Protein AF-A0A3A9SIF9-F1 (afdb_monomer)

Foldseek 3Di:
DDDDQAADEDAPPADDDPDPRYDYDNVVVVVVVLVVVLVVLVPPDPDVVVLVVCVPDDDDPVSVVVSVVVVVCVVVVPDPDPPPVCPVVVVVVVVVVVVVVVVVVVVVVVVVPPDDDPDDDPDDDDDPDDDDQPLVVQVVVVVDDPVRLVVQDDVSSVCVSVVNDPPVVDDDDDDDDPFQLFAALQCLLVQFKDFAPPQPADPVDPVRLVVCVVCVVVRLVRIDTNHVPSVVLLCVQPLNVPDRRSRLSSLSVLSNVAVLLLRLLLRVLLVVCVVPQVVVCVQLVDTQADPVRYGPSNNSSSNLCSVLPQKAFLLFFLRLVLQLVLVLLVCLVVQVVLCVVPVDGFDADPVSHGDDVVSSVVSSVVSVVCVVVVNTMDGGRPPYDDPSSSNRSSRVVCVVRVRFDKAKDDDPFPLDLVRVQVLVVVVKWKKFKAAQFFWADPVRHTDDGDHGIGMWTFDHADPVSWTFTRYSSDTTTGRLVVQCPVPRSTDDMIIMHGPPDPPPPPDWDAHPGDPPDGPTD

Nearest PDB structures (foldseek):
  2dbk-assembly1_A  TM=4.780E-01  e=1.770E+00  Homo sapiens
  6uy8-assembly2_B  TM=5.474E-01  e=1.977E+00  Homo sapiens
  6uy9-assembly1_A  TM=5.817E-01  e=3.839E+00  Homo sapiens
  3jv3-assembly1_A  TM=5.942E-01  e=6.673E+00  Mus musculus
  6uy8-assembly1_A  TM=4.928E-01  e=8.324E+00  Homo sapiens

Sequence (521 aa):
MSEEKKYTYVPDAKTTPGTPNTVFIDINKFSEKQNDITNAESRQILDQEAMQALADVNGTSCIQTLINNWHNVADTGDVFRDFGVNVVDQALTKEQKSFVDIDNVNAKAVEYTQVSDNNKNPNKPLSPFTPRLNIEATLLKAGYTEEEIESMGFLKAYFMASGVTINNLIKPSPFDDYGLYGPSQSLPVDHVFKLSPDCPINLDTLQGQDMLQKNPEYFDKYISIVGQEDYDAIKKLPQAKNMTKAQLFRELYMMKIHGCTYMTPVSIILQAYKDKPVEFEALFGFPLRDEYGDYNFILLQTYYYLEEGGMVHLNMPEGIKSYSDAKADYYVDHPEEFKQKYGSDFYYDKQNKVIDSVSIDKLQAEAEQLRKQGQYDFKFYDHGGNDFKDKNRFIHFIKKHNVLDVEFWDPDVDLSFEGLTSLLDDGYSVSISVSNGLFEDENGNKVIDYKGGHEVFVTDYTDDGRLIISSWGRKFYLDPKKHAGDGRCFENAMFVKAKTSHMVHGAKGRMRTDPGIDISI

pLDDT: mean 75.81, std 20.55, range [31.53, 98.19]

Secondary structure (DSSP, 8-state):
-PPP---EE-TT--SS--STTEE---HHHHHHHHHHHHHHHTT----HHHHHGGGG----HHHHHHHHHHHHHHHTT--SS---TTHHHHHHHHHHHHHHHHHHHHHHHHHTT----------S----------HHHHHHHTT--HHHHHHH-HHHHHHHHHT--GGGTS---SS-SSS-SS--TTHHHHHHEEE-TT-S--TTSHHHHHHHHH-HHHHGGGEEES-HHHHHHHTTSTTTTT--HHHHHHHHHHHHHHGGGGHHHHHHHHHHHTT-HHHHHHHHSS-SB-TTS-B-HHHHHHHHHHHHTTEEETTSTTHHHHHHHHHHHHHHH-HHHHHHHHSS---B-TTS-B--HHHHHHHHHHHHHHHHTT--EEE---S---HHHHHHHHHHHHHHHT---EEEE--S---SHHHHHHHHHTT-EEEEEEES-EEE-TTS-EEEE--SEEEEEEEEE-TTSPEEEEETTEEEEE-HHHH-TTS-S-S-EEEEEE------TT-------STT-----

Mean predicted aligned error: 16.68 Å

Solvent-accessible surface area (backbone atoms only — not comparable to full-atom values): 30824 Å² total; per-residue (Å²): 136,81,85,79,85,72,70,48,80,46,94,80,54,83,83,67,82,77,54,101,40,45,54,70,71,55,64,67,61,52,51,50,52,52,50,53,51,55,56,55,58,74,63,71,67,83,65,65,71,71,55,61,66,53,77,77,63,91,63,57,73,68,53,52,50,52,52,50,53,52,48,52,44,62,73,69,67,58,62,89,64,90,71,49,92,58,47,68,55,53,52,52,50,51,50,54,49,51,53,53,52,52,51,52,52,55,52,51,62,59,58,73,69,68,70,86,79,91,72,93,72,97,85,67,88,83,71,92,76,72,87,73,82,58,35,66,66,42,34,48,72,72,69,48,51,72,70,58,54,66,72,50,43,72,68,55,37,45,32,65,40,66,71,49,57,68,76,79,80,48,93,80,78,92,79,75,94,84,65,70,59,40,48,33,39,47,51,52,30,67,49,24,40,44,76,42,92,84,45,94,56,54,68,96,34,73,68,26,45,50,50,46,70,76,43,25,80,78,44,37,84,36,50,44,76,71,23,65,68,60,43,57,56,47,40,67,38,83,79,41,52,81,49,52,68,33,48,48,47,48,54,32,46,50,30,41,75,44,20,53,62,55,36,51,60,44,50,52,52,51,64,76,33,68,93,35,44,70,63,41,20,73,72,71,74,48,60,49,43,48,97,85,67,41,69,36,40,55,57,52,44,50,53,51,41,71,72,42,60,36,39,35,38,44,86,35,66,48,12,41,59,30,44,26,52,58,52,45,61,53,32,70,83,36,36,66,60,44,22,71,73,70,75,42,85,67,59,57,50,100,82,70,44,77,71,48,68,67,60,50,52,54,37,35,51,49,40,50,51,38,40,76,70,72,49,38,79,45,79,53,83,67,86,57,71,48,74,46,41,44,51,16,36,47,55,45,52,28,61,77,66,69,71,59,61,66,45,74,60,87,70,98,64,62,73,45,70,69,48,51,51,54,39,45,76,72,57,31,46,39,32,37,30,33,63,53,44,61,33,18,43,98,87,67,47,84,74,43,80,52,80,54,77,46,59,35,35,50,77,52,68,47,98,89,63,30,38,30,29,26,45,76,19,32,72,38,29,36,48,49,82,84,44,32,87,84,76,53,48,49,83,48,72,50,37,40,25,69,58,78,76,77,80,57,94,84,77,60,61,82,72,94,54,68,99,84,59,85,64,79,90

Radius of gyration: 31.0 Å; Cα contacts (8 Å, |Δi|>4): 603; chains: 1; bounding box: 71×75×89 Å

Structure (mmCIF, N/CA/C/O backbone):
data_AF-A0A3A9SIF9-F1
#
_entry.id   AF-A0A3A9SIF9-F1
#
loop_
_atom_site.group_PDB
_atom_site.id
_atom_site.type_symbol
_atom_site.label_atom_id
_atom_site.label_alt_id
_atom_site.label_comp_id
_atom_site.label_asym_id
_atom_site.label_entity_id
_atom_site.label_seq_id
_atom_site.pdbx_PDB_ins_code
_atom_site.Cartn_x
_atom_site.Cartn_y
_atom_site.Cartn_z
_atom_site.occupancy
_atom_site.B_iso_or_equiv
_atom_site.auth_seq_id
_atom_site.auth_comp_id
_atom_site.auth_asym_id
_atom_site.auth_atom_id
_atom_site.pdbx_PDB_model_num
ATOM 1 N N . MET A 1 1 ? -10.309 42.324 28.943 1.00 38.81 1 MET A N 1
ATOM 2 C CA . MET A 1 1 ? -11.679 41.774 28.955 1.00 38.81 1 MET A CA 1
ATOM 3 C C . MET A 1 1 ? -12.443 42.463 27.839 1.00 38.81 1 MET A C 1
ATOM 5 O O . MET A 1 1 ? -12.783 43.626 27.995 1.00 38.81 1 MET A O 1
ATOM 9 N N . SER A 1 2 ? -12.564 41.821 26.677 1.00 34.56 2 SER A N 1
ATOM 10 C CA . SER A 1 2 ? -13.327 42.349 25.540 1.00 34.56 2 SER A CA 1
ATOM 11 C C . SER A 1 2 ? -14.804 42.008 25.726 1.00 34.56 2 SER A C 1
ATOM 13 O O . SER A 1 2 ? -15.125 40.841 25.937 1.00 34.56 2 SER A O 1
ATOM 15 N N . GLU A 1 3 ? -15.684 43.008 25.679 1.00 35.38 3 GLU A N 1
ATOM 16 C CA . GLU A 1 3 ? -17.133 42.800 25.729 1.00 35.38 3 GLU A CA 1
ATOM 17 C C . GLU A 1 3 ? -17.596 41.999 24.506 1.00 35.38 3 GLU A C 1
ATOM 19 O O . GLU A 1 3 ? -17.345 42.368 23.357 1.00 35.38 3 GLU A O 1
ATOM 24 N N . GLU A 1 4 ? -18.257 40.878 24.769 1.00 36.16 4 GLU A N 1
ATOM 25 C CA . GLU A 1 4 ? -18.802 39.980 23.760 1.00 36.16 4 GLU A CA 1
ATOM 26 C C . GLU A 1 4 ? -20.063 40.610 23.142 1.00 36.16 4 GLU A C 1
ATOM 28 O O . GLU A 1 4 ? -21.057 40.867 23.829 1.00 36.16 4 GLU A O 1
ATOM 33 N N . LYS A 1 5 ? -20.023 40.918 21.839 1.00 40.19 5 LYS A N 1
ATOM 34 C CA . LYS A 1 5 ? -21.166 41.498 21.118 1.00 40.19 5 LYS A CA 1
ATOM 35 C C . LYS A 1 5 ? -22.209 40.414 20.834 1.00 40.19 5 LYS A C 1
ATOM 37 O O . LYS A 1 5 ? -21.962 39.517 20.036 1.00 40.19 5 LYS A O 1
ATOM 42 N N . LYS A 1 6 ? -23.389 40.525 21.450 1.00 42.91 6 LYS A N 1
ATOM 43 C CA . LYS A 1 6 ? -24.565 39.697 21.130 1.00 42.91 6 LYS A CA 1
ATOM 44 C C . LYS A 1 6 ? -25.306 40.267 19.924 1.00 42.91 6 LYS A C 1
ATOM 46 O O . LYS A 1 6 ? -25.607 41.459 19.931 1.00 42.91 6 LYS A O 1
ATOM 51 N N . TYR A 1 7 ? -25.632 39.413 18.952 1.00 44.69 7 TYR A N 1
ATOM 52 C CA . TYR A 1 7 ? -26.478 39.756 17.809 1.00 44.69 7 TYR A CA 1
ATOM 53 C C . TYR A 1 7 ? -27.903 39.209 17.985 1.00 44.69 7 TYR A C 1
ATOM 55 O O . TYR A 1 7 ? -28.079 38.112 18.511 1.00 44.69 7 TYR A O 1
ATOM 63 N N . THR A 1 8 ? -28.909 39.956 17.528 1.00 51.03 8 THR A N 1
ATOM 64 C CA . THR A 1 8 ? -30.335 39.589 17.580 1.00 51.03 8 THR A CA 1
ATOM 65 C C . THR A 1 8 ? -30.886 39.476 16.156 1.00 51.03 8 THR A C 1
ATOM 67 O O . THR A 1 8 ? -30.723 40.397 15.359 1.00 51.03 8 THR A O 1
ATOM 70 N N . TYR A 1 9 ? -31.535 38.364 15.807 1.00 48.38 9 TYR A N 1
ATOM 71 C CA . TYR A 1 9 ? -32.176 38.188 14.497 1.00 48.38 9 TYR A CA 1
ATOM 72 C C . TYR A 1 9 ? -33.595 38.773 14.504 1.00 48.38 9 TYR A C 1
ATOM 74 O O . TYR A 1 9 ? -34.347 38.552 15.454 1.00 48.38 9 TYR A O 1
ATOM 82 N N . VAL A 1 10 ? -33.960 39.534 13.465 1.00 63.34 10 VAL A N 1
ATOM 83 C CA . VAL A 1 10 ? -35.287 40.167 13.344 1.00 63.34 10 VAL A CA 1
ATOM 84 C C . VAL A 1 10 ? -35.888 39.831 11.971 1.00 63.34 10 VAL A C 1
ATOM 86 O O . VAL A 1 10 ? -35.481 40.437 10.978 1.00 63.34 10 VAL A O 1
ATOM 89 N N . PRO A 1 11 ? -36.847 38.890 11.888 1.00 49.09 11 PRO A N 1
ATOM 90 C CA . PRO A 1 11 ? -37.331 38.343 10.615 1.00 49.09 11 PRO A CA 1
ATOM 91 C C . PRO A 1 11 ? -38.167 39.323 9.770 1.00 49.09 11 PRO A C 1
ATOM 93 O O . PRO A 1 11 ? -38.246 39.159 8.558 1.00 49.09 11 PRO A O 1
ATOM 96 N N . ASP A 1 12 ? -38.727 40.381 10.371 1.00 56.81 12 ASP A N 1
ATOM 97 C CA . ASP A 1 12 ? -39.645 41.320 9.698 1.00 56.81 12 ASP A CA 1
ATOM 98 C C . ASP A 1 12 ? -39.037 42.711 9.416 1.00 56.81 12 ASP A C 1
ATOM 100 O O . ASP A 1 12 ? -39.757 43.685 9.164 1.00 56.81 12 ASP A O 1
ATOM 104 N N . ALA A 1 13 ? -37.709 42.855 9.484 1.00 59.25 13 ALA A N 1
ATOM 105 C CA . ALA A 1 13 ? -37.041 44.138 9.270 1.00 59.25 13 ALA A CA 1
ATOM 106 C C . ALA A 1 13 ? -37.065 44.526 7.780 1.00 59.25 13 ALA A C 1
ATOM 108 O O . ALA A 1 13 ? -36.200 44.140 7.000 1.00 59.25 13 ALA A O 1
ATOM 109 N N . LYS A 1 14 ? -38.082 45.296 7.376 1.00 54.84 14 LYS A N 1
ATOM 110 C CA . LYS A 1 14 ? -38.393 45.482 5.953 1.00 54.84 14 LYS A CA 1
ATOM 111 C C . LYS A 1 14 ? -37.373 46.266 5.129 1.00 54.84 14 LYS A C 1
ATOM 113 O O . LYS A 1 14 ? -37.380 46.039 3.928 1.00 54.84 14 LYS A O 1
ATOM 118 N N . THR A 1 15 ? -36.508 47.128 5.681 1.00 52.41 15 THR A N 1
ATOM 119 C CA . THR A 1 15 ? -35.591 47.919 4.817 1.00 52.41 15 THR A CA 1
ATOM 120 C C . THR A 1 15 ? -34.337 48.549 5.454 1.00 52.41 15 THR A C 1
ATOM 122 O O . THR A 1 15 ? -33.603 49.211 4.725 1.00 52.41 15 THR A O 1
ATOM 125 N N . THR A 1 16 ? -34.010 48.393 6.745 1.00 56.41 16 THR A N 1
ATOM 126 C CA . THR A 1 16 ? -32.764 48.999 7.287 1.00 56.41 16 THR A CA 1
ATOM 127 C C . THR A 1 16 ? -32.236 48.314 8.556 1.00 56.41 16 THR A C 1
ATOM 129 O O . THR A 1 16 ? -33.045 47.866 9.369 1.00 56.41 16 THR A O 1
ATOM 132 N N . PRO A 1 17 ? -30.899 48.280 8.783 1.00 49.28 17 PRO A N 1
ATOM 133 C CA . PRO A 1 17 ? -30.310 47.722 9.999 1.00 49.28 17 PRO A CA 1
ATOM 134 C C . PRO A 1 17 ? -30.740 48.542 11.219 1.00 49.28 17 PRO A C 1
ATOM 136 O O . PRO A 1 17 ? -30.256 49.651 11.459 1.00 49.28 17 PRO A O 1
ATOM 139 N N . GLY A 1 18 ? -31.668 48.002 12.003 1.00 58.28 18 GLY A N 1
ATOM 140 C CA . GLY A 1 18 ? -32.007 48.536 13.313 1.00 58.28 18 GLY A CA 1
ATOM 141 C C . GLY A 1 18 ? -30.933 48.132 14.316 1.00 58.28 18 GLY A C 1
ATOM 142 O O . GLY A 1 18 ? -31.087 47.119 14.989 1.00 58.28 18 GLY A O 1
ATOM 143 N N . THR A 1 19 ? -29.878 48.944 14.434 1.00 57.97 19 THR A N 1
ATOM 144 C CA . THR A 1 19 ? -28.720 48.832 15.356 1.00 57.97 19 THR A CA 1
ATOM 145 C C . THR A 1 19 ? -27.564 47.906 14.913 1.00 57.97 19 THR A C 1
ATOM 147 O O . THR A 1 19 ? -27.785 46.960 14.167 1.00 57.97 19 THR A O 1
ATOM 150 N N . PRO A 1 20 ? -26.309 48.150 15.366 1.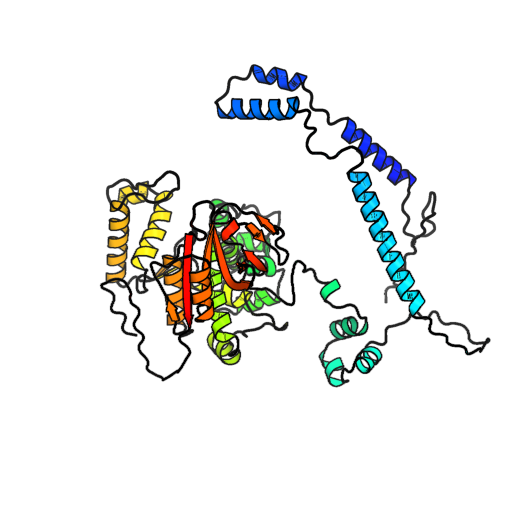00 54.31 20 PRO A N 1
ATOM 151 C CA . PRO A 1 20 ?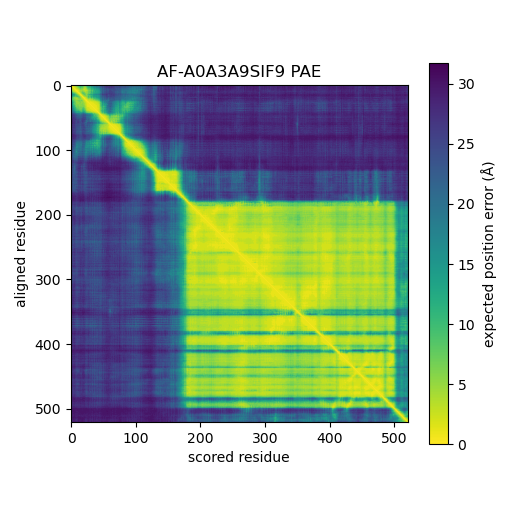 -25.097 47.431 14.920 1.00 54.31 20 PRO A CA 1
ATOM 152 C C . PRO A 1 20 ? -25.049 45.931 15.239 1.00 54.31 20 PRO A C 1
ATOM 154 O O . PRO A 1 20 ? -24.099 45.256 14.853 1.00 54.31 20 PRO A O 1
ATOM 157 N N . ASN A 1 21 ? -26.046 45.434 15.967 1.00 58.25 21 ASN A N 1
ATOM 158 C CA . ASN A 1 21 ? -26.098 44.083 16.495 1.00 58.25 21 ASN A CA 1
ATOM 159 C C . ASN A 1 21 ? -27.318 43.306 15.967 1.00 58.25 21 ASN A C 1
ATOM 161 O O . ASN A 1 21 ? -27.738 42.341 16.594 1.00 58.25 21 ASN A O 1
ATOM 165 N N . THR A 1 22 ? -27.923 43.697 14.844 1.00 53.19 22 THR A N 1
ATOM 166 C CA . THR A 1 22 ? -28.993 42.906 14.213 1.00 53.19 22 THR A CA 1
ATOM 167 C C . THR A 1 22 ? -28.534 42.269 12.910 1.00 53.19 22 THR A C 1
ATOM 169 O O . THR A 1 22 ? -27.942 42.919 12.050 1.00 53.19 22 THR A O 1
ATOM 172 N N . VAL A 1 23 ? -28.829 40.976 12.768 1.00 49.41 23 VAL A N 1
ATOM 173 C CA . VAL A 1 23 ? -28.731 40.255 11.494 1.00 49.41 23 VAL A CA 1
ATOM 174 C C . VAL A 1 23 ? -30.127 40.260 10.877 1.00 49.41 23 VAL A C 1
ATOM 176 O O . VAL A 1 23 ? -31.090 39.873 11.539 1.00 49.41 23 VAL A O 1
ATOM 179 N N . PHE A 1 24 ? -30.253 40.717 9.632 1.00 60.94 24 PHE A N 1
ATOM 180 C CA . PHE A 1 24 ? -31.505 40.660 8.875 1.00 60.94 24 PHE A CA 1
ATOM 181 C C . PHE A 1 24 ? -31.232 40.240 7.430 1.00 60.94 24 PHE A C 1
ATOM 183 O O . PHE A 1 24 ? -30.149 40.484 6.896 1.00 60.94 24 PHE A O 1
ATOM 190 N N . ILE A 1 25 ? -32.227 39.608 6.809 1.00 53.94 25 ILE A N 1
ATOM 191 C CA . ILE A 1 25 ? -32.213 39.238 5.394 1.00 53.94 25 ILE A CA 1
ATOM 192 C C . ILE A 1 25 ? -33.158 40.198 4.676 1.00 53.94 25 ILE A C 1
ATOM 194 O O . ILE A 1 25 ? -34.352 40.238 4.966 1.00 53.94 25 ILE A O 1
ATOM 198 N N . ASP A 1 26 ? -32.622 40.993 3.752 1.00 69.75 26 ASP A N 1
ATOM 199 C CA . ASP A 1 26 ? -33.430 41.855 2.889 1.00 69.75 26 ASP A CA 1
ATOM 200 C C . ASP A 1 26 ? -34.122 40.989 1.831 1.00 69.75 26 ASP A C 1
ATOM 202 O O . ASP A 1 26 ? -33.539 40.629 0.805 1.00 69.75 26 ASP A O 1
ATOM 206 N N . ILE A 1 27 ? -35.371 40.624 2.112 1.00 64.75 27 ILE A N 1
ATOM 207 C CA . ILE A 1 27 ? -36.139 39.701 1.277 1.00 64.75 27 ILE A CA 1
ATOM 208 C C . ILE A 1 27 ? -36.398 40.247 -0.133 1.00 64.75 27 ILE A C 1
ATOM 210 O O . ILE A 1 27 ? -36.527 39.472 -1.081 1.00 64.75 27 ILE A O 1
ATOM 214 N N . ASN A 1 28 ? -36.409 41.575 -0.298 1.00 69.62 28 ASN A N 1
ATOM 215 C CA . ASN A 1 28 ? -36.596 42.204 -1.601 1.00 69.62 28 ASN A CA 1
ATOM 216 C C . ASN A 1 28 ? -35.331 42.057 -2.451 1.00 69.62 28 ASN A C 1
ATOM 218 O O . ASN A 1 28 ? -35.422 41.645 -3.605 1.00 69.62 28 ASN A O 1
ATOM 222 N N . LYS A 1 29 ? -34.149 42.303 -1.868 1.00 67.56 29 LYS A N 1
ATOM 223 C CA . LYS A 1 29 ? -32.866 42.050 -2.549 1.00 67.56 29 LYS A CA 1
ATOM 224 C C . LYS A 1 29 ? -32.637 40.576 -2.850 1.00 67.56 29 LYS A C 1
ATOM 226 O O . LYS A 1 29 ? -32.076 40.250 -3.892 1.00 67.56 29 LYS A O 1
ATOM 231 N N . PHE A 1 30 ? -33.053 39.688 -1.949 1.00 66.62 30 PHE A N 1
ATOM 232 C CA . PHE A 1 30 ? -32.991 38.251 -2.195 1.00 66.62 30 PHE A CA 1
ATOM 233 C C . PHE A 1 30 ? -33.858 37.863 -3.403 1.00 66.62 30 PHE A C 1
ATOM 235 O O . PHE A 1 30 ? -33.369 37.214 -4.324 1.00 66.62 30 PHE A O 1
ATOM 242 N N . SER A 1 31 ? -35.098 38.360 -3.456 1.00 71.44 31 SER A N 1
ATOM 243 C CA . SER A 1 31 ? -36.012 38.132 -4.585 1.00 71.44 31 SER A CA 1
ATOM 244 C C . SER A 1 31 ? -35.481 38.728 -5.899 1.00 71.44 31 SER A C 1
ATOM 246 O O . SER A 1 31 ? -35.611 38.122 -6.959 1.00 71.44 31 SER A O 1
ATOM 248 N N . GLU A 1 32 ? -34.839 39.900 -5.855 1.00 73.06 32 GLU A N 1
ATOM 249 C CA . GLU A 1 32 ? -34.173 40.504 -7.018 1.00 73.06 32 GLU A CA 1
ATOM 250 C C . GLU A 1 32 ? -33.039 39.610 -7.545 1.00 73.06 32 GLU A C 1
ATOM 252 O O . GLU A 1 32 ? -32.967 39.343 -8.743 1.00 73.06 32 GLU A O 1
ATOM 257 N N . LYS A 1 33 ? -32.204 39.063 -6.652 1.00 68.31 33 LYS A N 1
ATOM 258 C CA . LYS A 1 33 ? -31.129 38.127 -7.016 1.00 68.31 33 LYS A CA 1
ATOM 259 C C . LYS A 1 33 ? -31.660 36.810 -7.585 1.00 68.31 33 LYS A C 1
ATOM 261 O O . LYS A 1 33 ? -31.069 36.282 -8.522 1.00 68.31 33 LYS A O 1
ATOM 266 N N . GLN A 1 34 ? -32.779 36.311 -7.068 1.00 65.19 34 GLN A N 1
ATOM 267 C CA . GLN A 1 34 ? -33.458 35.125 -7.594 1.00 65.19 34 GLN A CA 1
ATOM 268 C C . GLN A 1 34 ? -33.974 35.358 -9.027 1.00 65.19 34 GLN A C 1
ATOM 270 O O . GLN A 1 34 ? -33.795 34.515 -9.909 1.00 65.19 34 GLN A O 1
ATOM 275 N N . ASN A 1 35 ? -34.516 36.549 -9.298 1.00 69.12 35 ASN A N 1
ATOM 276 C CA . ASN A 1 35 ? -34.920 36.956 -10.645 1.00 69.12 35 ASN A CA 1
ATOM 277 C C . ASN A 1 35 ? -33.718 37.131 -11.591 1.00 69.12 35 ASN A C 1
ATOM 279 O O . ASN A 1 35 ? -33.804 36.745 -12.756 1.00 69.12 35 ASN A O 1
ATOM 283 N N . ASP A 1 36 ? -32.592 37.682 -11.117 1.00 68.56 36 ASP A N 1
ATOM 284 C CA . ASP A 1 36 ? -31.351 37.792 -11.902 1.00 68.56 36 ASP A CA 1
ATOM 285 C C . ASP A 1 36 ? -30.841 36.411 -12.349 1.00 68.56 36 ASP A C 1
ATOM 287 O O . ASP A 1 36 ? -30.467 36.242 -13.511 1.00 68.56 36 ASP A O 1
ATOM 291 N N . ILE A 1 37 ? -30.857 35.423 -11.445 1.00 59.53 37 ILE A N 1
ATOM 292 C CA . ILE A 1 37 ? -30.451 34.037 -11.728 1.00 59.53 37 ILE A CA 1
ATOM 293 C C . ILE A 1 37 ? -31.390 33.409 -12.762 1.00 59.53 37 ILE A C 1
ATOM 295 O O . ILE A 1 37 ? -30.923 32.951 -13.801 1.00 59.53 37 ILE A O 1
ATOM 299 N N . THR A 1 38 ? -32.705 33.503 -12.548 1.00 62.59 38 THR A N 1
ATOM 300 C CA . THR A 1 38 ? -33.723 32.992 -13.487 1.00 62.59 38 THR A CA 1
ATOM 301 C C . THR A 1 38 ? -33.554 33.600 -14.888 1.00 62.59 38 THR A C 1
ATOM 303 O O . THR A 1 38 ? -33.614 32.914 -15.910 1.00 62.59 38 THR A O 1
ATOM 306 N N . ASN A 1 39 ? -33.281 34.907 -14.957 1.00 65.56 39 ASN A N 1
ATOM 307 C CA . ASN A 1 39 ? -33.031 35.605 -16.216 1.00 65.56 39 ASN A CA 1
ATOM 308 C C . ASN A 1 39 ? -31.719 35.171 -16.885 1.00 65.56 39 ASN A C 1
ATOM 310 O O . ASN A 1 39 ? -31.660 35.138 -18.114 1.00 65.56 39 ASN A O 1
ATOM 314 N N . ALA A 1 40 ? -30.670 34.866 -16.119 1.00 56.69 40 ALA A N 1
ATOM 315 C CA . ALA A 1 40 ? -29.404 34.365 -16.650 1.00 56.69 40 ALA A CA 1
ATOM 316 C C . ALA A 1 40 ? -29.545 32.937 -17.200 1.00 56.69 40 ALA A C 1
ATOM 318 O O . ALA A 1 40 ? -29.035 32.655 -18.284 1.00 56.69 40 ALA A O 1
ATOM 319 N N . GLU A 1 41 ? -30.292 32.075 -16.509 1.00 55.41 41 GLU A N 1
ATOM 320 C CA . GLU A 1 41 ? -30.600 30.706 -16.943 1.00 55.41 41 GLU A CA 1
ATOM 321 C C . GLU A 1 41 ? -31.403 30.696 -18.252 1.00 55.41 41 GLU A C 1
ATOM 323 O O . GLU A 1 41 ? -31.060 29.971 -19.183 1.00 55.41 41 GLU A O 1
ATOM 328 N N . SER A 1 42 ? -32.384 31.596 -18.404 1.00 56.62 42 SER A N 1
ATOM 329 C CA . SER A 1 42 ? -33.178 31.722 -19.642 1.00 56.62 42 SER A CA 1
ATOM 330 C C . SER A 1 42 ? -32.377 32.129 -20.892 1.00 56.62 42 SER A C 1
ATOM 332 O O . SER A 1 42 ? -32.879 32.021 -22.011 1.00 56.62 42 SER A O 1
ATOM 334 N N . ARG A 1 43 ? -31.134 32.607 -20.723 1.00 53.25 43 ARG A N 1
ATOM 335 C CA . ARG A 1 43 ? -30.238 33.022 -21.818 1.00 53.25 43 ARG A CA 1
ATOM 336 C C . ARG A 1 43 ? -29.220 31.950 -22.210 1.00 53.25 43 ARG A C 1
ATOM 338 O O . ARG A 1 43 ? -28.489 32.165 -23.172 1.00 53.25 43 ARG A O 1
ATOM 345 N N . GLN A 1 44 ? -29.158 30.815 -21.511 1.00 51.62 44 GLN A N 1
ATOM 346 C CA . GLN A 1 44 ? -28.248 29.705 -21.827 1.00 51.62 44 GLN A CA 1
ATOM 347 C C . GLN A 1 44 ? -28.841 28.739 -22.868 1.00 51.62 44 GLN A C 1
ATOM 349 O O . GLN A 1 44 ? -28.824 27.524 -22.690 1.00 51.62 44 GLN A O 1
ATOM 354 N N . ILE A 1 45 ? -29.379 29.269 -23.968 1.00 56.16 45 ILE A N 1
ATOM 355 C CA . ILE A 1 45 ? -29.829 28.444 -25.095 1.00 56.16 45 ILE A CA 1
ATOM 356 C C . ILE A 1 45 ? -28.640 28.273 -26.045 1.00 56.16 45 ILE A C 1
ATOM 358 O O . ILE A 1 45 ? -28.056 29.258 -26.495 1.00 56.16 45 ILE A O 1
ATOM 362 N N . LEU A 1 46 ? -28.263 27.023 -26.323 1.00 53.97 46 LEU A N 1
ATOM 363 C CA . LEU A 1 46 ? -27.233 26.687 -27.308 1.00 53.97 46 LEU A CA 1
ATOM 364 C C . LEU A 1 46 ? -27.660 27.179 -28.696 1.00 53.97 46 LEU A C 1
ATOM 366 O O . LEU A 1 46 ? -28.710 26.789 -29.205 1.00 53.97 46 LEU A O 1
ATOM 370 N N . ASP A 1 47 ? -26.833 28.034 -29.297 1.00 56.41 47 ASP A N 1
ATOM 371 C CA . ASP A 1 47 ? -27.052 28.565 -30.640 1.00 56.41 47 ASP A CA 1
ATOM 372 C C . ASP A 1 47 ? -26.828 27.461 -31.687 1.00 56.41 47 ASP A C 1
ATOM 374 O O . ASP A 1 47 ? -25.698 27.065 -31.987 1.00 56.41 47 ASP A O 1
ATOM 378 N N . GLN A 1 48 ? -27.929 26.933 -32.222 1.00 55.59 48 GLN A N 1
ATOM 379 C CA . GLN A 1 48 ? -27.914 25.860 -33.214 1.00 55.59 48 GLN A CA 1
ATOM 380 C C . GLN A 1 48 ? -27.350 26.313 -34.573 1.00 55.59 48 GLN A C 1
ATOM 382 O O . GLN A 1 48 ? -26.868 25.469 -35.332 1.00 55.59 48 GLN A O 1
ATOM 387 N N . GLU A 1 49 ? -27.344 27.617 -34.884 1.00 56.16 49 GLU A N 1
ATOM 388 C CA . GLU A 1 49 ? -26.796 28.126 -36.150 1.00 56.16 49 GLU A CA 1
ATOM 389 C C . GLU A 1 49 ? -25.263 28.026 -36.170 1.00 56.16 49 GLU A C 1
ATOM 391 O O . GLU A 1 49 ? -24.674 27.632 -37.179 1.00 56.16 49 GLU A O 1
ATOM 396 N N . ALA A 1 50 ? -24.609 28.269 -35.029 1.00 55.88 50 ALA A N 1
ATOM 397 C CA . ALA A 1 50 ? -23.162 28.096 -34.881 1.00 55.88 50 ALA A CA 1
ATOM 398 C C . ALA A 1 50 ? -22.712 26.630 -35.062 1.00 55.88 50 ALA A C 1
ATOM 400 O O . ALA A 1 50 ? -21.589 26.372 -35.497 1.00 55.88 50 ALA A O 1
ATOM 401 N N . MET A 1 51 ? -23.592 25.667 -34.768 1.00 58.56 51 MET A N 1
ATOM 402 C CA . MET A 1 51 ? -23.317 24.228 -34.885 1.00 58.56 51 MET A CA 1
ATOM 403 C C . MET A 1 51 ? -23.443 23.724 -36.326 1.00 58.56 51 MET A C 1
ATOM 405 O O . MET A 1 51 ? -22.680 22.853 -36.737 1.00 58.56 51 MET A O 1
ATOM 409 N N . GLN A 1 52 ? -24.338 24.302 -37.134 1.00 60.16 52 GLN A N 1
ATOM 410 C CA . GLN A 1 52 ? -24.448 23.954 -38.558 1.00 60.16 52 GLN A CA 1
ATOM 411 C C . GLN A 1 52 ? -23.178 24.315 -39.343 1.00 60.16 52 GLN A C 1
ATOM 413 O O . GLN A 1 52 ? -22.818 23.607 -40.280 1.00 60.16 52 GLN A O 1
ATOM 418 N N . ALA A 1 53 ? -22.442 25.344 -38.912 1.00 62.22 53 ALA A N 1
ATOM 419 C CA . ALA A 1 53 ? -21.158 25.719 -39.504 1.00 62.22 53 ALA A CA 1
ATOM 420 C C . ALA A 1 53 ? -20.023 24.700 -39.244 1.00 62.22 53 ALA A C 1
ATOM 422 O O . ALA A 1 53 ? -19.005 24.732 -39.935 1.00 62.22 53 ALA A O 1
ATOM 423 N N . LEU A 1 54 ? -20.175 23.784 -38.275 1.00 58.44 54 LEU A N 1
ATOM 424 C CA . LEU A 1 54 ? -19.179 22.741 -37.980 1.00 58.44 54 LEU A CA 1
ATOM 425 C C . LEU A 1 54 ? -19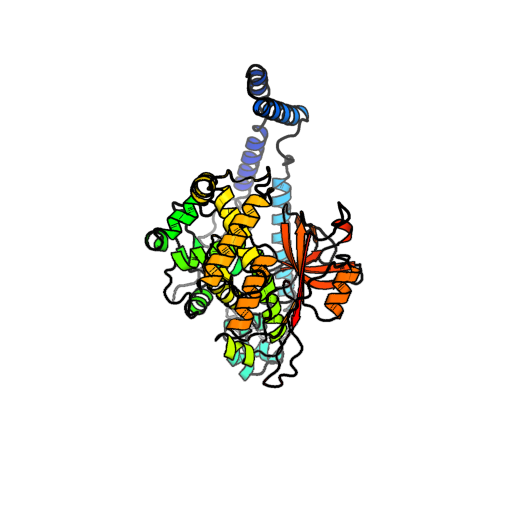.261 21.537 -38.930 1.00 58.44 54 LEU A C 1
ATOM 427 O O . LEU A 1 54 ? -18.292 20.785 -39.027 1.00 58.44 54 LEU A O 1
ATOM 431 N N . ALA A 1 55 ? -20.368 21.372 -39.662 1.00 57.56 55 ALA A N 1
ATOM 432 C CA . ALA A 1 55 ? -20.540 20.288 -40.633 1.00 57.56 55 ALA A CA 1
ATOM 433 C C . ALA A 1 55 ? -19.554 20.369 -41.819 1.00 57.56 55 ALA A C 1
ATOM 435 O O . ALA A 1 55 ? -19.284 19.356 -42.462 1.00 57.56 55 ALA A O 1
ATOM 436 N N . ASP A 1 56 ? -18.967 21.545 -42.063 1.00 58.28 56 ASP A N 1
ATOM 437 C CA . ASP A 1 56 ? -17.974 21.777 -43.119 1.00 58.28 56 ASP A CA 1
ATOM 438 C C . ASP A 1 56 ? -16.518 21.530 -42.661 1.00 58.28 56 ASP A C 1
ATOM 440 O O . ASP A 1 56 ? -15.573 21.650 -43.450 1.00 58.28 56 ASP A O 1
ATOM 444 N N . VAL A 1 57 ? -16.296 21.170 -41.389 1.00 57.50 57 VAL A N 1
ATOM 445 C CA . VAL A 1 57 ? -14.957 20.917 -40.835 1.00 57.50 57 VAL A CA 1
ATOM 446 C C . VAL A 1 57 ? -14.538 19.465 -41.096 1.00 57.50 57 VAL A C 1
ATOM 448 O O . VAL A 1 57 ? -14.927 18.547 -40.379 1.00 57.50 57 VAL A O 1
ATOM 451 N N . ASN A 1 58 ? -13.680 19.244 -42.099 1.00 49.31 58 ASN A N 1
ATOM 452 C CA . ASN A 1 58 ? -13.073 17.931 -42.353 1.00 49.31 58 ASN A CA 1
ATOM 453 C C . ASN A 1 58 ? -11.958 17.627 -41.335 1.00 49.31 58 ASN A C 1
ATOM 455 O O . ASN A 1 58 ? -10.886 18.235 -41.375 1.00 49.31 58 ASN A O 1
ATOM 459 N N . GLY A 1 59 ? -12.199 16.660 -40.447 1.00 57.25 59 GLY A N 1
ATOM 460 C CA . GLY A 1 59 ? -11.261 16.215 -39.413 1.00 57.25 59 GLY A CA 1
ATOM 461 C C . GLY A 1 59 ? -11.083 14.694 -39.357 1.00 57.25 59 GLY A C 1
ATOM 462 O O . GLY A 1 59 ? -11.711 13.936 -40.092 1.00 57.25 59 GLY A O 1
ATOM 463 N N . THR A 1 60 ? -10.197 14.234 -38.471 1.00 64.19 60 THR A N 1
ATOM 464 C CA . THR A 1 60 ? -10.009 12.806 -38.163 1.00 64.19 60 THR A CA 1
ATOM 465 C C . THR A 1 60 ? -11.300 12.186 -37.612 1.00 64.19 60 THR A C 1
ATOM 467 O O . THR A 1 60 ? -12.180 12.887 -37.112 1.00 64.19 60 THR A O 1
ATOM 470 N N . SER A 1 61 ? -11.416 10.854 -37.640 1.00 62.25 61 SER A N 1
ATOM 471 C CA . SER A 1 61 ? -12.621 10.148 -37.170 1.00 62.25 61 SER A CA 1
ATOM 472 C C . SER A 1 61 ? -13.026 10.496 -35.730 1.00 62.25 61 SER A C 1
ATOM 474 O O . SER A 1 61 ? -14.210 10.484 -35.414 1.00 62.25 61 SER A O 1
ATOM 476 N N . CYS A 1 62 ? -12.079 10.869 -34.862 1.00 50.75 62 CYS A N 1
ATOM 477 C CA . CYS A 1 62 ? -12.373 11.335 -33.506 1.00 50.75 62 CYS A CA 1
ATOM 478 C C . CYS A 1 62 ? -13.038 12.723 -33.458 1.00 50.75 62 CYS A C 1
ATOM 480 O O . CYS A 1 62 ? -13.914 12.926 -32.621 1.00 50.75 62 CYS A O 1
ATOM 482 N N . ILE A 1 63 ? -12.699 13.643 -34.368 1.00 58.38 63 ILE A N 1
ATOM 483 C CA . ILE A 1 63 ? -13.372 14.948 -34.482 1.00 58.38 63 ILE A CA 1
ATOM 484 C C . ILE A 1 63 ? -14.799 14.756 -34.997 1.00 58.38 63 ILE A C 1
ATOM 486 O O . ILE A 1 63 ? -15.727 15.335 -34.442 1.00 58.38 63 ILE A O 1
ATOM 490 N N . GLN A 1 64 ? -14.998 13.872 -35.979 1.00 64.94 64 GLN A N 1
ATOM 491 C CA . GLN A 1 64 ? -16.339 13.587 -36.491 1.00 64.94 64 GLN A CA 1
ATOM 492 C C . GLN A 1 64 ? -17.235 12.932 -35.428 1.00 64.94 64 GLN A C 1
ATOM 494 O O . GLN A 1 64 ? -18.404 13.283 -35.307 1.00 64.94 64 GLN A O 1
ATOM 499 N N . THR A 1 65 ? -16.688 12.025 -34.612 1.00 67.12 65 THR A N 1
ATOM 500 C CA . THR A 1 65 ? -17.417 11.427 -33.481 1.00 67.12 65 THR A CA 1
ATOM 501 C C . THR A 1 65 ? -17.770 12.463 -32.414 1.00 67.12 65 THR A C 1
ATOM 503 O O . THR A 1 65 ? -18.875 12.425 -31.879 1.00 67.12 65 THR A O 1
ATOM 506 N N . LEU A 1 66 ? -16.872 13.410 -32.121 1.00 65.12 66 LEU A N 1
ATOM 507 C CA . LEU A 1 66 ? -17.151 14.500 -31.183 1.00 65.12 66 LEU A CA 1
ATOM 508 C C . LEU A 1 66 ? -18.286 15.402 -31.699 1.00 65.12 66 LEU A C 1
ATOM 510 O O . LEU A 1 66 ? -19.226 15.675 -30.957 1.00 65.12 66 LEU A O 1
ATOM 514 N N . ILE A 1 67 ? -18.234 15.785 -32.980 1.00 70.44 67 ILE A N 1
ATOM 515 C CA . ILE A 1 67 ? -19.273 16.581 -33.653 1.00 70.44 67 ILE A CA 1
ATOM 516 C C . ILE A 1 67 ? -20.618 15.839 -33.640 1.00 70.44 67 ILE A C 1
ATOM 518 O O . ILE A 1 67 ? -21.637 16.419 -33.273 1.00 70.44 67 ILE A O 1
ATOM 522 N N . ASN A 1 68 ? -20.629 14.541 -33.951 1.00 67.88 68 ASN A N 1
ATOM 523 C CA . ASN A 1 68 ? -21.853 13.735 -33.955 1.00 67.88 68 ASN A CA 1
ATOM 524 C C . ASN A 1 68 ? -22.455 13.574 -32.549 1.00 67.88 68 ASN A C 1
ATOM 526 O O . ASN A 1 68 ? -23.671 13.642 -32.394 1.00 67.88 68 ASN A O 1
ATOM 530 N N . ASN A 1 69 ? -21.629 13.402 -31.513 1.00 67.69 69 ASN A N 1
ATOM 531 C CA . ASN A 1 69 ? -22.111 13.352 -30.130 1.00 67.69 69 ASN A CA 1
ATOM 532 C C . ASN A 1 69 ? -22.709 14.694 -29.689 1.00 67.69 69 ASN A C 1
ATOM 534 O O . ASN A 1 69 ? -23.703 14.715 -28.971 1.00 67.69 69 ASN A O 1
ATOM 538 N N . TRP A 1 70 ? -22.141 15.808 -30.145 1.00 64.62 70 TRP A N 1
ATOM 539 C CA . TRP A 1 70 ? -22.671 17.143 -29.882 1.00 64.62 70 TRP A CA 1
ATOM 540 C C . TRP A 1 70 ? -23.973 17.443 -30.628 1.00 64.62 70 TRP A C 1
ATOM 542 O O . TRP A 1 70 ? -24.870 18.035 -30.032 1.00 64.62 70 TRP A O 1
ATOM 552 N N . HIS A 1 71 ? -24.127 16.975 -31.868 1.00 66.94 71 HIS A N 1
ATOM 553 C CA . HIS A 1 71 ? -25.420 17.009 -32.556 1.00 66.94 71 HIS A CA 1
ATOM 554 C C . HIS A 1 71 ? -26.467 16.167 -31.833 1.00 66.94 71 HIS A C 1
ATOM 556 O O . HIS A 1 71 ? -27.564 16.654 -31.602 1.00 66.94 71 HIS A O 1
ATOM 562 N N . ASN A 1 72 ? -26.114 14.960 -31.382 1.00 63.50 72 ASN A N 1
ATOM 563 C CA . ASN A 1 72 ? -27.041 14.120 -30.627 1.00 63.50 72 ASN A CA 1
ATOM 564 C C . ASN A 1 72 ? -27.527 14.805 -29.342 1.00 63.50 72 ASN A C 1
ATOM 566 O O . ASN A 1 72 ? -28.707 14.715 -29.045 1.00 63.50 72 ASN A O 1
ATOM 570 N N . VAL A 1 73 ? -26.657 15.516 -28.614 1.00 59.16 73 VAL A N 1
ATOM 571 C CA . VAL A 1 73 ? -27.047 16.286 -27.414 1.00 59.16 73 VAL A CA 1
ATOM 572 C C . VAL A 1 73 ? -27.937 17.486 -27.766 1.00 59.16 73 VAL A C 1
ATOM 574 O O . VAL A 1 73 ? -28.873 17.798 -27.036 1.00 59.16 73 VAL A O 1
ATOM 577 N N . ALA A 1 74 ? -27.672 18.160 -28.888 1.00 61.94 74 ALA A N 1
ATOM 578 C CA . ALA A 1 74 ? -28.487 19.287 -29.340 1.00 61.94 74 ALA A CA 1
ATOM 579 C C . ALA A 1 74 ? -29.870 18.851 -29.874 1.00 61.94 74 ALA A C 1
ATOM 581 O O . ALA A 1 74 ? -30.862 19.537 -29.623 1.00 61.94 74 ALA A O 1
ATOM 582 N N . ASP A 1 75 ? -29.945 17.714 -30.575 1.00 59.94 75 ASP A N 1
ATOM 583 C CA . ASP A 1 75 ? -31.150 17.197 -31.240 1.00 59.94 75 ASP A CA 1
ATOM 584 C C . ASP A 1 75 ? -32.081 16.423 -30.296 1.00 59.94 75 ASP A C 1
ATOM 586 O O . ASP A 1 75 ? -33.291 16.374 -30.526 1.00 59.94 75 ASP A O 1
ATOM 590 N N . THR A 1 76 ? -31.565 15.850 -29.202 1.00 59.91 76 THR A N 1
ATOM 591 C CA . THR A 1 76 ? -32.405 15.261 -28.144 1.00 59.91 76 THR A CA 1
ATOM 592 C C . THR A 1 76 ? -33.189 16.314 -27.358 1.00 59.91 76 THR A C 1
ATOM 594 O O . THR A 1 76 ? -34.039 15.949 -26.545 1.00 59.91 76 THR A O 1
ATOM 597 N N . GLY A 1 77 ? -32.932 17.610 -27.589 1.00 48.62 77 GLY A N 1
ATOM 598 C CA . GLY A 1 77 ? -33.488 18.701 -26.786 1.00 48.62 77 GLY A CA 1
ATOM 599 C C . GLY A 1 77 ? -33.006 18.657 -25.336 1.00 48.62 77 GLY A C 1
ATOM 600 O O . GLY A 1 77 ? -33.654 19.224 -24.457 1.00 48.62 77 GLY A O 1
ATOM 601 N N . ASP A 1 78 ? -31.899 17.955 -25.086 1.00 45.16 78 ASP A N 1
ATOM 602 C CA . ASP A 1 78 ? -31.360 17.703 -23.759 1.00 45.16 78 ASP A CA 1
ATOM 603 C C . ASP A 1 78 ? -30.629 18.966 -23.295 1.00 45.16 78 ASP A C 1
ATOM 605 O O . ASP A 1 78 ? -29.446 19.202 -23.554 1.00 45.16 78 ASP A O 1
ATOM 609 N N . VAL A 1 79 ? -31.410 19.855 -22.682 1.00 43.75 79 VAL A N 1
ATOM 610 C CA . VAL A 1 79 ? -30.941 21.066 -22.014 1.00 43.75 79 VAL A CA 1
ATOM 611 C C . VAL A 1 79 ? -29.916 20.617 -20.978 1.00 43.75 79 VAL A C 1
ATOM 613 O O . VAL A 1 79 ? -30.262 19.866 -20.078 1.00 43.75 79 VAL A O 1
ATOM 616 N N . PHE A 1 80 ? -28.657 21.014 -21.161 1.00 39.25 80 PHE A N 1
ATOM 617 C CA . PHE A 1 80 ? -27.480 20.736 -20.326 1.00 39.25 80 PHE A CA 1
ATOM 618 C C . PHE A 1 80 ? -27.788 20.366 -18.857 1.00 39.25 80 PHE A C 1
ATOM 620 O O . PHE A 1 80 ? -27.645 21.192 -17.964 1.00 39.25 80 PHE A O 1
ATOM 627 N N . ARG A 1 81 ? -28.136 19.098 -18.596 1.00 42.88 81 ARG A N 1
ATOM 628 C CA . ARG A 1 81 ? -28.661 18.615 -17.306 1.00 42.88 81 ARG A CA 1
ATOM 629 C C . ARG A 1 81 ? -29.939 19.346 -16.871 1.00 42.88 81 ARG A C 1
ATOM 631 O O . ARG A 1 81 ? -30.062 20.560 -16.916 1.00 42.88 81 ARG A O 1
ATOM 638 N N . ASP A 1 82 ? -30.857 18.564 -16.333 1.00 41.22 82 ASP A N 1
ATOM 639 C CA . ASP A 1 82 ? -32.129 18.969 -15.742 1.00 41.22 82 ASP A CA 1
ATOM 640 C C . ASP A 1 82 ? -31.952 19.845 -14.471 1.00 41.22 82 ASP A C 1
ATOM 642 O O . ASP A 1 82 ? -32.382 19.498 -13.374 1.00 41.22 82 ASP A O 1
ATOM 646 N N . PHE A 1 83 ? -31.307 21.009 -14.588 1.00 40.94 83 PHE A N 1
ATOM 647 C CA . PHE A 1 83 ? -31.625 22.172 -13.768 1.00 40.94 83 PHE A CA 1
ATOM 648 C C . PHE A 1 83 ? -32.876 22.800 -14.375 1.00 40.94 83 PHE A C 1
ATOM 650 O O . PHE A 1 83 ? -32.839 23.883 -14.956 1.00 40.94 83 PHE A O 1
ATOM 657 N N . GLY A 1 84 ? -33.997 22.079 -14.298 1.00 43.31 84 GLY A N 1
ATOM 658 C CA . GLY A 1 84 ? -35.288 22.657 -14.624 1.00 43.31 84 GLY A CA 1
ATOM 659 C C . GLY A 1 84 ? -35.453 23.971 -13.863 1.00 43.31 84 GLY A C 1
ATOM 660 O O . GLY A 1 84 ? -35.018 24.103 -12.713 1.00 43.31 84 GLY A O 1
ATOM 661 N N . VAL A 1 85 ? -36.083 24.951 -14.506 1.00 46.12 85 VAL A N 1
ATOM 662 C CA . VAL A 1 85 ? -36.508 26.186 -13.842 1.00 46.12 85 VAL A CA 1
ATOM 663 C C . VAL A 1 85 ? -37.169 25.788 -12.513 1.00 46.12 85 VAL A C 1
ATOM 665 O O . VAL A 1 85 ? -38.052 24.924 -12.507 1.00 46.12 85 VAL A O 1
ATOM 668 N N . ASN A 1 86 ? -36.722 26.377 -11.399 1.00 47.69 86 ASN A N 1
ATOM 669 C CA . ASN A 1 86 ? -37.093 26.075 -10.003 1.00 47.69 86 ASN A CA 1
ATOM 670 C C . ASN A 1 86 ? -36.317 24.956 -9.257 1.00 47.69 86 ASN A C 1
ATOM 672 O O . ASN A 1 86 ? -36.639 24.707 -8.096 1.00 47.69 86 ASN A O 1
ATOM 676 N N . VAL A 1 87 ? -35.303 24.277 -9.816 1.00 48.94 87 VAL A N 1
ATOM 677 C CA . VAL A 1 87 ? -34.512 23.278 -9.042 1.00 48.94 87 VAL A CA 1
ATOM 678 C C . VAL A 1 87 ? -33.703 23.945 -7.923 1.00 48.94 87 VAL A C 1
ATOM 680 O O . VAL A 1 87 ? -33.691 23.461 -6.788 1.00 48.94 87 VAL A O 1
ATOM 683 N N . VAL A 1 88 ? -33.091 25.096 -8.213 1.00 49.19 88 VAL A N 1
ATOM 684 C CA . VAL A 1 88 ? -32.417 25.933 -7.208 1.00 49.19 88 VAL A CA 1
ATOM 685 C C . VAL A 1 88 ? -33.429 26.440 -6.177 1.00 49.19 88 VAL A C 1
ATOM 687 O O . VAL A 1 88 ? -33.172 26.359 -4.979 1.00 49.19 88 VAL A O 1
ATOM 690 N N . ASP A 1 89 ? -34.626 26.841 -6.608 1.00 52.62 89 ASP A N 1
ATOM 691 C CA . ASP A 1 89 ? -35.693 27.283 -5.703 1.00 52.62 89 ASP A CA 1
ATOM 692 C C . ASP A 1 89 ? -36.192 26.161 -4.790 1.00 52.62 89 ASP A C 1
ATOM 694 O O . ASP A 1 89 ? -36.451 26.389 -3.609 1.00 52.62 89 ASP A O 1
ATOM 698 N N . GLN A 1 90 ? -36.288 24.928 -5.292 1.00 53.53 90 GLN A N 1
ATOM 699 C CA . GLN A 1 90 ? -36.638 23.762 -4.483 1.00 53.53 90 GLN A CA 1
ATOM 700 C C . GLN A 1 90 ? -35.537 23.407 -3.483 1.00 53.53 90 GLN A C 1
ATOM 702 O O . GLN A 1 90 ? -35.855 23.032 -2.354 1.00 53.53 90 GLN A O 1
ATOM 707 N N . ALA A 1 91 ? -34.262 23.522 -3.864 1.00 50.09 91 ALA A N 1
ATOM 708 C CA . ALA A 1 91 ? -33.138 23.316 -2.955 1.00 50.09 91 ALA A CA 1
ATOM 709 C C . ALA A 1 91 ? -33.121 24.382 -1.847 1.00 50.09 91 ALA A C 1
ATOM 711 O O . ALA A 1 91 ? -33.098 24.033 -0.668 1.00 50.09 91 ALA A O 1
ATOM 712 N N . LEU A 1 92 ? -33.270 25.658 -2.211 1.00 50.31 92 LEU A N 1
ATOM 713 C CA . LEU A 1 92 ? -33.341 26.777 -1.268 1.00 50.31 92 LEU A CA 1
ATOM 714 C C . LEU A 1 92 ? -34.573 26.689 -0.355 1.00 50.31 92 LEU A C 1
ATOM 716 O O . LEU A 1 92 ? -34.475 26.943 0.843 1.00 50.31 92 LEU A O 1
ATOM 720 N N . THR A 1 93 ? -35.722 26.252 -0.878 1.00 58.12 93 THR A N 1
ATOM 721 C CA . THR A 1 93 ? -36.938 26.015 -0.078 1.00 58.12 93 THR A CA 1
ATOM 722 C C . THR A 1 93 ? -36.742 24.862 0.913 1.00 58.12 93 THR A C 1
ATOM 724 O O . THR A 1 93 ? -37.199 24.940 2.056 1.00 58.12 93 THR A O 1
ATOM 727 N N . LYS A 1 94 ? -36.052 23.786 0.507 1.00 50.91 94 LYS A N 1
ATOM 728 C CA . LYS A 1 94 ? -35.717 22.654 1.389 1.00 50.91 94 LYS A CA 1
ATOM 729 C C . LYS A 1 94 ? -34.729 23.063 2.482 1.00 50.91 94 LYS A C 1
ATOM 731 O O . LYS A 1 94 ? -34.935 22.685 3.632 1.00 50.91 94 LYS A O 1
ATOM 736 N N . GLU A 1 95 ? -33.723 23.871 2.158 1.00 45.59 95 GLU A N 1
ATOM 737 C CA . GLU A 1 95 ? -32.798 24.432 3.150 1.00 45.59 95 GLU A CA 1
ATOM 738 C C . GLU A 1 95 ? -33.518 25.367 4.128 1.00 45.59 95 GLU A C 1
ATOM 740 O O . GLU A 1 95 ? -33.391 25.197 5.339 1.00 45.59 95 GLU A O 1
ATOM 745 N N . GLN A 1 96 ? -34.361 26.284 3.636 1.00 52.19 96 GLN A N 1
ATOM 746 C CA . GLN A 1 96 ? -35.160 27.172 4.485 1.00 52.19 96 GLN A CA 1
ATOM 747 C C . GLN A 1 96 ? -36.054 26.383 5.454 1.00 52.19 96 GLN A C 1
ATOM 749 O O . GLN A 1 96 ? -36.134 26.716 6.636 1.00 52.19 96 GLN A O 1
ATOM 754 N N . LYS A 1 97 ? -36.694 25.307 4.977 1.00 51.72 97 LYS A N 1
ATOM 755 C CA . LYS A 1 97 ? -37.495 24.409 5.817 1.00 51.72 97 LYS A CA 1
ATOM 756 C C . LYS A 1 97 ? -36.635 23.698 6.870 1.00 51.72 97 LYS A C 1
ATOM 758 O O . LYS A 1 97 ? -37.035 23.650 8.027 1.00 51.72 97 LYS A O 1
ATOM 763 N N . SER A 1 98 ? -35.451 23.211 6.496 1.00 49.00 98 SER A N 1
ATOM 764 C CA . SER A 1 98 ? -34.518 22.551 7.418 1.00 49.00 98 SER A CA 1
ATOM 765 C C . SER A 1 98 ? -34.061 23.477 8.549 1.00 49.00 98 SER A C 1
ATOM 767 O O . SER A 1 98 ? -33.977 23.038 9.694 1.00 49.00 98 SER A O 1
ATOM 769 N N . PHE A 1 99 ? -33.797 24.755 8.259 1.00 44.88 99 PHE A N 1
ATOM 770 C CA . PHE A 1 99 ? -33.441 25.735 9.290 1.00 44.88 99 PHE A CA 1
ATOM 771 C C . PHE A 1 99 ? -34.604 25.999 10.253 1.00 44.88 99 PHE A C 1
ATOM 773 O O . PHE A 1 99 ? -34.417 25.963 11.467 1.00 44.88 99 PHE A O 1
ATOM 780 N N . VAL A 1 100 ? -35.821 26.171 9.727 1.00 54.31 100 VAL A N 1
ATOM 781 C CA . VAL A 1 100 ? -37.033 26.366 10.543 1.00 54.31 100 VAL A CA 1
ATOM 782 C C . VAL A 1 100 ? -37.343 25.138 11.408 1.00 54.31 100 VAL A C 1
ATOM 784 O O . VAL A 1 100 ? -37.762 25.281 12.557 1.00 54.31 100 VAL A O 1
ATOM 787 N N . ASP A 1 101 ? -37.132 23.927 10.893 1.00 52.06 101 ASP A N 1
ATOM 788 C CA . ASP A 1 101 ? -37.370 22.689 11.639 1.00 52.06 101 ASP A CA 1
ATOM 789 C C . ASP A 1 101 ? -36.349 22.511 12.783 1.00 52.06 101 ASP A C 1
ATOM 791 O O . ASP A 1 101 ? -36.748 22.160 13.897 1.00 52.06 101 ASP A O 1
ATOM 795 N N . ILE A 1 102 ? -35.068 22.843 12.566 1.00 48.25 102 ILE A N 1
ATOM 796 C CA . ILE A 1 102 ? -34.033 22.862 13.619 1.00 48.25 102 ILE A CA 1
ATOM 797 C C . ILE A 1 102 ? -34.365 23.902 14.699 1.00 48.25 102 ILE A C 1
ATOM 799 O O . ILE A 1 102 ? -34.300 23.596 15.892 1.00 48.25 102 ILE A O 1
ATOM 803 N N . ASP A 1 103 ? -34.785 25.105 14.305 1.00 50.06 103 ASP A N 1
ATOM 804 C CA . ASP A 1 103 ? -35.169 26.159 15.249 1.00 50.06 103 ASP A CA 1
ATOM 805 C C . ASP A 1 103 ? -36.393 25.767 16.090 1.00 50.06 103 ASP A C 1
ATOM 807 O O . ASP A 1 103 ? -36.424 26.005 17.299 1.00 50.06 103 ASP A O 1
ATOM 811 N N . ASN A 1 104 ? -37.377 25.087 15.495 1.00 49.38 104 ASN A N 1
ATOM 812 C CA . ASN A 1 104 ? -38.545 24.576 16.215 1.00 49.38 104 ASN A CA 1
ATOM 813 C C . ASN A 1 104 ? -38.196 23.440 17.191 1.00 49.38 104 ASN A C 1
ATOM 815 O O . ASN A 1 104 ? -38.786 23.357 18.273 1.00 49.38 104 ASN A O 1
ATOM 819 N N . VAL A 1 105 ? -37.250 22.563 16.836 1.00 50.50 105 VAL A N 1
ATOM 820 C CA . VAL A 1 105 ? -36.734 21.519 17.739 1.00 50.50 105 VAL A CA 1
ATOM 821 C C . VAL A 1 105 ? -36.005 22.155 18.923 1.00 50.50 105 VAL A C 1
ATOM 823 O O . VAL A 1 105 ? -36.279 21.801 20.072 1.00 50.50 105 VAL A O 1
ATOM 826 N N . ASN A 1 106 ? -35.162 23.157 18.665 1.00 49.28 106 ASN A N 1
ATOM 827 C CA . ASN A 1 106 ? -34.451 23.899 19.704 1.00 49.28 106 ASN A CA 1
ATOM 828 C C . ASN A 1 106 ? -35.414 24.667 20.627 1.00 49.28 106 ASN A C 1
ATOM 830 O O . ASN A 1 106 ? -35.257 24.630 21.846 1.00 49.28 106 ASN A O 1
ATOM 834 N N . ALA A 1 107 ? -36.455 25.301 20.081 1.00 46.75 107 ALA A N 1
ATOM 835 C CA . ALA A 1 107 ? -37.474 25.995 20.869 1.00 46.75 107 ALA A CA 1
ATOM 836 C C . ALA A 1 107 ? -38.273 25.036 21.775 1.00 46.75 107 ALA A C 1
ATOM 838 O O . ALA A 1 107 ? -38.492 25.334 22.951 1.00 46.75 107 ALA A O 1
ATOM 839 N N . LYS A 1 108 ? -38.649 23.850 21.274 1.00 44.84 108 LYS A N 1
ATOM 840 C CA . LYS A 1 108 ? -39.352 22.823 22.067 1.00 44.84 108 LYS A CA 1
ATOM 841 C C . LYS A 1 108 ? -38.483 22.213 23.166 1.00 44.84 108 LYS A C 1
ATOM 843 O O . LYS A 1 108 ? -38.991 21.924 24.249 1.00 44.84 108 LYS A O 1
ATOM 848 N N . ALA A 1 109 ? -37.186 22.037 22.915 1.00 45.19 109 ALA A N 1
ATOM 849 C CA . ALA A 1 109 ? -36.239 21.565 23.924 1.00 45.19 109 ALA A CA 1
ATOM 850 C C . ALA A 1 109 ? -36.095 22.555 25.096 1.00 45.19 109 ALA A C 1
ATOM 852 O O . ALA A 1 109 ? -35.854 22.138 26.225 1.00 45.19 109 ALA A O 1
ATOM 853 N N . VAL A 1 110 ? -36.303 23.854 24.852 1.00 43.22 110 VAL A N 1
ATOM 854 C CA . VAL A 1 110 ? -36.321 24.899 25.889 1.00 43.22 110 VAL A CA 1
ATOM 855 C C . VAL A 1 110 ? -37.646 24.920 26.670 1.00 43.22 110 VAL A C 1
ATOM 857 O O . VAL A 1 110 ? -37.638 25.182 27.873 1.00 43.22 110 VAL A O 1
ATOM 860 N N . GLU A 1 111 ? -38.778 24.609 26.028 1.00 38.66 111 GLU A N 1
ATOM 861 C CA . GLU A 1 111 ? -40.103 24.556 26.674 1.00 38.66 111 GLU A CA 1
ATOM 862 C C . GLU A 1 111 ? -40.250 23.390 27.669 1.00 38.66 111 GLU A C 1
ATOM 864 O O . GLU A 1 111 ? -40.853 23.560 28.730 1.00 38.66 111 GLU A O 1
ATOM 869 N N . TYR A 1 112 ? -39.654 22.226 27.384 1.00 38.97 112 TYR A N 1
ATOM 870 C CA . TYR A 1 112 ? -39.732 21.046 28.262 1.00 38.97 112 TYR A CA 1
ATOM 871 C C . TYR A 1 112 ? -38.992 21.203 29.601 1.00 38.97 112 TYR A C 1
ATOM 873 O O . TYR A 1 112 ? -39.242 20.444 30.539 1.00 38.97 112 TYR A O 1
ATOM 881 N N . THR A 1 113 ? -38.118 22.202 29.728 1.00 40.22 113 THR A N 1
ATOM 882 C CA . THR A 1 113 ? -37.317 22.438 30.939 1.00 40.22 113 THR A CA 1
ATOM 883 C C . THR A 1 113 ? -38.017 23.343 31.960 1.00 40.22 113 THR A C 1
ATOM 885 O O . THR A 1 113 ? -37.500 23.536 33.060 1.00 40.22 113 THR A O 1
ATOM 888 N N . GLN A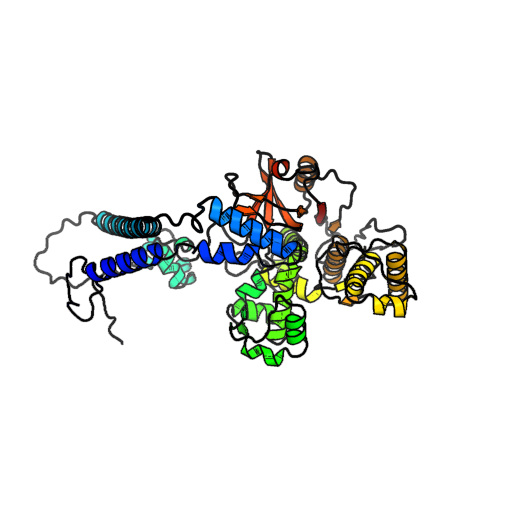 1 114 ? -39.216 23.862 31.661 1.00 37.75 114 GLN A N 1
ATOM 889 C CA . GLN A 1 114 ? -40.069 24.504 32.666 1.00 37.75 114 GLN A CA 1
ATOM 890 C C . GLN A 1 114 ? -40.894 23.463 33.434 1.00 37.75 114 GLN A C 1
ATOM 892 O O . GLN A 1 114 ? -42.111 23.360 33.292 1.00 37.75 114 GLN A O 1
ATOM 897 N N . VAL A 1 115 ? -40.228 22.699 34.302 1.00 37.09 115 VAL A N 1
ATOM 898 C CA . VAL A 1 115 ? -40.923 22.014 35.397 1.00 37.09 115 VAL A CA 1
ATOM 899 C C . VAL A 1 115 ? -41.285 23.065 36.447 1.00 37.09 115 VAL A C 1
ATOM 901 O O . VAL A 1 115 ? -40.451 23.850 36.890 1.00 37.09 115 VAL A O 1
ATOM 904 N N . SER A 1 116 ? -42.569 23.088 36.791 1.00 41.44 116 SER A N 1
ATOM 905 C CA . SER A 1 116 ? -43.252 24.042 37.659 1.00 41.44 116 SER A CA 1
ATOM 906 C C . SER A 1 116 ? -42.536 24.312 38.987 1.00 41.44 116 SER A C 1
ATOM 908 O O . SER A 1 116 ? -42.621 23.500 39.910 1.00 41.44 116 SER A O 1
ATOM 910 N N . ASP A 1 117 ? -41.947 25.498 39.129 1.00 39.12 117 ASP A N 1
ATOM 911 C CA . ASP A 1 117 ? -41.541 26.028 40.430 1.00 39.12 117 ASP A CA 1
ATOM 912 C C . ASP A 1 117 ? -42.610 27.017 40.922 1.00 39.12 117 ASP A C 1
ATOM 914 O O . ASP A 1 117 ? -42.589 28.225 40.672 1.00 39.12 117 ASP A O 1
ATOM 918 N N . ASN A 1 118 ? -43.627 26.469 41.590 1.00 43.16 118 ASN A N 1
ATOM 919 C CA . ASN A 1 118 ? -44.632 27.245 42.309 1.00 43.16 118 ASN A CA 1
ATOM 920 C C . ASN A 1 118 ? -44.021 27.760 43.618 1.00 43.16 118 ASN A C 1
ATOM 922 O O . ASN A 1 118 ? -44.241 27.177 44.678 1.00 43.16 118 ASN A O 1
ATOM 926 N N . ASN A 1 119 ? -43.295 28.880 43.577 1.00 39.56 119 ASN A N 1
ATOM 927 C CA . ASN A 1 119 ? -43.042 29.642 44.798 1.00 39.56 119 ASN A CA 1
ATOM 928 C C . ASN A 1 119 ? -42.983 31.157 44.557 1.00 39.56 119 ASN A C 1
ATOM 930 O O . ASN A 1 119 ? -42.063 31.703 43.953 1.00 39.56 119 ASN A O 1
ATOM 934 N N . LYS A 1 120 ? -44.018 31.846 45.048 1.00 45.38 120 LYS A N 1
ATOM 935 C CA . LYS A 1 120 ? -44.195 33.298 44.970 1.00 45.38 120 LYS A CA 1
ATOM 936 C C . LYS A 1 120 ? -43.286 34.000 45.980 1.00 45.38 120 LYS A C 1
ATOM 938 O O . LYS A 1 120 ? -43.521 33.903 47.180 1.00 45.38 120 LYS A O 1
ATOM 943 N N . ASN A 1 121 ? -42.347 34.816 45.504 1.00 46.47 121 ASN A N 1
ATOM 944 C CA . ASN A 1 121 ? -41.828 35.943 46.281 1.00 46.47 121 ASN A CA 1
ATOM 945 C C . ASN A 1 121 ? -41.647 37.177 45.370 1.00 46.47 121 ASN A C 1
ATOM 947 O O . ASN A 1 121 ? -40.716 37.201 44.569 1.00 46.47 121 ASN A O 1
ATOM 951 N N . PRO A 1 122 ? -42.529 38.193 45.445 1.00 41.50 122 PRO A N 1
ATOM 952 C CA . PRO A 1 122 ? -42.597 39.265 44.448 1.00 41.50 122 PRO A CA 1
ATOM 953 C C . PRO A 1 122 ? -41.551 40.391 44.584 1.00 41.50 122 PRO A C 1
ATOM 955 O O . PRO A 1 122 ? -41.625 41.344 43.820 1.00 41.50 122 PRO A O 1
ATOM 958 N N . ASN A 1 123 ? -40.571 40.316 45.496 1.00 41.94 123 ASN A N 1
ATOM 959 C CA . ASN A 1 123 ? -39.691 41.461 45.805 1.00 41.94 123 ASN A CA 1
ATOM 960 C C . ASN A 1 123 ? -38.175 41.202 45.687 1.00 41.94 123 ASN A C 1
ATOM 962 O O . ASN A 1 123 ? -37.394 41.753 46.462 1.00 41.94 123 ASN A O 1
ATOM 966 N N . LYS A 1 124 ? -37.715 40.411 44.709 1.00 38.22 124 LYS A N 1
ATOM 967 C CA . LYS A 1 124 ? -36.275 40.310 44.401 1.00 38.22 124 LYS A CA 1
ATOM 968 C C . LYS A 1 124 ? -36.012 40.732 42.949 1.00 38.22 124 LYS A C 1
ATOM 970 O O . LYS A 1 124 ? -36.643 40.168 42.059 1.00 38.22 124 LYS A O 1
ATOM 975 N N . PRO A 1 125 ? -35.121 41.706 42.679 1.00 35.28 125 PRO A N 1
ATOM 976 C CA . PRO A 1 125 ? -34.808 42.093 41.309 1.00 35.28 125 PRO A CA 1
ATOM 977 C C . PRO A 1 125 ? -34.144 40.915 40.587 1.00 35.28 125 PRO A C 1
ATOM 979 O O . PRO A 1 125 ? -33.176 40.332 41.082 1.00 35.28 125 PRO A O 1
ATOM 982 N N . LEU A 1 126 ? -34.703 40.550 39.433 1.00 34.00 126 LEU A N 1
ATOM 983 C CA . LEU A 1 126 ? -34.174 39.513 38.554 1.00 34.00 126 LEU A CA 1
ATOM 984 C C . LEU A 1 126 ? -32.820 39.969 37.993 1.00 34.00 126 LEU A C 1
ATOM 986 O O . LEU A 1 126 ? -32.736 40.917 37.217 1.00 34.00 126 LEU A O 1
ATOM 990 N N . SER A 1 127 ? -31.759 39.277 38.406 1.00 37.41 127 SER A N 1
ATOM 991 C CA . SER A 1 127 ? -30.472 39.258 37.704 1.00 37.41 127 SER A CA 1
ATOM 992 C C . SER A 1 127 ? -30.656 38.558 36.348 1.00 37.41 127 SER A C 1
ATOM 994 O O . SER A 1 127 ? -31.397 37.570 36.303 1.00 37.41 127 SER A O 1
ATOM 996 N N . PRO A 1 128 ? -30.006 39.004 35.253 1.00 35.38 128 PRO A N 1
ATOM 997 C CA . PRO A 1 128 ? -30.089 38.334 33.961 1.00 35.38 128 PRO A CA 1
ATOM 998 C C . PRO A 1 128 ? -29.309 37.012 34.017 1.00 35.38 128 PRO A C 1
ATOM 1000 O O . PRO A 1 128 ? -28.140 36.930 33.644 1.00 35.38 128 PRO A O 1
ATOM 1003 N N . PHE A 1 129 ? -29.956 35.961 34.515 1.00 36.28 129 PHE A N 1
ATOM 1004 C CA . PHE A 1 129 ? -29.427 34.605 34.471 1.00 36.28 129 PHE A CA 1
ATOM 1005 C C . PHE A 1 129 ? -29.571 34.058 33.052 1.00 36.28 129 PHE A C 1
ATOM 1007 O O . PHE A 1 129 ? -30.658 33.725 32.594 1.00 36.28 129 PHE A O 1
ATOM 1014 N N . THR A 1 130 ? -28.439 33.941 32.365 1.00 37.28 130 THR A N 1
ATOM 1015 C CA . THR A 1 130 ? -28.272 32.891 31.355 1.00 37.28 130 THR A CA 1
ATOM 1016 C C . THR A 1 130 ? -27.991 31.607 32.147 1.00 37.28 130 THR A C 1
ATOM 1018 O O . THR A 1 130 ? -27.135 31.666 33.038 1.00 37.28 130 THR A O 1
ATOM 1021 N N . PRO A 1 131 ? -28.676 30.474 31.925 1.00 41.53 131 PRO A N 1
ATOM 1022 C CA . PRO A 1 131 ? -28.363 29.251 32.653 1.00 41.53 131 PRO A CA 1
ATOM 1023 C C . PRO A 1 131 ? -26.951 28.809 32.258 1.00 41.53 131 PRO A C 1
ATOM 1025 O O . PRO A 1 131 ? -26.716 28.405 31.122 1.00 41.53 131 PRO A O 1
ATOM 1028 N N . ARG A 1 132 ? -25.981 28.925 33.172 1.00 49.22 132 ARG A N 1
ATOM 1029 C CA . ARG A 1 132 ? -24.706 28.219 33.030 1.00 49.22 132 ARG A CA 1
ATOM 1030 C C . ARG A 1 132 ? -24.972 26.767 33.395 1.00 49.22 132 ARG A C 1
ATOM 1032 O O . ARG A 1 132 ? -25.388 26.490 34.518 1.00 49.22 132 ARG A O 1
ATOM 1039 N N . LEU A 1 133 ? -24.752 25.867 32.444 1.00 60.22 133 LEU A N 1
ATOM 1040 C CA . LEU A 1 133 ? -24.751 24.431 32.681 1.00 60.22 133 LEU A CA 1
ATOM 1041 C C . LEU A 1 133 ? -23.751 24.132 33.813 1.00 60.22 133 LEU A C 1
ATOM 1043 O O . LEU A 1 133 ? -22.564 24.432 33.683 1.00 60.22 133 LEU A O 1
ATOM 1047 N N . ASN A 1 134 ? -24.227 23.609 34.942 1.00 84.94 134 ASN A N 1
ATOM 1048 C CA . ASN A 1 134 ? -23.345 23.158 36.014 1.00 84.94 134 ASN A CA 1
ATOM 1049 C C . ASN A 1 134 ? -22.827 21.765 35.630 1.00 84.94 134 ASN A C 1
ATOM 1051 O O . ASN A 1 134 ? -23.496 20.760 35.875 1.00 84.94 134 ASN A O 1
ATOM 1055 N N . ILE A 1 135 ? -21.684 21.751 34.940 1.00 81.75 135 ILE A N 1
ATOM 1056 C CA . ILE A 1 135 ? -21.061 20.569 34.327 1.00 81.75 135 ILE A CA 1
ATOM 1057 C C . ILE A 1 135 ? -20.891 19.455 35.361 1.00 81.75 135 ILE A C 1
ATOM 1059 O O . ILE A 1 135 ? -21.378 18.346 35.172 1.00 81.75 135 ILE A O 1
ATOM 1063 N N . GLU A 1 136 ? -20.280 19.792 36.492 1.00 84.50 136 GLU A N 1
ATOM 1064 C CA . GLU A 1 136 ? -19.958 18.860 37.569 1.00 84.50 136 GLU A CA 1
ATOM 1065 C C . GLU A 1 136 ? -21.223 18.252 38.185 1.00 84.50 136 GLU A C 1
ATOM 1067 O O . GLU A 1 136 ? -21.368 17.034 38.235 1.00 84.50 136 GLU A O 1
ATOM 1072 N N . ALA A 1 137 ? -22.215 19.080 38.533 1.00 85.25 137 ALA A N 1
ATOM 1073 C CA . ALA A 1 137 ? -23.480 18.587 39.082 1.00 85.25 137 ALA A CA 1
ATOM 1074 C C . ALA A 1 137 ? -24.259 17.698 38.094 1.00 85.25 137 ALA A C 1
ATOM 1076 O O . ALA A 1 137 ? -24.983 16.792 38.509 1.00 85.25 137 ALA A O 1
ATOM 1077 N N . THR A 1 138 ? -24.124 17.955 36.791 1.00 83.88 138 THR A N 1
ATOM 1078 C CA . THR A 1 138 ? -24.794 17.170 35.747 1.00 83.88 138 THR A CA 1
ATOM 1079 C C . THR A 1 138 ? -24.136 15.802 35.576 1.00 83.88 138 THR A C 1
ATOM 1081 O O . THR A 1 138 ? -24.844 14.799 35.504 1.00 83.88 138 THR A O 1
ATOM 1084 N N . LEU A 1 139 ? -22.802 15.739 35.597 1.00 79.75 139 LEU A N 1
ATOM 1085 C CA . LEU A 1 139 ? -22.045 14.487 35.493 1.00 79.75 139 LEU A CA 1
ATOM 1086 C C . LEU A 1 139 ? -22.166 13.624 36.753 1.00 79.75 139 LEU A C 1
ATOM 1088 O O . LEU A 1 139 ? -22.398 12.423 36.641 1.00 79.75 139 LEU A O 1
ATOM 1092 N N . LEU A 1 140 ? -22.138 14.233 37.943 1.00 87.31 140 LEU A N 1
ATOM 1093 C CA . LEU A 1 140 ? -22.399 13.524 39.201 1.00 87.31 140 LEU A CA 1
ATOM 1094 C C . LEU A 1 140 ? -23.790 12.875 39.196 1.00 87.31 140 LEU A C 1
ATOM 1096 O O . LEU A 1 140 ? -23.964 11.727 39.600 1.00 87.31 140 LEU A O 1
ATOM 1100 N N . LYS A 1 141 ? -24.801 13.583 38.674 1.00 84.88 141 LYS A N 1
ATOM 1101 C CA . LYS A 1 141 ? -26.161 13.043 38.528 1.00 84.88 141 LYS A CA 1
ATOM 1102 C C . LYS A 1 141 ? -26.249 11.932 37.471 1.00 84.88 141 LYS A C 1
ATOM 1104 O O . LYS A 1 141 ? -27.132 11.083 37.574 1.00 84.88 141 LYS A O 1
ATOM 1109 N N . ALA A 1 142 ? -25.354 11.938 36.485 1.00 74.81 142 ALA A N 1
ATOM 1110 C CA . ALA A 1 142 ? -25.225 10.898 35.467 1.00 74.81 142 ALA A CA 1
ATOM 1111 C C . ALA A 1 142 ? -24.407 9.675 35.936 1.00 74.81 142 ALA A C 1
ATOM 1113 O O . ALA A 1 142 ? -24.288 8.712 35.185 1.00 74.81 142 ALA A O 1
ATOM 1114 N N . GLY A 1 143 ? -23.904 9.679 37.177 1.00 89.69 143 GLY A N 1
ATOM 1115 C CA . GLY A 1 143 ? -23.241 8.530 37.801 1.00 89.69 143 GLY A CA 1
ATOM 1116 C C . GLY A 1 143 ? -21.714 8.538 37.726 1.00 89.69 143 GLY A C 1
ATOM 1117 O O . GLY A 1 143 ? -21.105 7.572 38.175 1.00 89.69 143 GLY A O 1
ATOM 1118 N N . TYR A 1 144 ? -21.104 9.605 37.207 1.00 84.50 144 TYR A N 1
ATOM 1119 C CA . TYR A 1 144 ? -19.651 9.775 37.233 1.00 84.50 144 TYR A CA 1
ATOM 1120 C C . TYR A 1 144 ? -19.177 10.206 38.625 1.00 84.50 144 TYR A C 1
ATOM 1122 O O . TYR A 1 144 ? -19.861 10.958 39.319 1.00 84.50 144 TYR A O 1
ATOM 1130 N N . THR A 1 145 ? -18.002 9.740 39.031 1.00 93.00 145 THR A N 1
ATOM 1131 C CA . THR A 1 145 ? -17.318 10.138 40.268 1.00 93.00 145 THR A CA 1
ATOM 1132 C C . THR A 1 145 ? -16.559 11.457 40.093 1.00 93.00 145 THR A C 1
ATOM 1134 O O . THR A 1 145 ? -16.255 11.874 38.977 1.00 93.00 145 THR A O 1
ATOM 1137 N N . GLU A 1 146 ? -16.222 12.126 41.199 1.00 87.75 146 GLU A N 1
ATOM 1138 C CA . GLU A 1 146 ? -15.428 13.368 41.169 1.00 87.75 146 GLU A CA 1
ATOM 1139 C C . GLU A 1 146 ? -14.046 13.153 40.522 1.00 87.75 146 GLU A C 1
ATOM 1141 O O . GLU A 1 146 ? -13.619 13.970 39.710 1.00 87.75 146 GLU A O 1
ATOM 1146 N N . GLU A 1 147 ? -13.393 12.018 40.800 1.00 87.38 147 GLU A N 1
ATOM 1147 C CA . GLU A 1 147 ? -12.083 11.658 40.234 1.00 87.38 147 GLU A CA 1
ATOM 1148 C C . GLU A 1 147 ? -12.160 11.422 38.713 1.00 87.38 147 GLU A C 1
ATOM 1150 O O . GLU A 1 147 ? -11.307 11.891 37.957 1.00 87.38 147 GLU A O 1
ATOM 1155 N N . GLU A 1 148 ? -13.233 10.780 38.234 1.00 76.94 148 GLU A N 1
ATOM 1156 C CA . GLU A 1 148 ? -13.500 10.641 36.799 1.00 76.94 148 GLU A CA 1
ATOM 1157 C C . GLU A 1 148 ? -13.716 12.008 36.136 1.00 76.94 148 GLU A C 1
ATOM 1159 O O . GLU A 1 148 ? -13.117 12.273 35.095 1.00 76.94 148 GLU A O 1
ATOM 1164 N N . ILE A 1 149 ? -14.506 12.900 36.745 1.00 85.25 149 ILE A N 1
ATOM 1165 C CA . ILE A 1 149 ? -14.767 14.251 36.219 1.00 85.25 149 ILE A CA 1
ATOM 1166 C C . ILE A 1 149 ? -13.475 15.080 36.156 1.00 85.25 149 ILE A C 1
ATOM 1168 O O . ILE A 1 149 ? -13.235 15.763 35.157 1.00 85.25 149 ILE A O 1
ATOM 1172 N N . GLU A 1 150 ? -12.623 15.000 37.182 1.00 82.69 150 GLU A N 1
ATOM 1173 C CA . GLU A 1 150 ? -11.338 15.705 37.225 1.00 82.69 150 GLU A CA 1
ATOM 1174 C C . GLU A 1 150 ? -10.375 15.192 36.139 1.00 82.69 150 GLU A C 1
ATOM 1176 O O . GLU A 1 150 ? -9.712 15.986 35.466 1.00 82.69 150 GLU A O 1
ATOM 1181 N N . SER A 1 151 ? -10.376 13.879 35.878 1.00 73.62 151 SER A N 1
ATOM 1182 C CA . SER A 1 151 ? -9.553 13.254 34.832 1.00 73.62 151 SER A CA 1
ATOM 1183 C C . SER A 1 151 ? -10.001 13.562 33.392 1.00 73.62 151 SER A C 1
ATOM 1185 O O . SER A 1 151 ? -9.206 13.443 32.460 1.00 73.62 151 SER A O 1
ATOM 1187 N N . MET A 1 152 ? -11.260 13.969 33.177 1.00 78.25 152 MET A N 1
ATOM 1188 C CA . MET A 1 152 ? -11.829 14.169 31.836 1.00 78.25 152 MET A CA 1
ATOM 1189 C C . MET A 1 152 ? -11.324 15.431 31.125 1.00 78.25 152 MET A C 1
ATOM 1191 O O . MET A 1 152 ? -11.354 15.488 29.895 1.00 78.25 152 MET A O 1
ATOM 1195 N N . GLY A 1 153 ? -10.877 16.451 31.860 1.00 77.38 153 GLY A N 1
ATOM 1196 C CA . GLY A 1 153 ? -10.595 17.772 31.294 1.00 77.38 153 GLY A CA 1
ATOM 1197 C C . GLY A 1 153 ? -11.866 18.534 30.871 1.00 77.38 153 GLY A C 1
ATOM 1198 O O . GLY A 1 153 ? -12.919 17.962 30.582 1.00 77.38 153 GLY A O 1
ATOM 1199 N N . PHE A 1 154 ? -11.786 19.870 30.837 1.00 76.50 154 PHE A N 1
ATOM 1200 C CA . PHE A 1 154 ? -12.966 20.746 30.739 1.00 76.50 154 PHE A CA 1
ATOM 1201 C C . PHE A 1 154 ? -13.838 20.507 29.493 1.00 76.50 154 PHE A C 1
ATOM 1203 O O . PHE A 1 154 ? -15.061 20.497 29.605 1.00 76.50 154 PHE A O 1
ATOM 1210 N N . LEU A 1 155 ? -13.236 20.300 28.316 1.00 61.34 155 LEU A N 1
ATOM 1211 C CA . LEU A 1 155 ? -13.974 20.116 27.057 1.00 61.34 155 LEU A CA 1
ATOM 1212 C C . LEU A 1 155 ? -14.785 18.816 27.048 1.00 61.34 155 LEU A C 1
ATOM 1214 O O . LEU A 1 155 ? -15.973 18.838 26.734 1.00 61.34 155 LEU A O 1
ATOM 1218 N N . LYS A 1 156 ? -14.179 17.698 27.457 1.00 70.88 156 LYS A N 1
ATOM 1219 C CA . LYS A 1 156 ? -14.850 16.394 27.530 1.00 70.88 156 LYS A CA 1
ATOM 1220 C C . LYS A 1 156 ? -15.967 16.406 28.575 1.00 70.88 156 LYS A C 1
ATOM 1222 O O . LYS A 1 156 ? -17.076 15.963 28.282 1.00 70.88 156 LYS A O 1
ATOM 1227 N N . ALA A 1 157 ? -15.705 16.994 29.745 1.00 75.81 157 ALA A N 1
ATOM 1228 C CA . ALA A 1 157 ? -16.704 17.163 30.796 1.00 75.81 157 ALA A CA 1
ATOM 1229 C C . ALA A 1 157 ? -17.878 18.044 30.325 1.00 75.81 157 ALA A C 1
ATOM 1231 O O . ALA A 1 157 ? -19.039 17.685 30.517 1.00 75.81 157 ALA A O 1
ATOM 1232 N N . TYR A 1 158 ? -17.596 19.164 29.649 1.00 80.19 158 TYR A N 1
ATOM 1233 C CA . TYR A 1 158 ? -18.620 20.048 29.087 1.00 80.19 158 TYR A CA 1
ATOM 1234 C C . TYR A 1 158 ? -19.509 19.327 28.069 1.00 80.19 158 TYR A C 1
ATOM 1236 O O . TYR A 1 158 ? -20.733 19.421 28.166 1.00 80.19 158 TYR A O 1
ATOM 1244 N N . PHE A 1 159 ? -18.921 18.567 27.140 1.00 70.44 159 PHE A N 1
ATOM 1245 C CA . PHE A 1 159 ? -19.690 17.816 26.147 1.00 70.44 159 PHE A CA 1
ATOM 1246 C C . PHE A 1 159 ? -20.576 16.750 26.791 1.00 70.44 159 PHE A C 1
ATOM 1248 O O . PHE A 1 159 ? -21.784 16.751 26.551 1.00 70.44 159 PHE A O 1
ATOM 1255 N N . MET A 1 160 ? -20.029 15.931 27.695 1.00 71.00 160 MET A N 1
ATOM 1256 C CA . MET A 1 160 ? -20.818 14.913 28.396 1.00 71.00 160 MET A CA 1
ATOM 1257 C C . MET A 1 160 ? -21.942 15.521 29.248 1.00 71.00 160 MET A C 1
ATOM 1259 O O . MET A 1 160 ? -23.063 15.016 29.238 1.00 71.00 160 MET A O 1
ATOM 1263 N N . ALA A 1 161 ? -21.693 16.645 29.926 1.00 76.69 161 ALA A N 1
ATOM 1264 C CA . ALA A 1 161 ? -22.720 17.331 30.707 1.00 76.69 161 ALA A CA 1
ATOM 1265 C C . ALA A 1 161 ? -23.800 17.982 29.833 1.00 76.69 161 ALA A C 1
ATOM 1267 O O . ALA A 1 161 ? -24.947 18.110 30.254 1.00 76.69 161 ALA A O 1
ATOM 1268 N N . SER A 1 162 ? -23.444 18.442 28.632 1.00 75.56 162 SER A N 1
ATOM 1269 C CA . SER A 1 162 ? -24.374 19.139 27.737 1.00 75.56 162 SER A CA 1
ATOM 1270 C C . SER A 1 162 ? -25.378 18.208 27.050 1.00 75.56 162 SER A C 1
ATOM 1272 O O . SER A 1 162 ? -26.298 18.693 26.394 1.00 75.56 162 SER A O 1
ATOM 1274 N N . GLY A 1 163 ? -25.201 16.885 27.163 1.00 65.38 163 GLY A N 1
ATOM 1275 C CA . GLY A 1 163 ? -25.968 15.899 26.398 1.00 65.38 163 GLY A CA 1
ATOM 1276 C C . GLY A 1 163 ? -25.665 15.925 24.894 1.00 65.38 163 GLY A C 1
ATOM 1277 O O . GLY A 1 163 ? -26.248 15.150 24.140 1.00 65.38 163 GLY A O 1
ATOM 1278 N N . VAL A 1 164 ? -24.748 16.794 24.451 1.00 54.44 164 VAL A N 1
ATOM 1279 C CA . VAL A 1 164 ? -24.211 16.805 23.094 1.00 54.44 164 VAL A CA 1
ATOM 1280 C C . VAL A 1 164 ? -23.147 15.718 23.032 1.00 54.44 164 VAL A C 1
ATOM 1282 O O . VAL A 1 164 ? -22.010 15.906 23.462 1.00 54.44 164 VAL A O 1
ATOM 1285 N N . THR A 1 165 ? -23.520 14.555 22.511 1.00 49.34 165 THR A N 1
ATOM 1286 C CA . THR A 1 165 ? -22.552 13.528 22.126 1.00 49.34 165 THR A CA 1
ATOM 1287 C C . THR A 1 165 ? -21.551 14.133 21.142 1.00 49.34 165 THR A C 1
ATOM 1289 O O . THR A 1 165 ? -21.951 14.783 20.174 1.00 49.34 165 THR A O 1
ATOM 1292 N N . ILE A 1 166 ? -20.251 13.912 21.375 1.00 45.88 166 ILE A N 1
ATOM 1293 C CA . ILE A 1 166 ? -19.147 14.338 20.488 1.00 45.88 166 ILE A CA 1
ATOM 1294 C C . ILE A 1 166 ? -19.403 13.908 19.027 1.00 45.88 166 ILE A C 1
ATOM 1296 O O . ILE A 1 166 ? -19.032 14.623 18.096 1.00 45.88 166 ILE A O 1
ATOM 1300 N N . ASN A 1 167 ? -20.162 12.825 18.843 1.00 41.59 167 ASN A N 1
ATOM 1301 C CA . ASN A 1 167 ? -20.656 12.300 17.569 1.00 41.59 167 ASN A CA 1
ATOM 1302 C C . ASN A 1 167 ? -21.404 13.339 16.702 1.00 41.59 167 ASN A C 1
ATOM 1304 O O . ASN A 1 167 ? -21.464 13.182 15.490 1.00 41.59 167 ASN A O 1
ATOM 1308 N N . ASN A 1 168 ? -21.957 14.413 17.283 1.00 37.88 168 ASN A N 1
ATOM 1309 C CA . ASN A 1 168 ? -22.706 15.429 16.529 1.00 37.88 168 ASN A CA 1
ATOM 1310 C C . ASN A 1 168 ? -21.858 16.629 16.063 1.00 37.88 168 ASN A C 1
ATOM 1312 O O . ASN A 1 168 ? -22.358 17.458 15.303 1.00 37.88 168 ASN A O 1
ATOM 1316 N N . LEU A 1 169 ? -20.603 16.764 16.515 1.00 40.19 169 LEU A N 1
ATOM 1317 C CA . LEU A 1 169 ? -19.738 17.919 16.203 1.00 40.19 169 LEU A CA 1
ATOM 1318 C C . LEU A 1 169 ? -18.434 17.554 15.478 1.00 40.19 169 LEU A C 1
ATOM 1320 O O . LEU A 1 169 ? -17.784 18.440 14.923 1.00 40.19 169 LEU A O 1
ATOM 1324 N N . ILE A 1 170 ? -18.083 16.270 15.413 1.00 41.12 170 ILE A N 1
ATOM 1325 C CA . ILE A 1 170 ? -17.031 15.748 14.537 1.00 41.12 170 ILE A CA 1
ATOM 1326 C C . ILE A 1 170 ? -17.742 15.076 13.359 1.00 41.12 170 ILE A C 1
ATOM 1328 O O . ILE A 1 170 ? -18.600 14.231 13.577 1.00 41.12 170 ILE A O 1
ATOM 1332 N N . LYS A 1 171 ? -17.421 15.415 12.102 1.00 43.53 171 LYS A N 1
ATOM 1333 C CA . LYS A 1 171 ? -17.795 14.513 10.996 1.00 43.53 171 LYS A CA 1
ATOM 1334 C C . LYS A 1 171 ? -17.021 13.206 11.214 1.00 43.53 171 LYS A C 1
ATOM 1336 O O . LYS A 1 171 ? -15.801 13.233 11.072 1.00 43.53 171 LYS A O 1
ATOM 1341 N N . PRO A 1 172 ? -17.708 12.095 11.517 1.00 35.00 172 PRO A N 1
ATOM 1342 C CA . PRO A 1 172 ? -17.982 11.165 10.432 1.00 35.00 172 PRO A CA 1
ATOM 1343 C C . PRO A 1 172 ? -19.386 10.550 10.512 1.00 35.00 172 PRO A C 1
ATOM 1345 O O . PRO A 1 172 ? -19.820 10.021 11.519 1.00 35.00 172 PRO A O 1
ATOM 1348 N N . SER A 1 173 ? -20.075 10.539 9.382 1.00 32.81 173 SER A N 1
ATOM 1349 C CA . SER A 1 173 ? -20.939 9.420 9.010 1.00 32.81 173 SER A CA 1
ATOM 1350 C C . SER A 1 173 ? -20.748 9.282 7.505 1.00 32.81 173 SER A C 1
ATOM 1352 O O . SER A 1 173 ? -20.748 10.303 6.803 1.00 32.81 173 SER A O 1
ATOM 1354 N N . PRO A 1 174 ? -20.412 8.084 7.006 1.00 36.38 174 PRO A N 1
ATOM 1355 C CA . PRO A 1 174 ? -21.410 7.020 6.910 1.00 36.38 174 PRO A CA 1
ATOM 1356 C C . PRO A 1 174 ? -20.912 5.683 7.483 1.00 36.38 174 PRO A C 1
ATOM 1358 O O . PRO A 1 174 ? -20.087 5.036 6.839 1.00 36.38 174 PRO A O 1
ATOM 1361 N N . PHE A 1 175 ? -21.498 5.259 8.610 1.00 45.81 175 PHE A N 1
ATOM 1362 C CA . PHE A 1 175 ? -21.522 3.888 9.169 1.00 45.81 175 PHE A CA 1
ATOM 1363 C C . PHE A 1 175 ? -20.474 3.516 10.246 1.00 45.81 175 PHE A C 1
ATOM 1365 O O . PHE A 1 175 ? -19.784 2.506 10.106 1.00 45.81 175 PHE A O 1
ATOM 1372 N N . ASP A 1 176 ? -20.358 4.293 11.326 1.00 46.47 176 ASP A N 1
ATOM 1373 C CA . ASP A 1 176 ? -19.726 3.847 12.581 1.00 46.47 176 ASP A CA 1
ATOM 1374 C C . ASP A 1 176 ? -20.686 2.974 13.420 1.00 46.47 176 ASP A C 1
ATOM 1376 O O . ASP A 1 176 ? -21.864 2.837 13.101 1.00 46.47 176 ASP A O 1
ATOM 1380 N N . ASP A 1 177 ? -20.180 2.134 14.321 1.00 36.44 177 ASP A N 1
ATOM 1381 C CA . ASP A 1 177 ? -19.689 2.494 15.660 1.00 36.44 177 ASP A CA 1
ATOM 1382 C C . ASP A 1 177 ? -18.372 1.729 15.965 1.00 36.44 177 ASP A C 1
ATOM 1384 O O . ASP A 1 177 ? -18.400 0.507 16.070 1.00 36.44 177 ASP A O 1
ATOM 1388 N N . TYR A 1 178 ? -17.153 2.242 16.142 1.00 39.31 178 TYR A N 1
ATOM 1389 C CA . TYR A 1 178 ? -16.550 3.552 16.369 1.00 39.31 178 TYR A CA 1
ATOM 1390 C C . TYR A 1 178 ? -15.088 3.432 15.881 1.00 39.31 178 TYR A C 1
ATOM 1392 O O . TYR A 1 178 ? -14.346 2.628 16.443 1.00 39.31 178 TYR A O 1
ATOM 1400 N N . GLY A 1 179 ? -14.679 4.186 14.855 1.00 50.75 179 GLY A N 1
ATOM 1401 C CA . GLY A 1 179 ? -13.279 4.255 14.403 1.00 50.75 179 GLY A CA 1
ATOM 1402 C C . GLY A 1 179 ? -13.027 3.757 12.975 1.00 50.75 179 GLY A C 1
ATOM 1403 O O . GLY A 1 179 ? -13.893 3.178 12.316 1.00 50.75 179 GLY A O 1
ATOM 1404 N N . LEU A 1 180 ? -11.817 4.022 12.475 1.00 58.84 180 LEU A N 1
ATOM 1405 C CA . LEU A 1 180 ? -11.332 3.510 11.191 1.00 58.84 180 LEU A CA 1
ATOM 1406 C C . LEU A 1 180 ? -11.481 1.981 11.161 1.00 58.84 180 LEU A C 1
ATOM 1408 O O . LEU A 1 180 ? -10.825 1.272 11.921 1.00 58.84 180 LEU A O 1
ATOM 1412 N N . TYR A 1 181 ? -12.319 1.456 10.265 1.00 73.19 181 TYR A N 1
ATOM 1413 C CA . TYR A 1 181 ? -12.563 0.009 10.137 1.00 73.19 181 TYR A CA 1
ATOM 1414 C C . TYR A 1 181 ? -11.336 -0.750 9.591 1.00 73.19 181 TYR A C 1
ATOM 1416 O O . TYR A 1 181 ? -11.325 -1.974 9.473 1.00 73.19 181 TYR A O 1
ATOM 1424 N N . GLY A 1 182 ? -10.289 -0.023 9.213 1.00 76.06 182 GLY A N 1
ATOM 1425 C CA . GLY A 1 182 ? -9.016 -0.561 8.763 1.00 76.06 182 GLY A CA 1
ATOM 1426 C C . GLY A 1 182 ? -8.034 0.544 8.395 1.00 76.06 182 GLY A C 1
ATOM 1427 O O . GLY A 1 182 ? -8.311 1.730 8.604 1.00 76.06 182 GLY A O 1
ATOM 1428 N N . PRO A 1 183 ? -6.892 0.179 7.805 1.00 76.44 183 PRO A N 1
ATOM 1429 C CA . PRO A 1 183 ? -5.960 1.157 7.283 1.00 76.44 183 PRO A CA 1
ATOM 1430 C C . PRO A 1 183 ? -6.507 1.782 5.992 1.00 76.44 183 PRO A C 1
ATOM 1432 O O . PRO A 1 183 ? -7.356 1.226 5.289 1.00 76.44 183 PRO A O 1
ATOM 1435 N N . SER A 1 184 ? -5.999 2.963 5.666 1.00 86.31 184 SER A N 1
ATOM 1436 C CA . SER A 1 184 ? -6.314 3.656 4.422 1.00 86.31 184 SER A CA 1
ATOM 1437 C C . SER A 1 184 ? -5.038 4.234 3.855 1.00 86.31 184 SER A C 1
ATOM 1439 O O . SER A 1 184 ? -4.314 4.969 4.528 1.00 86.31 184 SER A O 1
ATOM 1441 N N . GLN A 1 185 ? -4.806 3.972 2.575 1.00 82.75 185 GLN A N 1
ATOM 1442 C CA . GLN A 1 185 ? -3.635 4.464 1.861 1.00 82.75 185 GLN A CA 1
ATOM 1443 C C . GLN A 1 185 ? -3.472 5.990 1.955 1.00 82.75 185 GLN A C 1
ATOM 1445 O O . GLN A 1 185 ? -2.349 6.485 1.959 1.00 82.75 185 GLN A O 1
ATOM 1450 N N . SER A 1 186 ? -4.574 6.739 2.082 1.00 84.62 186 SER A N 1
ATOM 1451 C CA . SER A 1 186 ? -4.544 8.201 2.098 1.00 84.62 186 SER A CA 1
ATOM 1452 C C . SER A 1 186 ? -4.401 8.816 3.489 1.00 84.62 186 SER A C 1
ATOM 1454 O O . SER A 1 186 ? -3.946 9.957 3.580 1.00 84.62 186 SER A O 1
ATOM 1456 N N . LEU A 1 187 ? -4.749 8.087 4.560 1.00 81.69 187 LEU A N 1
ATOM 1457 C CA . LEU A 1 187 ? -4.794 8.656 5.913 1.00 81.69 187 LEU A CA 1
ATOM 1458 C C . LEU A 1 187 ? -3.476 9.315 6.309 1.00 81.69 187 LEU A C 1
ATOM 1460 O O . LEU A 1 187 ? -3.529 10.468 6.729 1.00 81.69 187 LEU A O 1
ATOM 1464 N N . PRO A 1 188 ? -2.298 8.681 6.133 1.00 87.12 188 PRO A N 1
ATOM 1465 C CA . PRO A 1 188 ? -1.077 9.272 6.664 1.00 87.12 188 PRO A CA 1
ATOM 1466 C C . PRO A 1 188 ? -0.726 10.607 6.008 1.00 87.12 188 PRO A C 1
ATOM 1468 O O . PRO A 1 188 ? -0.299 11.522 6.699 1.00 87.12 188 PRO A O 1
ATOM 1471 N N . VAL A 1 189 ? -0.932 10.778 4.698 1.00 93.31 189 VAL A N 1
ATOM 1472 C CA . VAL A 1 189 ? -0.650 12.075 4.062 1.00 93.31 189 VAL A CA 1
ATOM 1473 C C . VAL A 1 189 ? -1.739 13.106 4.353 1.00 93.31 189 VAL A C 1
ATOM 1475 O O . VAL A 1 189 ? -1.404 14.254 4.631 1.00 93.31 189 VAL A O 1
ATOM 1478 N N . ASP A 1 190 ? -3.014 12.706 4.334 1.00 91.44 190 ASP A N 1
ATOM 1479 C CA . ASP A 1 190 ? -4.148 13.628 4.478 1.00 91.44 190 ASP A CA 1
ATOM 1480 C C . ASP A 1 190 ? -4.309 14.138 5.922 1.00 91.44 190 ASP A C 1
ATOM 1482 O O . ASP A 1 190 ? -4.772 15.260 6.128 1.00 91.44 190 ASP A O 1
ATOM 1486 N N . HIS A 1 191 ? -3.895 13.347 6.918 1.00 91.31 191 HIS A N 1
ATOM 1487 C CA . HIS A 1 191 ? -3.878 13.753 8.327 1.00 91.31 191 HIS A CA 1
ATOM 1488 C C . HIS A 1 191 ? -2.668 14.618 8.670 1.00 91.31 191 HIS A C 1
ATOM 1490 O O . HIS A 1 191 ? -2.765 15.534 9.481 1.00 91.31 191 HIS A O 1
ATOM 1496 N N . VAL A 1 192 ? -1.517 14.348 8.055 1.00 95.25 192 VAL A N 1
ATOM 1497 C CA . VAL A 1 192 ? -0.257 14.976 8.459 1.00 95.25 192 VAL A CA 1
ATOM 1498 C C . VAL A 1 192 ? -0.001 16.259 7.682 1.00 95.25 192 VAL A C 1
ATOM 1500 O O . VAL A 1 192 ? 0.477 17.241 8.254 1.00 95.25 192 VAL A O 1
ATOM 1503 N N . PHE A 1 193 ? -0.324 16.291 6.388 1.00 97.31 193 PHE A N 1
ATOM 1504 C CA . PHE A 1 193 ? 0.126 17.345 5.489 1.00 97.31 193 PHE A CA 1
ATOM 1505 C C . PHE A 1 193 ? -0.987 17.982 4.661 1.00 97.31 193 PHE A C 1
ATOM 1507 O O . PHE A 1 193 ? -1.999 17.382 4.320 1.00 97.31 193 PHE A O 1
ATOM 1514 N N . LYS A 1 194 ? -0.727 19.222 4.245 1.00 96.25 194 LYS A N 1
ATOM 1515 C CA . LYS A 1 194 ? -1.493 19.921 3.218 1.00 96.25 194 LYS A CA 1
ATOM 1516 C C . LYS A 1 194 ? -0.544 20.574 2.223 1.00 96.25 194 LYS A C 1
ATOM 1518 O O . LYS A 1 194 ? 0.346 21.333 2.614 1.00 96.25 194 LYS A O 1
ATOM 1523 N N . LEU A 1 195 ? -0.759 20.295 0.940 1.00 95.44 195 LEU A N 1
ATOM 1524 C CA . LEU A 1 195 ? -0.045 20.954 -0.147 1.00 95.44 195 LEU A CA 1
ATOM 1525 C C . LEU A 1 195 ? -0.684 22.315 -0.444 1.00 95.44 195 LEU A C 1
ATOM 1527 O O . LEU A 1 195 ? -1.906 22.429 -0.560 1.00 95.44 195 LEU A O 1
ATOM 1531 N N . SER A 1 196 ? 0.142 23.351 -0.563 1.00 96.62 196 SER A N 1
ATOM 1532 C CA . SER A 1 196 ? -0.293 24.679 -0.985 1.00 96.62 196 SER A CA 1
ATOM 1533 C C . SER A 1 196 ? -0.812 24.639 -2.427 1.00 96.62 196 SER A C 1
ATOM 1535 O O . SER A 1 196 ? -0.158 24.030 -3.278 1.00 96.62 196 SER A O 1
ATOM 1537 N N . PRO A 1 197 ? -1.924 25.328 -2.745 1.00 95.12 197 PRO A N 1
ATOM 1538 C CA . PRO A 1 197 ? -2.396 25.460 -4.124 1.00 95.12 197 PRO A CA 1
ATOM 1539 C C . PRO A 1 197 ? -1.394 26.191 -5.035 1.00 95.12 197 PRO A C 1
ATOM 1541 O O . PRO A 1 197 ? -1.447 26.017 -6.247 1.00 95.12 197 PRO A O 1
ATOM 1544 N N . ASP A 1 198 ? -0.454 26.957 -4.468 1.00 96.75 198 ASP A N 1
ATOM 1545 C CA . ASP A 1 198 ? 0.601 27.658 -5.216 1.00 96.75 198 ASP A CA 1
ATOM 1546 C C . ASP A 1 198 ? 1.829 26.772 -5.508 1.00 96.75 198 ASP A C 1
ATOM 1548 O O . ASP A 1 198 ? 2.862 27.261 -5.979 1.00 96.75 198 ASP A O 1
ATOM 1552 N N . CYS A 1 199 ? 1.774 25.479 -5.170 1.00 96.00 199 CYS A N 1
ATOM 1553 C CA . CYS A 1 199 ? 2.862 24.552 -5.447 1.00 96.00 199 CYS A CA 1
ATOM 1554 C C . CYS A 1 199 ? 3.051 24.401 -6.971 1.00 96.00 199 CYS A C 1
ATOM 1556 O O . CYS A 1 199 ? 2.104 24.041 -7.667 1.00 96.00 199 CYS A O 1
ATOM 1558 N N . PRO A 1 200 ? 4.259 24.628 -7.524 1.00 95.88 200 PRO A N 1
ATOM 1559 C CA . PRO A 1 200 ? 4.464 24.685 -8.972 1.00 95.88 200 PRO A CA 1
ATOM 1560 C C . PRO A 1 200 ? 4.583 23.302 -9.637 1.00 95.88 200 PRO A C 1
ATOM 1562 O O . PRO A 1 200 ? 5.064 23.210 -10.764 1.00 95.88 200 PRO A O 1
ATOM 1565 N N . ILE A 1 201 ? 4.208 22.224 -8.944 1.00 94.88 201 ILE A N 1
ATOM 1566 C CA . ILE A 1 201 ? 4.284 20.852 -9.456 1.00 94.88 201 ILE A CA 1
ATOM 1567 C C . ILE A 1 201 ? 2.926 20.170 -9.377 1.00 94.88 201 ILE A C 1
ATOM 1569 O O . ILE A 1 201 ? 2.188 20.335 -8.409 1.00 94.88 201 ILE A O 1
ATOM 1573 N N . ASN A 1 202 ? 2.636 19.355 -10.390 1.00 92.69 202 ASN A N 1
ATOM 1574 C CA . ASN A 1 202 ? 1.526 18.418 -10.360 1.00 92.69 202 ASN A CA 1
ATOM 1575 C C . ASN A 1 202 ? 2.046 17.042 -9.928 1.00 92.69 202 ASN A C 1
ATOM 1577 O O . ASN A 1 202 ? 2.735 16.369 -10.696 1.00 92.69 202 ASN A O 1
ATOM 1581 N N . LEU A 1 203 ? 1.723 16.639 -8.702 1.00 89.25 203 LEU A N 1
ATOM 1582 C CA . LEU A 1 203 ? 2.174 15.371 -8.131 1.00 89.25 203 LEU A CA 1
ATOM 1583 C C . LEU A 1 203 ? 1.468 14.144 -8.707 1.00 89.25 203 LEU A C 1
ATOM 1585 O O . LEU A 1 203 ? 1.982 13.043 -8.549 1.00 89.25 203 LEU A O 1
ATOM 1589 N N . ASP A 1 204 ? 0.371 14.326 -9.440 1.00 87.56 204 ASP A N 1
ATOM 1590 C CA . ASP A 1 204 ? -0.273 13.238 -10.179 1.00 87.56 204 ASP A CA 1
ATOM 1591 C C . ASP A 1 204 ? 0.523 12.872 -11.453 1.00 87.56 204 ASP A C 1
ATOM 1593 O O . ASP A 1 204 ? 0.146 11.971 -12.198 1.00 87.56 204 ASP A O 1
ATOM 1597 N N . THR A 1 205 ? 1.632 13.575 -11.732 1.00 88.38 205 THR A N 1
ATOM 1598 C CA . THR A 1 205 ? 2.524 13.308 -12.870 1.00 88.38 205 THR A CA 1
ATOM 1599 C C . THR A 1 205 ? 3.891 12.813 -12.407 1.00 88.38 205 THR A C 1
ATOM 1601 O O . THR A 1 205 ? 4.455 13.348 -11.447 1.00 88.38 205 THR A O 1
ATOM 1604 N N . LEU A 1 206 ? 4.485 11.879 -13.164 1.00 84.06 206 LEU A N 1
ATOM 1605 C CA . LEU A 1 206 ? 5.860 11.408 -12.939 1.00 84.06 206 LEU A CA 1
ATOM 1606 C C . LEU A 1 206 ? 6.853 12.575 -12.874 1.00 84.06 206 LEU A C 1
ATOM 1608 O O . LEU A 1 206 ? 7.714 12.610 -12.004 1.00 84.06 206 LEU A O 1
ATOM 1612 N N . GLN A 1 207 ? 6.691 13.585 -13.738 1.00 89.81 207 GLN A N 1
ATOM 1613 C CA . GLN A 1 207 ? 7.545 14.774 -13.743 1.00 89.81 207 GLN A CA 1
ATOM 1614 C C . GLN A 1 207 ? 7.479 15.547 -12.417 1.00 89.81 207 GLN A C 1
ATOM 1616 O O . GLN A 1 207 ? 8.519 15.944 -11.890 1.00 89.81 207 GLN A O 1
ATOM 1621 N N . GLY A 1 208 ? 6.282 15.778 -11.872 1.00 92.62 208 GLY A N 1
ATOM 1622 C CA . GLY A 1 208 ? 6.130 16.475 -10.595 1.00 92.62 208 GLY A CA 1
ATOM 1623 C C . GLY A 1 208 ? 6.714 15.680 -9.428 1.00 92.62 208 GLY A C 1
ATOM 1624 O O . GLY A 1 208 ? 7.399 16.253 -8.578 1.00 92.62 208 GLY A O 1
ATOM 1625 N N . GLN A 1 209 ? 6.522 14.360 -9.430 1.00 90.00 209 GLN A N 1
ATOM 1626 C CA . GLN A 1 209 ? 7.105 13.447 -8.441 1.00 90.00 209 GLN A CA 1
ATOM 1627 C C . GLN A 1 209 ? 8.644 13.453 -8.507 1.00 90.00 209 GLN A C 1
ATOM 1629 O O . GLN A 1 209 ? 9.313 13.555 -7.473 1.00 90.00 209 GLN A O 1
ATOM 1634 N N . ASP A 1 210 ? 9.209 13.438 -9.715 1.00 89.62 210 ASP A N 1
ATOM 1635 C CA . ASP A 1 210 ? 10.646 13.547 -9.979 1.00 89.62 210 ASP A CA 1
ATOM 1636 C C . ASP A 1 210 ? 11.229 14.879 -9.504 1.00 89.62 210 ASP A C 1
ATOM 1638 O O . ASP A 1 210 ? 12.319 14.932 -8.928 1.00 89.62 210 ASP A O 1
ATOM 1642 N N . MET A 1 211 ? 10.516 15.980 -9.753 1.00 93.50 211 MET A N 1
ATOM 1643 C CA . MET A 1 211 ? 10.932 17.310 -9.312 1.00 93.50 211 MET A CA 1
ATOM 1644 C C . MET A 1 211 ? 10.988 17.387 -7.786 1.00 93.50 211 MET A C 1
ATOM 1646 O O . MET A 1 211 ? 11.989 17.872 -7.247 1.00 93.50 211 MET A O 1
ATOM 1650 N N . LEU A 1 212 ? 9.962 16.869 -7.100 1.00 93.56 212 LEU A N 1
ATOM 1651 C CA . LEU A 1 212 ? 9.925 16.794 -5.640 1.00 93.56 212 LEU A CA 1
ATOM 1652 C C . LEU A 1 212 ? 11.078 15.944 -5.091 1.00 93.56 212 LEU A C 1
ATOM 1654 O O . LEU A 1 212 ? 11.726 16.339 -4.125 1.00 93.56 212 LEU A O 1
ATOM 1658 N N . GLN A 1 213 ? 11.377 14.813 -5.735 1.00 91.12 213 GLN A N 1
ATOM 1659 C CA . GLN A 1 213 ? 12.480 13.933 -5.347 1.00 91.12 213 GLN A CA 1
ATOM 1660 C C . GLN A 1 213 ? 13.855 14.591 -5.509 1.00 91.12 213 GLN A C 1
ATOM 1662 O O . GLN A 1 213 ? 14.719 14.427 -4.649 1.00 91.12 213 GLN A O 1
ATOM 1667 N N . LYS A 1 214 ? 14.073 15.317 -6.611 1.00 94.69 214 LYS A N 1
ATOM 1668 C CA . LYS A 1 214 ? 15.369 15.937 -6.928 1.00 94.69 214 LYS A CA 1
ATOM 1669 C C . LYS A 1 214 ? 15.667 17.155 -6.053 1.00 94.69 214 LYS A C 1
ATOM 1671 O O . LYS A 1 214 ? 16.832 17.404 -5.769 1.00 94.69 214 LYS A O 1
ATOM 1676 N N . ASN A 1 215 ? 14.645 17.907 -5.631 1.00 95.44 215 ASN A N 1
ATOM 1677 C CA . ASN A 1 215 ? 14.819 19.161 -4.886 1.00 95.44 215 ASN A CA 1
ATOM 1678 C C . ASN A 1 215 ? 13.835 19.307 -3.707 1.00 95.44 215 ASN A C 1
ATOM 1680 O O . ASN A 1 215 ? 13.097 20.293 -3.661 1.00 95.44 215 ASN A O 1
ATOM 1684 N N . PRO A 1 216 ? 13.803 18.379 -2.735 1.00 95.25 216 PRO A N 1
ATOM 1685 C CA . PRO A 1 216 ? 12.779 18.383 -1.688 1.00 95.25 216 PRO A CA 1
ATOM 1686 C C . PRO A 1 216 ? 12.776 19.674 -0.855 1.00 95.25 216 PRO A C 1
ATOM 1688 O O . PRO A 1 216 ? 11.719 20.243 -0.604 1.00 95.25 216 PRO A O 1
ATOM 1691 N N . GLU A 1 217 ? 13.948 20.216 -0.516 1.00 94.88 217 GLU A N 1
ATOM 1692 C CA . GLU A 1 217 ? 14.074 21.449 0.280 1.00 94.88 217 GLU A CA 1
ATOM 1693 C C . GLU A 1 217 ? 13.396 22.665 -0.374 1.00 94.88 217 GLU A C 1
ATOM 1695 O O . GLU A 1 217 ? 12.843 23.522 0.315 1.00 94.88 217 GLU A O 1
ATOM 1700 N N . TYR A 1 218 ? 13.379 22.733 -1.711 1.00 95.62 218 TYR A N 1
ATOM 1701 C CA . TYR A 1 218 ? 12.676 23.796 -2.433 1.00 95.62 218 TYR A CA 1
ATOM 1702 C C . TYR A 1 218 ? 11.161 23.748 -2.183 1.00 95.62 218 TYR A C 1
ATOM 1704 O O . TYR A 1 218 ? 10.499 24.794 -2.176 1.00 95.62 218 TYR A O 1
ATOM 1712 N N . PHE A 1 219 ? 10.618 22.548 -1.956 1.00 97.00 219 PHE A N 1
ATOM 1713 C CA . PHE A 1 219 ? 9.189 22.314 -1.793 1.00 97.00 219 PHE A CA 1
ATOM 1714 C C . PHE A 1 219 ? 8.691 22.402 -0.347 1.00 97.00 219 PHE A C 1
ATOM 1716 O O . PHE A 1 219 ? 7.491 22.575 -0.140 1.00 97.00 219 PHE A O 1
ATOM 1723 N N . ASP A 1 220 ? 9.579 22.404 0.652 1.00 96.56 220 ASP A N 1
ATOM 1724 C CA . ASP A 1 220 ? 9.213 22.501 2.076 1.00 96.56 220 ASP A CA 1
ATOM 1725 C C . ASP A 1 220 ? 8.340 23.724 2.406 1.00 96.56 220 ASP A C 1
ATOM 1727 O O . ASP A 1 220 ? 7.511 23.679 3.320 1.00 96.56 220 ASP A O 1
ATOM 1731 N N . LYS A 1 221 ? 8.503 24.826 1.665 1.00 97.06 221 LYS A N 1
ATOM 1732 C CA . LYS A 1 221 ? 7.705 26.053 1.833 1.00 97.06 221 LYS A CA 1
ATOM 1733 C C . LYS A 1 221 ? 6.263 25.929 1.321 1.00 97.06 221 LYS A C 1
ATOM 1735 O O . LYS A 1 221 ? 5.425 26.733 1.713 1.00 97.06 221 LYS A O 1
ATOM 1740 N N . TYR A 1 222 ? 5.979 24.950 0.461 1.00 97.62 222 TYR A N 1
ATOM 1741 C CA . TYR A 1 222 ? 4.639 24.682 -0.073 1.00 97.62 222 TYR A CA 1
ATOM 1742 C C . TYR A 1 222 ? 3.893 23.604 0.719 1.00 97.62 222 TYR A C 1
ATOM 1744 O O . TYR A 1 222 ? 2.740 23.329 0.410 1.00 97.62 222 TYR A O 1
ATOM 1752 N N . ILE A 1 223 ? 4.526 22.986 1.720 1.00 97.44 223 ILE A N 1
ATOM 1753 C CA . ILE A 1 223 ? 3.950 21.878 2.486 1.00 97.44 223 ILE A CA 1
ATOM 1754 C C . ILE A 1 223 ? 3.748 22.321 3.934 1.00 97.44 223 ILE A C 1
ATOM 1756 O O . ILE A 1 223 ? 4.704 22.617 4.665 1.00 97.44 223 ILE A O 1
ATOM 1760 N N . SER A 1 224 ? 2.486 22.363 4.352 1.00 97.56 224 SER A N 1
ATOM 1761 C CA . SER A 1 224 ? 2.079 22.660 5.726 1.00 97.56 224 SER A CA 1
ATOM 1762 C C . SER A 1 224 ? 1.817 21.367 6.492 1.00 97.56 224 SER A C 1
ATOM 1764 O O . SER A 1 224 ? 1.265 20.426 5.929 1.00 97.56 224 SER A O 1
ATOM 1766 N N . ILE A 1 225 ? 2.194 21.335 7.771 1.00 98.00 225 ILE A N 1
ATOM 1767 C CA . ILE A 1 225 ? 1.809 20.265 8.699 1.00 98.00 225 ILE A CA 1
ATOM 1768 C C . ILE A 1 225 ? 0.435 20.639 9.260 1.00 98.00 225 ILE A C 1
ATOM 1770 O O . ILE A 1 225 ? 0.277 21.746 9.776 1.00 98.00 225 ILE A O 1
ATOM 1774 N N . VAL A 1 226 ? -0.553 19.758 9.109 1.00 96.81 226 VAL A N 1
ATOM 1775 C CA . VAL A 1 226 ? -1.924 19.959 9.614 1.00 96.81 226 VAL A CA 1
ATOM 1776 C C . VAL A 1 226 ? -2.260 19.042 10.793 1.00 96.81 226 VAL A C 1
ATOM 1778 O O . VAL A 1 226 ? -3.071 19.438 11.624 1.00 96.81 226 VAL A O 1
ATOM 1781 N 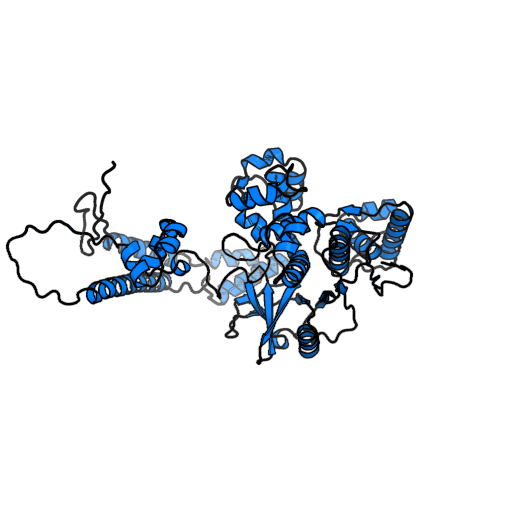N . GLY A 1 227 ? -1.576 17.901 10.923 1.00 94.75 227 GLY A N 1
ATOM 1782 C CA . GLY A 1 227 ? -1.629 17.004 12.083 1.00 94.75 227 GLY A CA 1
ATOM 1783 C C . GLY A 1 227 ? -0.272 16.953 12.778 1.00 94.75 227 GLY A C 1
ATOM 1784 O O . GLY A 1 227 ? 0.595 16.164 12.406 1.00 94.75 227 GLY A O 1
ATOM 1785 N N . GLN A 1 228 ? -0.059 17.839 13.755 1.00 96.25 228 GLN A N 1
ATOM 1786 C CA . GLN A 1 228 ? 1.242 17.982 14.423 1.00 96.25 228 GLN A CA 1
ATOM 1787 C C . GLN A 1 228 ? 1.610 16.743 15.251 1.00 96.25 228 GLN A C 1
ATOM 1789 O O . GLN A 1 228 ? 2.764 16.326 15.238 1.00 96.25 228 GLN A O 1
ATOM 1794 N N . GLU A 1 229 ? 0.637 16.134 15.927 1.00 94.44 229 GLU A N 1
ATOM 1795 C CA . GLU A 1 229 ? 0.847 14.941 16.755 1.00 94.44 229 GLU A CA 1
ATOM 1796 C C . GLU A 1 229 ? 1.256 13.731 15.907 1.00 94.44 229 GLU A C 1
ATOM 1798 O O . GLU A 1 229 ? 2.291 13.119 16.181 1.00 94.44 229 GLU A O 1
ATOM 1803 N N . ASP A 1 230 ? 0.524 13.457 14.821 1.00 94.38 230 ASP A N 1
ATOM 1804 C CA . ASP A 1 230 ? 0.870 12.407 13.856 1.00 94.38 230 ASP A CA 1
ATOM 1805 C C . ASP A 1 230 ? 2.235 12.666 13.206 1.00 94.38 230 ASP A C 1
ATOM 1807 O O . ASP A 1 230 ? 3.058 11.756 13.095 1.00 94.38 230 ASP A O 1
ATOM 1811 N N . TYR A 1 231 ? 2.521 13.918 12.819 1.00 96.88 231 TYR A N 1
ATOM 1812 C CA . TYR A 1 231 ? 3.829 14.301 12.286 1.00 96.88 231 TYR A CA 1
ATOM 1813 C C . TYR A 1 231 ? 4.952 13.978 13.277 1.00 96.88 231 TYR A C 1
ATOM 1815 O O . TYR A 1 231 ? 5.934 13.327 12.915 1.00 96.88 231 TYR A O 1
ATOM 1823 N N . ASP A 1 232 ? 4.814 14.405 14.532 1.00 96.81 232 ASP A N 1
ATOM 1824 C CA . ASP A 1 232 ? 5.827 14.199 15.564 1.00 96.81 232 ASP A CA 1
ATOM 1825 C C . ASP A 1 232 ? 5.997 12.718 15.909 1.00 96.81 232 ASP A C 1
ATOM 1827 O O . ASP A 1 232 ? 7.120 12.263 16.147 1.00 96.81 232 ASP A O 1
ATOM 1831 N N . ALA A 1 233 ? 4.909 11.946 15.902 1.00 95.88 233 ALA A N 1
ATOM 1832 C CA . ALA A 1 233 ? 4.946 10.506 16.102 1.00 95.88 233 ALA A CA 1
ATOM 1833 C C . ALA A 1 233 ? 5.658 9.795 14.937 1.00 95.88 233 ALA A C 1
ATOM 1835 O O . ALA A 1 233 ? 6.586 9.019 15.174 1.00 95.88 233 ALA A O 1
ATOM 1836 N N . ILE A 1 234 ? 5.337 10.136 13.685 1.00 96.94 234 ILE A N 1
ATOM 1837 C CA . ILE A 1 234 ? 6.025 9.604 12.500 1.00 96.94 234 ILE A CA 1
ATOM 1838 C C . ILE A 1 234 ? 7.510 9.978 12.522 1.00 96.94 234 ILE A C 1
ATOM 1840 O O . ILE A 1 234 ? 8.362 9.140 12.243 1.00 96.94 234 ILE A O 1
ATOM 1844 N N . LYS A 1 235 ? 7.869 11.206 12.913 1.00 97.69 235 LYS A N 1
ATOM 1845 C CA . LYS A 1 235 ? 9.270 11.654 13.005 1.00 97.69 235 LYS A CA 1
ATOM 1846 C C . LYS A 1 235 ? 10.097 10.905 14.057 1.00 97.69 235 LYS A C 1
ATOM 1848 O O . LYS A 1 235 ? 11.327 10.996 14.011 1.00 97.69 235 LYS A O 1
ATOM 1853 N N . LYS A 1 236 ? 9.474 10.153 14.971 1.00 97.00 236 LYS A N 1
ATOM 1854 C CA . LYS A 1 236 ? 10.181 9.240 15.887 1.00 97.00 236 LYS A CA 1
ATOM 1855 C C . LYS A 1 236 ? 10.592 7.930 15.211 1.00 97.00 236 LYS A C 1
ATOM 1857 O O . LYS A 1 236 ? 11.524 7.291 15.699 1.00 97.00 236 LYS A O 1
ATOM 1862 N N . LEU A 1 237 ? 9.965 7.555 14.091 1.00 96.56 237 LEU A N 1
ATOM 1863 C CA . LEU A 1 237 ? 10.332 6.356 13.339 1.00 96.56 237 LEU A CA 1
ATOM 1864 C C . LEU A 1 237 ? 11.768 6.487 12.791 1.00 96.56 237 LEU A C 1
ATOM 1866 O O . LEU A 1 237 ? 12.123 7.548 12.257 1.00 96.56 237 LEU A O 1
ATOM 1870 N N . PRO A 1 238 ? 12.603 5.431 12.872 1.00 95.44 238 PRO A N 1
ATOM 1871 C CA . PRO A 1 238 ? 14.002 5.486 12.443 1.00 95.44 238 PRO A CA 1
ATOM 1872 C C . PRO A 1 238 ? 14.200 5.999 11.009 1.00 95.44 238 PRO A C 1
ATOM 1874 O O . PRO A 1 238 ? 15.115 6.782 10.752 1.00 95.44 238 PRO A O 1
ATOM 1877 N N . GLN A 1 239 ? 13.316 5.602 10.093 1.00 95.69 239 GLN A N 1
ATOM 1878 C CA . GLN A 1 239 ? 13.358 5.932 8.667 1.00 95.69 239 GLN A CA 1
ATOM 1879 C C . GLN A 1 239 ? 12.974 7.394 8.405 1.00 95.69 239 GLN A C 1
ATOM 1881 O O . GLN A 1 239 ? 13.562 8.045 7.546 1.00 95.69 239 GLN A O 1
ATOM 1886 N N . ALA A 1 240 ? 12.022 7.935 9.169 1.00 97.31 240 ALA A N 1
ATOM 1887 C CA . ALA A 1 240 ? 11.500 9.288 8.977 1.00 97.31 240 ALA A CA 1
ATOM 1888 C C . ALA A 1 240 ? 12.293 10.361 9.735 1.00 97.31 240 ALA A C 1
ATOM 1890 O O . ALA A 1 240 ? 12.227 11.546 9.388 1.00 97.31 240 ALA A O 1
ATOM 1891 N N . LYS A 1 241 ? 13.061 9.980 10.766 1.00 97.00 241 LYS A N 1
ATOM 1892 C CA . LYS A 1 241 ? 13.730 10.904 11.698 1.00 97.00 241 LYS A CA 1
ATOM 1893 C C . LYS A 1 241 ? 14.528 12.016 11.017 1.00 97.00 241 LYS A C 1
ATOM 1895 O O . LYS A 1 241 ? 14.456 13.167 11.444 1.00 97.00 241 LYS A O 1
ATOM 1900 N N . ASN A 1 242 ? 15.207 11.709 9.914 1.00 97.06 242 ASN A N 1
ATOM 1901 C CA . ASN A 1 242 ? 16.055 12.668 9.196 1.00 97.06 242 ASN A CA 1
ATOM 1902 C C . ASN A 1 242 ? 15.436 13.205 7.896 1.00 97.06 242 ASN A C 1
ATOM 1904 O O . ASN A 1 242 ? 16.074 13.996 7.211 1.00 97.06 242 ASN A O 1
ATOM 1908 N N . MET A 1 243 ? 14.208 12.807 7.553 1.00 97.12 243 MET A N 1
ATOM 1909 C CA . MET A 1 243 ? 13.522 13.322 6.367 1.00 97.12 243 MET A CA 1
ATOM 1910 C C . MET A 1 243 ? 13.086 14.780 6.566 1.00 97.12 243 MET A C 1
ATOM 1912 O O . MET A 1 243 ? 12.572 15.150 7.626 1.00 97.12 243 MET A O 1
ATOM 1916 N N . THR A 1 244 ? 13.259 15.600 5.534 1.00 96.75 244 THR A N 1
ATOM 1917 C CA . THR A 1 244 ? 12.594 16.910 5.401 1.00 96.75 244 THR A CA 1
ATOM 1918 C C . THR A 1 244 ? 11.076 16.734 5.292 1.00 96.75 244 THR A C 1
ATOM 1920 O O . THR A 1 244 ? 10.590 15.620 5.062 1.00 96.75 244 THR A O 1
ATOM 1923 N N . LYS A 1 245 ? 10.304 17.822 5.429 1.00 97.00 245 LYS A N 1
ATOM 1924 C CA . LYS A 1 245 ? 8.839 17.743 5.284 1.00 97.00 245 LYS A CA 1
ATOM 1925 C C . LYS A 1 245 ? 8.463 17.259 3.887 1.00 97.00 245 LYS A C 1
ATOM 1927 O O . LYS A 1 245 ? 7.609 16.395 3.763 1.00 97.00 245 LYS A O 1
ATOM 1932 N N . ALA A 1 246 ? 9.128 17.771 2.857 1.00 97.06 246 ALA A N 1
ATOM 1933 C CA . ALA A 1 246 ? 8.915 17.405 1.467 1.00 97.06 246 ALA A CA 1
ATOM 1934 C C . ALA A 1 246 ? 9.273 15.951 1.168 1.00 97.06 246 ALA A C 1
ATOM 1936 O O . ALA A 1 246 ? 8.537 15.294 0.436 1.00 97.06 246 ALA A O 1
ATOM 1937 N N . GLN A 1 247 ? 10.356 15.427 1.751 1.00 96.06 247 GLN A N 1
ATOM 1938 C CA . GLN A 1 247 ? 10.690 14.005 1.625 1.00 96.06 247 GLN A CA 1
ATOM 1939 C C . GLN A 1 247 ? 9.622 13.126 2.268 1.00 96.06 247 GLN A C 1
ATOM 1941 O O . GLN A 1 247 ? 9.122 12.219 1.613 1.00 96.06 247 GLN A O 1
ATOM 1946 N N . LEU A 1 248 ? 9.238 13.410 3.516 1.00 97.44 248 LEU A N 1
ATOM 1947 C CA . LEU A 1 248 ? 8.227 12.607 4.198 1.00 97.44 248 LEU A CA 1
ATOM 1948 C C . LEU A 1 248 ? 6.871 12.707 3.487 1.00 97.44 248 LEU A C 1
ATOM 1950 O O . LEU A 1 248 ? 6.243 11.690 3.217 1.00 97.44 248 LEU A O 1
ATOM 1954 N N . PHE A 1 249 ? 6.458 13.915 3.109 1.00 97.12 249 PHE A N 1
ATOM 1955 C CA . PHE A 1 249 ? 5.251 14.141 2.322 1.00 97.12 249 PHE A CA 1
ATOM 1956 C C . PHE A 1 249 ? 5.266 13.353 1.010 1.00 97.12 249 PHE A C 1
ATOM 1958 O O . PHE A 1 249 ? 4.267 12.719 0.693 1.00 97.12 249 PHE A O 1
ATOM 1965 N N . ARG A 1 250 ? 6.392 13.333 0.279 1.00 94.69 250 ARG A N 1
ATOM 1966 C CA . ARG A 1 250 ? 6.542 12.515 -0.932 1.00 94.69 250 ARG A CA 1
ATOM 1967 C C . ARG A 1 250 ? 6.276 11.046 -0.633 1.00 94.69 250 ARG A C 1
ATOM 1969 O O . ARG A 1 250 ? 5.474 10.446 -1.332 1.00 94.69 250 ARG A O 1
ATOM 1976 N N . GLU A 1 251 ? 6.927 10.468 0.376 1.00 94.62 251 GLU A N 1
ATOM 1977 C CA . GLU A 1 251 ? 6.742 9.048 0.703 1.00 94.62 251 GLU A CA 1
ATOM 1978 C C . GLU A 1 251 ? 5.281 8.740 1.064 1.00 94.62 251 GLU A C 1
ATOM 1980 O O . GLU A 1 251 ? 4.701 7.812 0.504 1.00 94.62 251 GLU A O 1
ATOM 1985 N N . LEU A 1 252 ? 4.648 9.552 1.921 1.00 95.50 252 LEU A N 1
ATOM 1986 C CA . LEU A 1 252 ? 3.244 9.341 2.299 1.00 95.50 252 LEU A CA 1
ATOM 1987 C C . LEU A 1 252 ? 2.279 9.573 1.128 1.00 95.50 252 LEU A C 1
ATOM 1989 O O . LEU A 1 252 ? 1.241 8.923 1.037 1.00 95.50 252 LEU A O 1
ATOM 1993 N N . TYR A 1 253 ? 2.614 10.477 0.211 1.00 93.88 253 TYR A N 1
ATOM 1994 C CA . TYR A 1 253 ? 1.836 10.707 -0.999 1.00 93.88 253 TYR A CA 1
ATOM 1995 C C . TYR A 1 253 ? 1.979 9.548 -1.999 1.00 93.88 253 TYR A C 1
ATOM 1997 O O . TYR A 1 253 ? 0.985 9.108 -2.568 1.00 93.88 253 TYR A O 1
ATOM 2005 N N . MET A 1 254 ? 3.179 8.982 -2.159 1.00 90.94 254 MET A N 1
ATOM 2006 C CA . MET A 1 254 ? 3.379 7.773 -2.966 1.00 90.94 254 MET A CA 1
ATOM 2007 C C . MET A 1 254 ? 2.612 6.583 -2.385 1.00 90.94 254 MET A C 1
ATOM 2009 O O . MET A 1 254 ? 1.962 5.850 -3.127 1.00 90.94 254 MET A O 1
ATOM 2013 N N . MET A 1 255 ? 2.585 6.457 -1.058 1.00 91.94 255 MET A N 1
ATOM 2014 C CA . MET A 1 255 ? 1.714 5.502 -0.381 1.00 91.94 255 MET A CA 1
ATOM 2015 C C . MET A 1 255 ? 0.234 5.792 -0.643 1.00 91.94 255 MET A C 1
ATOM 2017 O O . MET A 1 255 ? -0.538 4.869 -0.841 1.00 91.94 255 MET A O 1
ATOM 2021 N N . LYS A 1 256 ? -0.205 7.049 -0.722 1.00 91.31 256 LYS A N 1
ATOM 2022 C CA . LYS A 1 256 ? -1.594 7.349 -1.099 1.00 91.31 256 LYS A CA 1
ATOM 2023 C C . LYS A 1 256 ? -1.951 6.859 -2.503 1.00 91.31 256 LYS A C 1
ATOM 2025 O O . LYS A 1 256 ? -3.086 6.428 -2.706 1.00 91.31 256 LYS A O 1
ATOM 2030 N N . ILE A 1 257 ? -1.015 6.915 -3.449 1.00 87.62 257 ILE A N 1
ATOM 2031 C CA . ILE A 1 257 ? -1.254 6.490 -4.835 1.00 87.62 257 ILE A CA 1
ATOM 2032 C C . ILE A 1 257 ? -1.169 4.964 -4.977 1.00 87.62 257 ILE A C 1
ATOM 2034 O O . ILE A 1 257 ? -2.061 4.364 -5.569 1.00 87.62 257 ILE A O 1
ATOM 2038 N N . HIS A 1 258 ? -0.132 4.336 -4.419 1.00 85.75 258 HIS A N 1
ATOM 2039 C CA . HIS A 1 258 ? 0.198 2.923 -4.667 1.00 85.75 258 HIS A CA 1
ATOM 2040 C C . HIS A 1 258 ? 0.027 2.023 -3.436 1.00 85.75 258 HIS A C 1
ATOM 2042 O O . HIS A 1 258 ? 0.346 0.840 -3.467 1.00 85.75 258 HIS A O 1
ATOM 2048 N N . GLY A 1 259 ? -0.456 2.577 -2.325 1.00 84.62 259 GLY A N 1
ATOM 2049 C CA . GLY A 1 259 ? -0.419 1.934 -1.017 1.00 84.62 259 GLY A CA 1
ATOM 2050 C C . GLY A 1 259 ? -1.503 0.903 -0.753 1.00 84.62 259 GLY A C 1
ATOM 2051 O O . GLY A 1 259 ? -1.483 0.331 0.332 1.00 84.62 259 GLY A O 1
ATOM 2052 N N . CYS A 1 260 ? -2.448 0.664 -1.671 1.00 84.75 260 CYS A N 1
ATOM 2053 C CA . CYS A 1 260 ? -3.546 -0.285 -1.440 1.00 84.75 260 CYS A CA 1
ATOM 2054 C C . CYS A 1 260 ? -3.023 -1.660 -1.002 1.00 84.75 260 CYS A C 1
ATOM 2056 O O . CYS A 1 260 ? -3.528 -2.220 -0.031 1.00 84.75 260 CYS A O 1
ATOM 2058 N N . THR A 1 261 ? -1.931 -2.130 -1.604 1.00 85.56 261 THR A N 1
ATOM 2059 C CA . THR A 1 261 ? -1.373 -3.452 -1.301 1.00 85.56 261 THR A CA 1
ATOM 2060 C C . THR A 1 261 ? -0.615 -3.537 0.027 1.00 85.56 261 THR A C 1
ATOM 2062 O O . THR A 1 261 ? -0.375 -4.613 0.571 1.00 85.56 261 THR A O 1
ATOM 2065 N N . TYR A 1 262 ? -0.302 -2.392 0.637 1.00 89.06 262 TYR A N 1
ATOM 2066 C CA . TYR A 1 262 ? 0.332 -2.323 1.956 1.00 89.06 262 TYR A CA 1
ATOM 2067 C C . TYR A 1 262 ? -0.697 -2.423 3.090 1.00 89.06 262 TYR A C 1
ATOM 2069 O O . TYR A 1 262 ? -0.328 -2.615 4.250 1.00 89.06 262 TYR A O 1
ATOM 2077 N N . MET A 1 263 ? -1.990 -2.292 2.779 1.00 89.50 263 MET A N 1
ATOM 2078 C CA . MET A 1 263 ? -3.068 -2.286 3.770 1.00 89.50 263 MET A CA 1
ATOM 2079 C C . MET A 1 263 ? -3.279 -3.676 4.362 1.00 89.50 263 MET A C 1
ATOM 2081 O O . MET A 1 263 ? -3.541 -3.817 5.561 1.00 89.50 263 MET A O 1
ATOM 2085 N N . THR A 1 264 ? -3.113 -4.710 3.541 1.00 87.12 264 THR A N 1
ATOM 2086 C CA . THR A 1 264 ? -3.295 -6.097 3.958 1.00 87.12 264 THR A CA 1
ATOM 2087 C C . THR A 1 264 ? -2.260 -6.525 5.006 1.00 87.12 264 THR A C 1
ATOM 2089 O O . THR A 1 264 ? -2.680 -6.938 6.091 1.00 87.12 264 THR A O 1
ATOM 2092 N N . PRO A 1 265 ? -0.934 -6.367 4.788 1.00 90.62 265 PRO A N 1
ATOM 2093 C CA . PRO A 1 265 ? 0.073 -6.618 5.823 1.00 90.62 265 PRO A CA 1
ATOM 2094 C C . PRO A 1 265 ? -0.214 -5.909 7.152 1.00 90.62 265 PRO A C 1
ATOM 2096 O O . PRO A 1 265 ? -0.152 -6.527 8.215 1.00 90.62 265 PRO A O 1
ATOM 2099 N N . VAL A 1 266 ? -0.579 -4.624 7.097 1.00 93.25 266 VAL A N 1
ATOM 2100 C CA . VAL A 1 266 ? -0.894 -3.810 8.282 1.00 93.25 266 VAL A CA 1
ATOM 2101 C C . VAL A 1 266 ? -2.088 -4.391 9.043 1.00 93.25 266 VAL A C 1
ATOM 2103 O O . VAL A 1 266 ? -2.024 -4.542 10.263 1.00 93.25 266 VAL A O 1
ATOM 2106 N N . SER A 1 267 ? -3.149 -4.773 8.329 1.00 89.19 267 SER A N 1
ATOM 2107 C CA . SER A 1 267 ? -4.355 -5.368 8.922 1.00 89.19 267 SER A CA 1
ATOM 2108 C C . SER A 1 267 ? -4.054 -6.708 9.597 1.00 89.19 267 SER A C 1
ATOM 2110 O O . SER A 1 267 ? -4.476 -6.931 10.732 1.00 89.19 267 SER A O 1
ATOM 2112 N N . ILE A 1 268 ? -3.254 -7.564 8.950 1.00 87.75 268 ILE A N 1
ATOM 2113 C CA . ILE A 1 268 ? -2.830 -8.862 9.500 1.00 87.75 268 ILE A CA 1
ATOM 2114 C C . ILE A 1 268 ? -2.033 -8.673 10.793 1.00 87.75 268 ILE A C 1
ATOM 2116 O O . ILE A 1 268 ? -2.302 -9.345 11.792 1.00 87.75 268 ILE A O 1
ATOM 2120 N N . ILE A 1 269 ? -1.068 -7.748 10.799 1.00 91.81 269 ILE A N 1
ATOM 2121 C CA . ILE A 1 269 ? -0.254 -7.463 11.987 1.00 91.81 269 ILE A CA 1
ATOM 2122 C C . ILE A 1 269 ? -1.152 -6.981 13.134 1.00 91.81 269 ILE A C 1
ATOM 2124 O O . ILE A 1 269 ? -1.088 -7.532 14.231 1.00 91.81 269 ILE A O 1
ATOM 2128 N N . LEU A 1 270 ? -2.030 -6.002 12.899 1.00 90.62 270 LEU A N 1
ATOM 2129 C CA . LEU A 1 270 ? -2.909 -5.480 13.954 1.00 90.62 270 LEU A CA 1
ATOM 2130 C C . LEU A 1 270 ? -3.867 -6.545 14.490 1.00 90.62 270 LEU A C 1
ATOM 2132 O O . LEU A 1 270 ? -4.049 -6.646 15.704 1.00 90.62 270 LEU A O 1
ATOM 2136 N N . GLN A 1 271 ? -4.432 -7.379 13.615 1.00 84.25 271 GLN A N 1
ATOM 2137 C CA . GLN A 1 271 ? -5.315 -8.471 14.020 1.00 84.25 271 GLN A CA 1
ATOM 2138 C C . GLN A 1 271 ? -4.579 -9.494 14.891 1.00 84.25 271 GLN A C 1
ATOM 2140 O O . GLN A 1 271 ? -5.126 -9.947 15.898 1.00 84.25 271 GLN A O 1
ATOM 2145 N N . ALA A 1 272 ? -3.331 -9.825 14.558 1.00 85.12 272 ALA A N 1
ATOM 2146 C CA . ALA A 1 272 ? -2.535 -10.778 15.324 1.00 85.12 272 ALA A CA 1
ATOM 2147 C C . ALA A 1 272 ? -2.108 -10.250 16.707 1.00 85.12 272 ALA A C 1
ATOM 2149 O O . ALA A 1 272 ? -1.887 -11.035 17.634 1.00 85.12 272 ALA A O 1
ATOM 2150 N N . TYR A 1 273 ? -2.029 -8.926 16.858 1.00 88.88 273 TYR A N 1
ATOM 2151 C CA . TYR A 1 273 ? -1.660 -8.252 18.103 1.00 88.88 273 TYR A CA 1
ATOM 2152 C C . TYR A 1 273 ? -2.841 -7.648 18.867 1.00 88.88 273 TYR A C 1
ATOM 2154 O O . TYR A 1 273 ? -2.619 -7.055 19.922 1.00 88.88 273 TYR A O 1
ATOM 2162 N N . LYS A 1 274 ? -4.087 -7.817 18.403 1.00 87.56 274 LYS A N 1
ATOM 2163 C CA . LYS A 1 274 ? -5.278 -7.160 18.976 1.00 87.56 274 LYS A CA 1
ATOM 2164 C C . LYS A 1 274 ? -5.426 -7.326 20.496 1.00 87.56 274 LYS A C 1
ATOM 2166 O O . LYS A 1 274 ? -5.843 -6.384 21.164 1.00 87.56 274 LYS A O 1
ATOM 2171 N N . ASP A 1 275 ? -5.015 -8.481 21.020 1.00 86.25 275 ASP A N 1
ATOM 2172 C CA . ASP A 1 275 ? -5.086 -8.848 22.441 1.00 86.25 275 ASP A CA 1
ATOM 2173 C C . ASP A 1 275 ? -3.709 -8.793 23.141 1.00 86.25 275 ASP A C 1
ATOM 2175 O O . ASP A 1 275 ? -3.543 -9.281 24.259 1.00 86.25 275 ASP A O 1
ATOM 2179 N N . LYS A 1 276 ? -2.692 -8.224 22.478 1.00 92.31 276 LYS A N 1
ATOM 2180 C CA . LYS A 1 276 ? -1.285 -8.193 22.915 1.00 92.31 276 LYS A CA 1
ATOM 2181 C C . LYS A 1 276 ? -0.648 -6.790 22.797 1.00 92.31 276 LYS A C 1
ATOM 2183 O O . LYS A 1 276 ? 0.458 -6.668 22.265 1.00 92.31 276 LYS A O 1
ATOM 2188 N N . PRO A 1 277 ? -1.285 -5.714 23.302 1.00 95.00 277 PRO A N 1
ATOM 2189 C CA . PRO A 1 277 ? -0.809 -4.340 23.099 1.00 95.00 277 PRO A CA 1
ATOM 2190 C C . PRO A 1 277 ? 0.603 -4.082 23.650 1.00 95.00 277 PRO A C 1
ATOM 2192 O O . PRO A 1 277 ? 1.373 -3.361 23.026 1.00 95.00 277 PRO A O 1
ATOM 2195 N N . VAL A 1 278 ? 0.973 -4.711 24.774 1.00 95.94 278 VAL A N 1
ATOM 2196 C CA . VAL A 1 278 ? 2.314 -4.576 25.377 1.00 95.94 278 VAL A CA 1
ATOM 2197 C C . VAL A 1 278 ? 3.397 -5.218 24.503 1.00 95.94 278 VAL A C 1
ATOM 2199 O O . VAL A 1 278 ? 4.483 -4.666 24.361 1.00 95.94 278 VAL A O 1
ATOM 2202 N N . GLU A 1 279 ? 3.109 -6.381 23.909 1.00 93.69 279 GLU A N 1
ATOM 2203 C CA . GLU A 1 279 ? 4.043 -7.065 23.005 1.00 93.69 279 GLU A CA 1
ATOM 2204 C C . GLU A 1 279 ? 4.234 -6.256 21.716 1.00 93.69 279 GLU A C 1
ATOM 2206 O O . GLU A 1 279 ? 5.360 -6.088 21.256 1.00 93.69 279 GLU A O 1
ATOM 2211 N N . PHE A 1 280 ? 3.141 -5.697 21.185 1.00 94.88 280 PHE A N 1
ATOM 2212 C CA . PHE A 1 280 ? 3.173 -4.806 20.029 1.00 94.88 280 PHE A CA 1
ATOM 2213 C C . PHE A 1 280 ? 4.042 -3.572 20.292 1.00 94.88 280 PHE A C 1
ATOM 2215 O O . PHE A 1 280 ? 4.944 -3.275 19.513 1.00 94.88 280 PHE A O 1
ATOM 2222 N N . GLU A 1 281 ? 3.811 -2.870 21.404 1.00 96.06 281 GLU A N 1
ATOM 2223 C CA . GLU A 1 281 ? 4.557 -1.651 21.729 1.00 96.06 281 GLU A CA 1
AT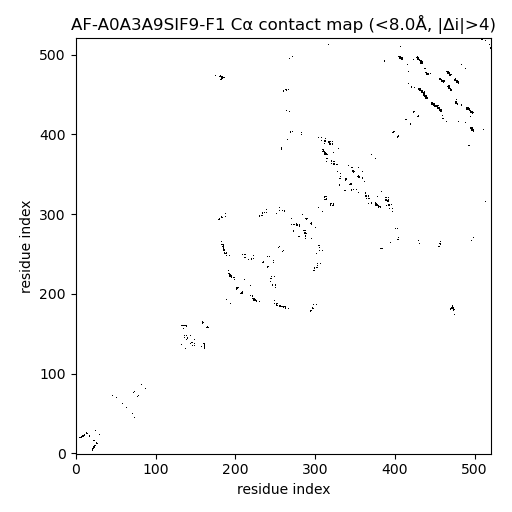OM 2224 C C . GLU A 1 281 ? 6.044 -1.929 21.957 1.00 96.06 281 GLU A C 1
ATOM 2226 O O . GLU A 1 281 ? 6.891 -1.174 21.481 1.00 96.06 281 GLU A O 1
ATOM 2231 N N . ALA A 1 282 ? 6.378 -3.040 22.618 1.00 95.25 282 ALA A N 1
ATOM 2232 C CA . ALA A 1 282 ? 7.765 -3.455 22.793 1.00 95.25 282 ALA A CA 1
ATOM 2233 C C . ALA A 1 282 ? 8.471 -3.716 21.453 1.00 95.25 282 ALA A C 1
ATOM 2235 O O . ALA A 1 282 ? 9.673 -3.472 21.339 1.00 95.25 282 ALA A O 1
ATOM 2236 N N . LEU A 1 283 ? 7.733 -4.209 20.455 1.00 94.44 283 LEU A N 1
ATOM 2237 C CA . LEU A 1 283 ? 8.277 -4.543 19.147 1.00 94.44 283 LEU A CA 1
ATOM 2238 C C . LEU A 1 283 ? 8.416 -3.321 18.231 1.00 94.44 283 LEU A C 1
ATOM 2240 O O . LEU A 1 283 ? 9.467 -3.119 17.627 1.00 94.44 283 LEU A O 1
ATOM 2244 N N . PHE A 1 284 ? 7.368 -2.506 18.134 1.00 95.31 284 PHE A N 1
ATOM 2245 C CA . PHE A 1 284 ? 7.299 -1.398 17.179 1.00 95.31 284 PHE A CA 1
ATOM 2246 C C . PHE A 1 284 ? 7.722 -0.046 17.769 1.00 95.31 284 PHE A C 1
ATOM 2248 O O . PHE A 1 284 ? 8.012 0.893 17.028 1.00 95.31 284 PHE A O 1
ATOM 2255 N N . GLY A 1 285 ? 7.792 0.071 19.097 1.00 95.50 285 GLY A N 1
ATOM 2256 C CA . GLY A 1 285 ? 8.169 1.305 19.788 1.00 95.50 285 GLY A CA 1
ATOM 2257 C C . GLY A 1 285 ? 7.067 2.369 19.833 1.00 95.50 285 GLY A C 1
ATOM 2258 O O . GLY A 1 285 ? 7.354 3.527 20.135 1.00 95.50 285 GLY A O 1
ATOM 2259 N N . PHE A 1 286 ? 5.825 1.997 19.523 1.00 96.25 286 PHE A N 1
ATOM 2260 C CA . PHE A 1 286 ? 4.633 2.836 19.650 1.00 96.25 286 PHE A CA 1
ATOM 2261 C C . PHE A 1 286 ? 3.415 1.971 20.014 1.00 96.25 286 PHE A C 1
ATOM 2263 O O . PHE A 1 286 ? 3.408 0.776 19.706 1.00 96.25 286 PHE A O 1
ATOM 2270 N N . PRO A 1 287 ? 2.393 2.531 20.686 1.00 96.62 287 PRO A N 1
ATOM 2271 C CA . PRO A 1 287 ? 1.289 1.732 21.203 1.00 96.62 287 PRO A CA 1
ATOM 2272 C C . PRO A 1 287 ? 0.430 1.145 20.076 1.00 96.62 287 PRO A C 1
ATOM 2274 O O . PRO A 1 287 ? 0.325 1.712 18.991 1.00 96.62 287 PRO A O 1
ATOM 2277 N N . LEU A 1 288 ? -0.227 0.011 20.337 1.00 94.19 288 LEU A N 1
ATOM 2278 C CA . LEU A 1 288 ? -1.160 -0.613 19.386 1.00 94.19 288 LEU A CA 1
ATOM 2279 C C . LEU A 1 288 ? -2.369 0.283 19.081 1.00 94.19 288 LEU A C 1
ATOM 2281 O O . LEU A 1 288 ? -2.889 0.268 17.965 1.00 94.19 288 LEU A O 1
ATOM 2285 N N . ARG A 1 289 ? -2.813 1.037 20.090 1.00 92.38 289 ARG A N 1
ATOM 2286 C CA . ARG A 1 289 ? -3.947 1.953 20.022 1.00 92.38 289 ARG A CA 1
ATOM 2287 C C . ARG A 1 289 ? -3.515 3.380 20.344 1.00 92.38 289 ARG A C 1
ATOM 2289 O O . ARG A 1 289 ? -2.562 3.566 21.102 1.00 92.38 2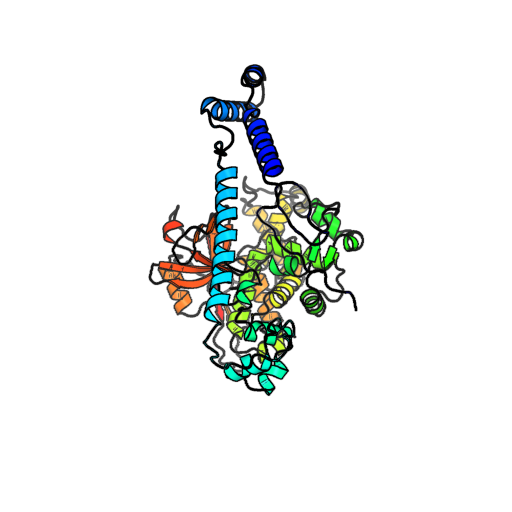89 ARG A O 1
ATOM 2296 N N . ASP A 1 290 ? -4.177 4.356 19.744 1.00 86.44 290 ASP A N 1
ATOM 2297 C CA . ASP A 1 290 ? -3.987 5.773 20.035 1.00 86.44 290 ASP A CA 1
ATOM 2298 C C . ASP A 1 290 ? -4.662 6.180 21.359 1.00 86.44 290 ASP A C 1
ATOM 2300 O O . ASP A 1 290 ? -5.177 5.347 22.112 1.00 86.44 290 ASP A O 1
ATOM 2304 N N . GLU A 1 291 ? -4.637 7.478 21.669 1.00 85.88 291 GLU A N 1
ATOM 2305 C CA . GLU A 1 291 ? -5.254 8.029 22.881 1.00 85.88 291 GLU A CA 1
ATOM 2306 C C . GLU A 1 291 ? -6.792 7.948 22.895 1.00 85.88 291 GLU A C 1
ATOM 2308 O O . GLU A 1 291 ? -7.402 8.041 23.964 1.00 85.88 291 GLU A O 1
ATOM 2313 N N . TYR A 1 292 ? -7.418 7.739 21.734 1.00 84.69 292 TYR A N 1
ATOM 2314 C CA . TYR A 1 292 ? -8.863 7.568 21.574 1.00 84.69 292 TYR A CA 1
ATOM 2315 C C . TYR A 1 292 ? -9.289 6.099 21.683 1.00 84.69 292 TYR A C 1
ATOM 2317 O O . TYR A 1 292 ? -10.477 5.808 21.819 1.00 84.69 292 TYR A O 1
ATOM 2325 N N . GLY A 1 293 ? -8.323 5.177 21.707 1.00 84.88 293 GLY A N 1
ATOM 2326 C CA . GLY A 1 293 ? -8.557 3.738 21.743 1.00 84.88 293 GLY A CA 1
ATOM 2327 C C . GLY A 1 293 ? -8.678 3.108 20.355 1.00 84.88 293 GLY A C 1
ATOM 2328 O O . GLY A 1 293 ? -8.889 1.894 20.270 1.00 84.88 293 GLY A O 1
ATOM 2329 N N . ASP A 1 294 ? -8.490 3.877 19.283 1.00 86.19 294 ASP A N 1
ATOM 2330 C CA . ASP A 1 294 ? -8.472 3.375 17.912 1.00 86.19 294 ASP A CA 1
ATOM 2331 C C . ASP A 1 294 ? -7.123 2.730 17.600 1.00 86.19 294 ASP A C 1
ATOM 2333 O O . ASP A 1 294 ? -6.116 3.022 18.236 1.00 86.19 294 ASP A O 1
ATOM 2337 N N . TYR A 1 295 ? -7.070 1.802 16.643 1.00 89.12 295 TYR A N 1
ATOM 2338 C CA . TYR A 1 295 ? -5.789 1.225 16.230 1.00 89.12 295 TYR A CA 1
ATOM 2339 C C . TYR A 1 295 ? -4.885 2.287 15.595 1.00 89.12 295 TYR A C 1
ATOM 2341 O O . TYR A 1 295 ? -5.327 3.069 14.755 1.00 89.12 295 TYR A O 1
ATOM 2349 N N . ASN A 1 296 ? -3.587 2.235 15.907 1.00 92.75 296 ASN A N 1
ATOM 2350 C CA . ASN A 1 296 ? -2.564 3.111 15.328 1.00 92.75 296 ASN A CA 1
ATOM 2351 C C . ASN A 1 296 ? -2.215 2.731 13.876 1.00 92.75 296 ASN A C 1
ATOM 2353 O O . ASN A 1 296 ? -1.069 2.403 13.549 1.00 92.75 296 ASN A O 1
ATOM 2357 N N . PHE A 1 297 ? -3.206 2.788 12.980 1.00 90.94 297 PHE A N 1
ATOM 2358 C CA . PHE A 1 297 ? -3.023 2.508 11.558 1.00 90.94 297 PHE A CA 1
ATOM 2359 C C . PHE A 1 297 ? -1.990 3.445 10.938 1.00 90.94 297 PHE A C 1
ATOM 2361 O O . PHE A 1 297 ? -1.099 2.965 10.247 1.00 90.94 297 PHE A O 1
ATOM 2368 N N . ILE A 1 298 ? -2.051 4.752 11.231 1.00 91.50 298 ILE A N 1
ATOM 2369 C CA . ILE A 1 298 ? -1.153 5.756 10.640 1.00 91.50 298 ILE A CA 1
ATOM 2370 C C . ILE A 1 298 ? 0.313 5.396 10.891 1.00 91.50 298 ILE A C 1
ATOM 2372 O O . ILE A 1 298 ? 1.111 5.378 9.950 1.00 91.50 298 ILE A O 1
ATOM 2376 N N . LEU A 1 299 ? 0.670 5.067 12.137 1.00 95.56 299 LEU A N 1
ATOM 2377 C CA . LEU A 1 299 ? 2.050 4.750 12.499 1.00 95.56 299 LEU A CA 1
ATOM 2378 C C . LEU A 1 299 ? 2.509 3.416 11.931 1.00 95.56 299 LEU A C 1
ATOM 2380 O O . LEU A 1 299 ? 3.572 3.376 11.318 1.00 95.56 299 LEU A O 1
ATOM 2384 N N . LEU A 1 300 ? 1.724 2.346 12.076 1.00 96.00 300 LEU A N 1
ATOM 2385 C CA . LEU A 1 300 ? 2.137 1.036 11.573 1.00 96.00 300 LEU A CA 1
ATOM 2386 C C . LEU A 1 300 ? 2.218 1.009 10.047 1.00 96.00 300 LEU A C 1
ATOM 2388 O O . LEU A 1 300 ? 3.175 0.473 9.492 1.00 96.00 300 LEU A O 1
ATOM 2392 N N . GLN A 1 301 ? 1.255 1.627 9.369 1.00 95.31 301 GLN A N 1
ATOM 2393 C CA . GLN A 1 301 ? 1.245 1.747 7.919 1.00 95.31 301 GLN A CA 1
ATOM 2394 C C . GLN A 1 301 ? 2.435 2.564 7.420 1.00 95.31 301 GLN A C 1
ATOM 2396 O O . GLN A 1 301 ? 3.136 2.129 6.509 1.00 95.31 301 GLN A O 1
ATOM 2401 N N . THR A 1 302 ? 2.701 3.716 8.040 1.00 96.50 302 THR A N 1
ATOM 2402 C CA . THR A 1 302 ? 3.866 4.538 7.694 1.00 96.50 302 THR A CA 1
ATOM 2403 C C . THR A 1 302 ? 5.163 3.783 7.964 1.00 96.50 302 THR A C 1
ATOM 2405 O O . THR A 1 302 ? 6.063 3.798 7.133 1.00 96.50 302 THR A O 1
ATOM 2408 N N . TYR A 1 303 ? 5.263 3.088 9.096 1.00 97.44 303 TYR A N 1
ATOM 2409 C CA . TYR A 1 303 ? 6.436 2.302 9.455 1.00 97.44 303 TYR A CA 1
ATOM 2410 C C . TYR A 1 303 ? 6.714 1.190 8.438 1.00 97.44 303 TYR A C 1
ATOM 2412 O O . TYR A 1 303 ? 7.818 1.111 7.902 1.00 97.44 303 TYR A O 1
ATOM 2420 N N . TYR A 1 304 ? 5.694 0.393 8.113 1.00 96.75 304 TYR A N 1
ATOM 2421 C CA . TYR A 1 304 ? 5.781 -0.667 7.113 1.00 96.75 304 TYR A CA 1
ATOM 2422 C C . TYR A 1 304 ? 6.151 -0.109 5.731 1.00 96.75 304 TYR A C 1
ATOM 2424 O O . TYR A 1 304 ? 7.106 -0.573 5.112 1.00 96.75 304 TYR A O 1
ATOM 2432 N N . TYR A 1 305 ? 5.462 0.938 5.270 1.00 96.06 305 TYR A N 1
ATOM 2433 C CA . TYR A 1 305 ? 5.712 1.538 3.960 1.00 96.06 305 TYR A CA 1
ATOM 2434 C C . TYR A 1 305 ? 7.098 2.184 3.852 1.00 96.06 305 TYR A C 1
ATOM 2436 O O . TYR A 1 305 ? 7.774 2.030 2.842 1.00 96.06 305 TYR A O 1
ATOM 2444 N N . LEU A 1 306 ? 7.572 2.895 4.878 1.00 95.94 306 LEU A N 1
ATOM 2445 C CA . LEU A 1 306 ? 8.906 3.501 4.831 1.00 95.94 306 LEU A CA 1
ATOM 2446 C C . LEU A 1 306 ? 10.030 2.454 4.807 1.00 95.94 306 LEU A C 1
ATOM 2448 O O . LEU A 1 306 ? 11.126 2.763 4.336 1.00 95.94 306 LEU A O 1
ATOM 2452 N N . GLU A 1 307 ? 9.781 1.242 5.307 1.00 96.06 307 GLU A N 1
ATOM 2453 C CA . GLU A 1 307 ? 10.730 0.130 5.225 1.00 96.06 307 GLU A CA 1
ATOM 2454 C C . GLU A 1 307 ? 10.644 -0.651 3.913 1.00 96.06 307 GLU A C 1
ATOM 2456 O O . GLU A 1 307 ? 11.678 -0.930 3.312 1.00 96.06 307 GLU A O 1
ATOM 2461 N N . GLU A 1 308 ? 9.434 -0.985 3.472 1.00 96.00 308 GLU A N 1
ATOM 2462 C CA . GLU A 1 308 ? 9.190 -1.944 2.388 1.00 96.00 308 GLU A CA 1
ATOM 2463 C C . GLU A 1 308 ? 8.735 -1.268 1.078 1.00 96.00 308 GLU A C 1
ATOM 2465 O O . GLU A 1 308 ? 8.584 -1.911 0.039 1.00 96.00 308 GLU A O 1
ATOM 2470 N N . GLY A 1 309 ? 8.533 0.051 1.100 1.00 93.88 309 GLY A N 1
ATOM 2471 C CA . GLY A 1 309 ? 8.047 0.872 -0.007 1.00 93.88 309 GLY A CA 1
ATOM 2472 C C . GLY A 1 309 ? 8.884 0.728 -1.276 1.00 93.88 309 GLY A C 1
ATOM 2473 O O . GLY A 1 309 ? 10.022 1.208 -1.325 1.00 93.88 309 GLY A O 1
ATOM 2474 N N . GLY A 1 310 ? 8.322 0.080 -2.301 1.00 91.88 310 GLY A N 1
ATOM 2475 C CA . GLY A 1 310 ? 9.012 -0.238 -3.558 1.00 91.88 310 GLY A CA 1
ATOM 2476 C C . GLY A 1 310 ? 10.202 -1.202 -3.420 1.00 91.88 310 GLY A C 1
ATOM 2477 O O . GLY A 1 310 ? 11.011 -1.297 -4.343 1.00 91.88 310 GLY A O 1
ATOM 2478 N N . MET A 1 311 ? 10.357 -1.884 -2.282 1.00 95.62 311 MET A N 1
ATOM 2479 C CA . MET A 1 311 ? 11.455 -2.822 -2.053 1.00 95.62 311 MET A CA 1
ATOM 2480 C C . MET A 1 311 ? 11.183 -4.192 -2.677 1.00 95.62 311 MET A C 1
ATOM 2482 O O . MET A 1 311 ? 10.054 -4.676 -2.709 1.00 95.62 311 MET A O 1
ATOM 2486 N N . VAL A 1 312 ? 12.254 -4.832 -3.140 1.00 96.44 312 VAL A N 1
ATOM 2487 C CA . VAL A 1 312 ? 12.297 -6.235 -3.552 1.00 96.44 312 VAL A CA 1
ATOM 2488 C C . VAL A 1 312 ? 13.483 -6.910 -2.873 1.00 96.44 312 VAL A C 1
ATOM 2490 O O . VAL A 1 312 ? 14.611 -6.418 -2.956 1.00 96.44 312 VAL A O 1
ATOM 2493 N N . HIS A 1 313 ? 13.225 -8.070 -2.270 1.00 97.56 313 HIS A N 1
ATOM 2494 C CA . HIS A 1 313 ? 14.188 -8.862 -1.509 1.00 97.56 313 HIS A CA 1
ATOM 2495 C C . HIS A 1 313 ? 14.455 -10.204 -2.206 1.00 97.56 313 HIS A C 1
ATOM 2497 O O . HIS A 1 313 ? 13.674 -11.153 -2.096 1.00 97.56 313 HIS A O 1
ATOM 2503 N N . LEU A 1 314 ? 15.576 -10.324 -2.926 1.00 97.25 314 LEU A N 1
ATOM 2504 C CA . LEU A 1 314 ? 15.928 -11.522 -3.712 1.00 97.25 314 LEU A CA 1
ATOM 2505 C C . LEU A 1 314 ? 16.212 -12.772 -2.865 1.00 97.25 314 LEU A C 1
ATOM 2507 O O . LEU A 1 314 ? 16.197 -13.891 -3.384 1.00 97.25 314 LEU A O 1
ATOM 2511 N N . ASN A 1 315 ? 16.521 -12.600 -1.580 1.00 95.81 315 ASN A N 1
ATOM 2512 C CA . ASN A 1 315 ? 16.714 -13.694 -0.622 1.00 95.81 315 ASN A CA 1
ATOM 2513 C C . ASN A 1 315 ? 15.402 -14.164 0.029 1.00 95.81 315 ASN A C 1
ATOM 2515 O O . ASN A 1 315 ? 15.431 -15.082 0.851 1.00 95.81 315 ASN A O 1
ATOM 2519 N N . MET A 1 316 ? 14.273 -13.554 -0.326 1.00 95.19 316 MET A N 1
ATOM 2520 C CA . MET A 1 316 ? 12.952 -13.943 0.148 1.00 95.19 316 MET A CA 1
ATOM 2521 C C . MET A 1 316 ? 12.182 -14.719 -0.930 1.00 95.19 316 MET A C 1
ATOM 2523 O O . MET A 1 316 ? 12.532 -14.655 -2.115 1.00 95.19 316 MET A O 1
ATOM 2527 N N . PRO A 1 317 ? 11.145 -15.483 -0.534 1.00 92.25 317 PRO A N 1
ATOM 2528 C CA . PRO A 1 317 ? 10.226 -16.121 -1.474 1.00 92.25 317 PRO A CA 1
ATOM 2529 C C . PRO A 1 317 ? 9.688 -15.108 -2.483 1.00 92.25 317 PRO A C 1
ATOM 2531 O O . PRO A 1 317 ? 9.547 -13.929 -2.156 1.00 92.25 317 PRO A O 1
ATOM 2534 N N . GLU A 1 318 ? 9.449 -15.552 -3.715 1.00 92.56 318 GLU A N 1
ATOM 2535 C CA . GLU A 1 318 ? 9.034 -14.694 -4.831 1.00 92.56 318 GLU A CA 1
ATOM 2536 C C . GLU A 1 318 ? 10.023 -13.576 -5.216 1.00 92.56 318 GLU A C 1
ATOM 2538 O O . GLU A 1 318 ? 9.718 -12.769 -6.089 1.00 92.56 318 GLU A O 1
ATOM 2543 N N . GLY A 1 319 ? 11.225 -13.510 -4.629 1.00 95.38 319 GLY A N 1
ATOM 2544 C CA . GLY A 1 319 ? 12.162 -12.403 -4.855 1.00 95.38 319 GLY A CA 1
ATOM 2545 C C . GLY A 1 319 ? 12.620 -12.263 -6.309 1.00 95.38 319 GLY A C 1
ATOM 2546 O O . GLY A 1 319 ? 12.601 -11.165 -6.858 1.00 95.38 319 GLY A O 1
ATOM 2547 N N . ILE A 1 320 ? 12.972 -13.375 -6.968 1.00 96.25 320 ILE A N 1
ATOM 2548 C CA . ILE A 1 320 ? 13.371 -13.379 -8.390 1.00 96.25 320 ILE A CA 1
ATOM 2549 C C . ILE A 1 320 ? 12.222 -12.900 -9.283 1.00 96.25 320 ILE A C 1
ATOM 2551 O O . ILE A 1 320 ? 12.436 -12.091 -10.188 1.00 96.25 320 ILE A O 1
ATOM 2555 N N . LYS A 1 321 ? 11.005 -13.381 -9.018 1.00 93.75 321 LYS A N 1
ATOM 2556 C CA . LYS A 1 321 ? 9.811 -13.018 -9.779 1.00 93.75 321 LYS A CA 1
ATOM 2557 C C . LYS A 1 321 ? 9.441 -11.553 -9.568 1.00 93.75 321 LYS A C 1
ATOM 2559 O O . LYS A 1 321 ? 9.291 -10.829 -10.542 1.00 93.75 321 LYS A O 1
ATOM 2564 N N . SER A 1 322 ? 9.426 -11.102 -8.315 1.00 93.94 322 SER A N 1
ATOM 2565 C CA . SER A 1 322 ? 9.171 -9.710 -7.922 1.00 93.94 322 SER A CA 1
ATOM 2566 C C . SER A 1 322 ? 10.168 -8.747 -8.564 1.00 93.94 322 SER A C 1
ATOM 2568 O O . SER A 1 322 ? 9.775 -7.700 -9.071 1.00 93.94 322 SER A O 1
ATOM 2570 N N . TYR A 1 323 ? 11.454 -9.116 -8.595 1.00 95.50 323 TYR A N 1
ATOM 2571 C CA . TYR A 1 323 ? 12.487 -8.334 -9.275 1.00 95.50 323 TYR A CA 1
ATOM 2572 C C . TYR A 1 323 ? 12.229 -8.266 -10.773 1.00 95.50 323 TYR A C 1
ATOM 2574 O O . TYR A 1 323 ? 12.314 -7.194 -11.363 1.00 95.50 323 TYR A O 1
ATOM 2582 N N . SER A 1 324 ? 11.931 -9.411 -11.387 1.00 94.00 324 SER A N 1
ATOM 2583 C CA . SER A 1 324 ? 11.726 -9.498 -12.831 1.00 94.00 324 SER A CA 1
ATOM 2584 C C . SER A 1 324 ? 10.516 -8.680 -13.264 1.00 94.00 324 SER A C 1
ATOM 2586 O O . SER A 1 324 ? 10.635 -7.928 -14.222 1.00 94.00 324 SER A O 1
ATOM 2588 N N . ASP A 1 325 ? 9.410 -8.740 -12.519 1.00 90.94 325 ASP A N 1
ATOM 2589 C CA . ASP A 1 325 ? 8.229 -7.906 -12.760 1.00 90.94 325 ASP A CA 1
ATOM 2590 C C . ASP A 1 325 ? 8.532 -6.419 -12.563 1.00 90.94 325 ASP A C 1
ATOM 2592 O O . ASP A 1 325 ? 8.279 -5.619 -13.456 1.00 90.94 325 ASP A O 1
ATOM 2596 N N . ALA A 1 326 ? 9.149 -6.026 -11.444 1.00 91.88 326 ALA A N 1
ATOM 2597 C CA . ALA A 1 326 ? 9.477 -4.618 -11.207 1.00 91.88 326 ALA A CA 1
ATOM 2598 C C . ALA A 1 326 ? 10.451 -4.059 -12.263 1.00 91.88 326 ALA A C 1
ATOM 2600 O O . ALA A 1 326 ? 10.378 -2.892 -12.653 1.00 91.88 326 ALA A O 1
ATOM 2601 N N . LYS A 1 327 ? 11.375 -4.893 -12.753 1.00 93.69 327 LYS A N 1
ATOM 2602 C CA . LYS A 1 327 ? 12.311 -4.516 -13.812 1.00 93.69 327 LYS A CA 1
ATOM 2603 C C . LYS A 1 327 ? 11.649 -4.506 -15.190 1.00 93.69 327 LYS A C 1
ATOM 2605 O O . LYS A 1 327 ? 12.027 -3.687 -16.024 1.00 93.69 327 LYS A O 1
ATOM 2610 N N . ALA A 1 328 ? 10.674 -5.377 -15.421 1.00 91.81 328 ALA A N 1
ATOM 2611 C CA . ALA A 1 328 ? 9.838 -5.361 -16.609 1.00 91.81 328 ALA A CA 1
ATOM 2612 C C . ALA A 1 328 ? 9.018 -4.068 -16.693 1.00 91.81 328 ALA A C 1
ATOM 2614 O O . ALA A 1 328 ? 9.075 -3.415 -17.731 1.00 91.81 328 ALA A O 1
ATOM 2615 N N . ASP A 1 329 ? 8.366 -3.661 -15.598 1.00 88.12 329 ASP A N 1
ATOM 2616 C CA . ASP A 1 329 ? 7.624 -2.394 -15.505 1.00 88.12 329 ASP A CA 1
ATOM 2617 C C . ASP A 1 329 ? 8.526 -1.210 -15.899 1.00 88.12 329 ASP A C 1
ATOM 2619 O O . ASP A 1 329 ? 8.164 -0.390 -16.737 1.00 88.12 329 ASP A O 1
ATOM 2623 N N . TYR A 1 330 ? 9.764 -1.180 -15.390 1.00 90.62 330 TYR A N 1
ATOM 2624 C CA . TYR A 1 330 ? 10.759 -0.179 -15.789 1.00 90.62 330 TYR A CA 1
ATOM 2625 C C . TYR A 1 330 ? 11.050 -0.198 -17.300 1.00 90.62 330 TYR A C 1
ATOM 2627 O O . TYR A 1 330 ? 11.148 0.854 -17.928 1.00 90.62 330 TYR A O 1
ATOM 2635 N N . TYR A 1 331 ? 11.206 -1.378 -17.902 1.00 92.25 331 TYR A N 1
ATOM 2636 C CA . TYR A 1 331 ? 11.558 -1.502 -19.318 1.00 92.25 331 TYR A CA 1
ATOM 2637 C C . TYR A 1 331 ? 10.396 -1.257 -20.287 1.00 92.25 331 TYR A C 1
ATOM 2639 O O . TYR A 1 331 ? 10.668 -1.023 -21.464 1.00 92.25 331 TYR A O 1
ATOM 2647 N N . VAL A 1 332 ? 9.143 -1.224 -19.819 1.00 88.56 332 VAL A N 1
ATOM 2648 C CA . VAL A 1 332 ? 8.011 -0.713 -20.614 1.00 88.56 332 VAL A CA 1
ATOM 2649 C C . VAL A 1 332 ? 8.271 0.736 -21.029 1.00 88.56 332 VAL A C 1
ATOM 2651 O O . VAL A 1 332 ? 8.103 1.078 -22.198 1.00 88.56 332 VAL A O 1
ATOM 2654 N N . ASP A 1 333 ? 8.752 1.556 -20.094 1.00 86.81 333 ASP A N 1
ATOM 2655 C CA . ASP A 1 333 ? 9.056 2.971 -20.333 1.00 86.81 333 ASP A CA 1
ATOM 2656 C C . ASP A 1 333 ? 10.467 3.198 -20.911 1.00 86.81 333 ASP A C 1
ATOM 2658 O O . ASP A 1 333 ? 10.770 4.282 -21.409 1.00 86.81 333 ASP A O 1
ATOM 2662 N N . HIS A 1 334 ? 11.335 2.178 -20.859 1.00 91.19 334 HIS A N 1
ATOM 2663 C CA . HIS A 1 334 ? 12.743 2.253 -21.274 1.00 91.19 334 HIS A CA 1
ATOM 2664 C C . HIS A 1 334 ? 13.165 1.093 -22.208 1.00 91.19 334 HIS 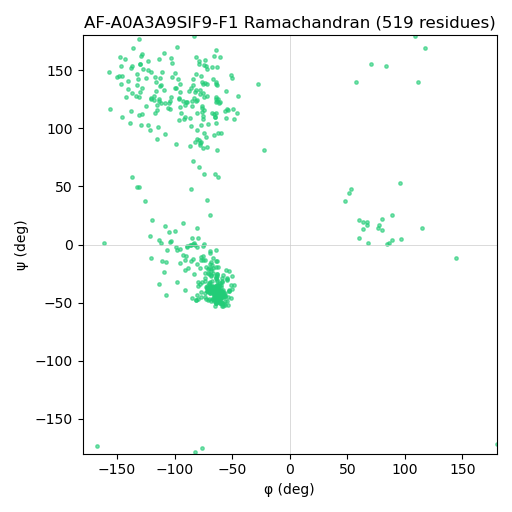A C 1
ATOM 2666 O O . HIS A 1 334 ? 14.200 0.451 -21.970 1.00 91.19 334 HIS A O 1
ATOM 2672 N N . PRO A 1 335 ? 12.418 0.780 -23.286 1.00 93.69 335 PRO A N 1
ATOM 2673 C CA . PRO A 1 335 ? 12.674 -0.410 -24.105 1.00 93.69 335 PRO A CA 1
ATOM 2674 C C . PRO A 1 335 ? 14.040 -0.368 -24.816 1.00 93.69 335 PRO A C 1
ATOM 2676 O O . PRO A 1 335 ? 14.665 -1.404 -25.062 1.00 93.69 335 PRO A O 1
ATOM 2679 N N . GLU A 1 336 ? 14.563 0.826 -25.088 1.00 95.62 336 GLU A N 1
ATOM 2680 C CA . GLU A 1 336 ? 15.885 1.032 -25.697 1.00 95.62 336 GLU A CA 1
ATOM 2681 C C . GLU A 1 336 ? 17.017 0.575 -24.772 1.00 95.62 336 GLU A C 1
ATOM 2683 O O . GLU A 1 336 ? 17.993 -0.023 -25.235 1.00 95.62 336 GLU A O 1
ATOM 2688 N N . GLU A 1 337 ? 16.883 0.812 -23.463 1.00 96.25 337 GLU A N 1
ATOM 2689 C CA . GLU A 1 337 ? 17.861 0.356 -22.473 1.00 96.25 337 GLU A CA 1
ATOM 2690 C C . GLU A 1 337 ? 17.880 -1.169 -22.379 1.00 96.25 337 GLU A C 1
ATOM 2692 O O . GLU A 1 337 ? 18.952 -1.775 -22.276 1.00 96.25 337 GLU A O 1
ATOM 2697 N N . PHE A 1 338 ? 16.707 -1.807 -22.463 1.00 96.12 338 PHE A N 1
ATOM 2698 C CA . PHE A 1 338 ? 16.610 -3.263 -22.532 1.00 96.12 338 PHE A CA 1
ATOM 2699 C C . PHE A 1 338 ? 17.352 -3.787 -23.765 1.00 96.12 338 PHE A C 1
ATOM 2701 O O . PHE A 1 338 ? 18.218 -4.661 -23.657 1.00 96.12 338 PHE A O 1
ATOM 2708 N N . LYS A 1 339 ? 17.086 -3.199 -24.936 1.00 96.25 339 LYS A N 1
ATOM 2709 C CA . LYS A 1 339 ? 17.746 -3.580 -26.188 1.00 96.25 339 LYS A CA 1
ATOM 2710 C C . LYS A 1 339 ? 19.255 -3.411 -26.129 1.00 96.25 339 LYS A C 1
ATOM 2712 O O . LYS A 1 339 ? 19.984 -4.307 -26.557 1.00 96.25 339 LYS A O 1
ATOM 2717 N N . GLN A 1 340 ? 19.732 -2.302 -25.571 1.00 97.81 340 GLN A N 1
ATOM 2718 C CA . GLN A 1 340 ? 21.158 -2.057 -25.385 1.00 97.81 340 GLN A CA 1
ATOM 2719 C C . GLN A 1 340 ? 21.802 -3.118 -24.484 1.00 97.81 340 GLN A C 1
ATOM 2721 O O . GLN A 1 340 ? 22.913 -3.568 -24.765 1.00 97.81 340 GLN A O 1
ATOM 2726 N N . LYS A 1 341 ? 21.113 -3.523 -23.414 1.00 97.69 341 LYS A N 1
ATOM 2727 C CA . LYS A 1 341 ? 21.639 -4.464 -22.423 1.00 97.69 341 LYS A CA 1
ATOM 2728 C C . LYS A 1 341 ? 21.612 -5.918 -22.893 1.00 97.69 341 LYS A C 1
ATOM 2730 O O . LYS A 1 341 ? 22.601 -6.624 -22.709 1.00 97.69 341 LYS A O 1
ATOM 2735 N N . TYR A 1 342 ? 20.510 -6.372 -23.492 1.00 96.81 342 TYR A N 1
ATOM 2736 C CA . TYR A 1 342 ? 20.305 -7.791 -23.820 1.00 96.81 342 TYR A CA 1
ATOM 2737 C C . TYR A 1 342 ? 20.310 -8.116 -25.315 1.00 96.81 342 TYR A C 1
ATOM 2739 O O . TYR A 1 342 ? 20.079 -9.274 -25.681 1.00 96.81 342 TYR A O 1
ATOM 2747 N N . GLY A 1 343 ? 20.522 -7.122 -26.179 1.00 96.81 343 GLY A N 1
ATOM 2748 C CA . GLY A 1 343 ? 20.627 -7.309 -27.626 1.00 96.81 343 GLY A CA 1
ATOM 2749 C C . GLY A 1 343 ? 19.334 -7.755 -28.318 1.00 96.81 343 GLY A C 1
ATOM 2750 O O . GLY A 1 343 ? 19.400 -8.244 -29.443 1.00 96.81 343 GLY A O 1
ATOM 2751 N N . SER A 1 344 ? 18.172 -7.624 -27.673 1.00 95.12 344 SER A N 1
ATOM 2752 C CA . SER A 1 344 ? 16.858 -7.915 -28.263 1.00 95.12 344 SER A CA 1
ATOM 2753 C C . SER A 1 344 ? 15.850 -6.842 -27.887 1.00 95.12 344 SER A C 1
ATOM 2755 O O . SER A 1 344 ? 15.989 -6.221 -26.840 1.00 95.12 344 SER A O 1
ATOM 2757 N N . ASP A 1 345 ? 14.829 -6.650 -28.715 1.00 94.44 345 ASP A N 1
ATOM 2758 C CA . ASP A 1 345 ? 13.706 -5.777 -28.371 1.00 94.44 345 ASP A CA 1
ATOM 2759 C C . ASP A 1 345 ? 12.942 -6.314 -27.146 1.00 94.44 345 ASP A C 1
ATOM 2761 O O . ASP A 1 345 ? 12.976 -7.519 -26.874 1.00 94.44 345 ASP A O 1
ATOM 2765 N N . PHE A 1 346 ? 12.299 -5.408 -26.407 1.00 92.38 346 PHE A N 1
ATOM 2766 C CA . PHE A 1 346 ? 11.410 -5.719 -25.289 1.00 92.38 346 PHE A CA 1
ATOM 2767 C C . PHE A 1 346 ? 9.964 -5.731 -25.793 1.00 92.38 346 PHE A C 1
ATOM 2769 O O . PHE A 1 346 ? 9.529 -4.756 -26.409 1.00 92.38 346 PHE A O 1
ATOM 2776 N N . TYR A 1 347 ? 9.227 -6.821 -25.568 1.00 85.94 347 TYR A N 1
ATOM 2777 C CA . TYR A 1 347 ? 7.884 -7.001 -26.125 1.00 85.94 347 TYR A CA 1
ATOM 2778 C C . TYR A 1 347 ? 6.802 -6.961 -25.039 1.00 85.94 347 TYR A C 1
ATOM 2780 O O . TYR A 1 347 ? 6.767 -7.800 -24.137 1.00 85.94 347 TYR A O 1
ATOM 2788 N N . TYR A 1 348 ? 5.869 -6.022 -25.186 1.00 84.44 348 TYR A N 1
ATOM 2789 C CA . TYR A 1 348 ? 4.704 -5.838 -24.322 1.00 84.44 348 TYR A CA 1
ATOM 2790 C C . TYR A 1 348 ? 3.416 -5.728 -25.154 1.00 84.44 348 TYR A C 1
ATOM 2792 O O . TYR A 1 348 ? 3.455 -5.399 -26.344 1.00 84.44 348 TYR A O 1
ATOM 2800 N N . ASP A 1 349 ? 2.271 -6.062 -24.557 1.00 80.81 349 ASP A N 1
ATOM 2801 C CA . ASP A 1 349 ? 0.963 -5.888 -25.191 1.00 80.81 349 ASP A CA 1
ATOM 2802 C C . ASP A 1 349 ? 0.425 -4.455 -25.069 1.00 80.81 349 ASP A C 1
ATOM 2804 O O . ASP A 1 349 ? 1.047 -3.554 -24.515 1.00 80.81 349 ASP A O 1
ATOM 2808 N N . LYS A 1 350 ? -0.781 -4.227 -25.600 1.00 70.56 350 LYS A N 1
ATOM 2809 C CA . LYS A 1 350 ? -1.452 -2.918 -25.552 1.00 70.56 350 LYS A CA 1
ATOM 2810 C C . LYS A 1 350 ? -1.845 -2.485 -24.136 1.00 70.56 350 LYS A C 1
ATOM 2812 O O . LYS A 1 350 ? -2.268 -1.346 -23.963 1.00 70.56 350 LYS A O 1
ATOM 2817 N N . GLN A 1 351 ? -1.767 -3.388 -23.164 1.00 71.00 351 GLN A N 1
ATOM 2818 C CA . GLN A 1 351 ? -2.010 -3.151 -21.748 1.00 71.00 351 GLN A CA 1
ATOM 2819 C C . GLN A 1 351 ? -0.690 -2.984 -20.981 1.00 71.00 351 GLN A C 1
ATOM 2821 O O . GLN A 1 351 ? -0.708 -2.984 -19.754 1.00 71.00 351 GLN A O 1
ATOM 2826 N N . ASN A 1 352 ? 0.439 -2.827 -21.687 1.00 69.19 352 ASN A N 1
ATOM 2827 C CA . ASN A 1 352 ? 1.782 -2.729 -21.119 1.00 69.19 352 ASN A CA 1
ATOM 2828 C C . ASN A 1 352 ? 2.210 -3.964 -20.315 1.00 69.19 352 ASN A C 1
ATOM 2830 O O . ASN A 1 352 ? 3.140 -3.897 -19.516 1.00 69.19 352 ASN A O 1
ATOM 2834 N N . LYS A 1 353 ? 1.575 -5.116 -20.542 1.00 73.94 353 LYS A N 1
ATOM 2835 C CA . LYS A 1 353 ? 1.980 -6.371 -19.919 1.00 73.94 353 LYS A CA 1
ATOM 2836 C C . LYS A 1 353 ? 3.037 -7.043 -20.783 1.00 73.94 353 LYS A C 1
ATOM 2838 O O . LYS A 1 353 ? 2.868 -7.167 -21.996 1.00 73.94 353 LYS A O 1
ATOM 2843 N N . VAL A 1 354 ? 4.129 -7.499 -20.172 1.00 71.62 354 VAL A N 1
ATOM 2844 C CA . VAL A 1 354 ? 5.152 -8.276 -20.887 1.00 71.62 354 VAL A CA 1
ATOM 2845 C C . VAL A 1 354 ? 4.535 -9.570 -21.396 1.00 71.62 354 VAL A C 1
ATOM 2847 O O . VAL A 1 354 ? 3.948 -10.336 -20.631 1.00 71.62 354 VAL A O 1
ATOM 2850 N N . ILE A 1 355 ? 4.664 -9.805 -22.699 1.00 75.06 355 ILE A N 1
ATOM 2851 C CA . ILE A 1 355 ? 4.029 -10.946 -23.371 1.00 75.06 355 ILE A CA 1
ATOM 2852 C C . ILE A 1 355 ? 5.010 -12.005 -23.844 1.00 75.06 355 ILE A C 1
ATOM 2854 O O . ILE A 1 355 ? 4.574 -13.105 -24.184 1.00 75.06 355 ILE A O 1
ATOM 2858 N N . ASP A 1 356 ? 6.310 -11.710 -23.879 1.00 83.38 356 ASP A N 1
ATOM 2859 C CA . ASP A 1 356 ? 7.298 -12.710 -24.259 1.00 83.38 356 ASP A CA 1
ATOM 2860 C C . ASP A 1 356 ? 7.987 -13.331 -23.037 1.00 83.38 356 ASP A C 1
ATOM 2862 O O . ASP A 1 356 ? 8.380 -12.674 -22.073 1.00 83.38 356 ASP A O 1
ATOM 2866 N N . SER A 1 357 ? 8.111 -14.657 -23.061 1.00 86.81 357 SER A N 1
ATOM 2867 C CA . SER A 1 357 ? 8.829 -15.388 -22.016 1.00 86.81 357 SER A CA 1
ATOM 2868 C C . SER A 1 357 ? 10.328 -15.088 -22.063 1.00 86.81 357 SER A C 1
ATOM 2870 O O . SER A 1 357 ? 10.996 -15.125 -21.041 1.00 86.81 357 SER A O 1
ATOM 2872 N N . VAL A 1 358 ? 10.858 -14.733 -23.239 1.00 88.12 358 VAL A N 1
ATOM 2873 C CA . VAL A 1 358 ? 12.290 -14.496 -23.455 1.00 88.12 358 VAL A CA 1
ATOM 2874 C C . VAL A 1 358 ? 12.794 -13.284 -22.671 1.00 88.12 358 VAL A C 1
ATOM 2876 O O . VAL A 1 358 ? 13.898 -13.340 -22.125 1.00 88.12 358 VAL A O 1
ATOM 2879 N N . SER A 1 359 ? 12.032 -12.188 -22.598 1.00 92.25 359 SER A N 1
ATOM 2880 C CA . SER A 1 359 ? 12.439 -11.030 -21.799 1.00 92.25 359 SER A CA 1
ATOM 2881 C C . SER A 1 359 ? 12.370 -11.352 -20.314 1.00 92.25 359 SER A C 1
ATOM 2883 O O . SER A 1 359 ? 13.316 -11.045 -19.592 1.00 92.25 359 SER A O 1
ATOM 2885 N N . ILE A 1 360 ? 11.322 -12.049 -19.867 1.00 92.06 360 ILE A N 1
ATOM 2886 C CA . ILE A 1 360 ? 11.197 -12.480 -18.470 1.00 92.06 360 ILE A CA 1
ATOM 2887 C C . ILE A 1 360 ? 12.350 -13.407 -18.066 1.00 92.06 360 ILE A C 1
ATOM 2889 O O . ILE A 1 360 ? 12.985 -13.157 -17.044 1.00 92.06 360 ILE A O 1
ATOM 2893 N N . ASP A 1 361 ? 12.706 -14.394 -18.891 1.00 94.25 361 ASP A N 1
ATOM 2894 C CA . ASP A 1 361 ? 13.821 -15.315 -18.625 1.00 94.25 361 ASP A CA 1
ATOM 2895 C C . ASP A 1 361 ? 15.152 -14.561 -18.444 1.00 94.25 361 ASP A C 1
ATOM 2897 O O . ASP A 1 361 ? 15.961 -14.889 -17.572 1.00 94.25 361 ASP A O 1
ATOM 2901 N N . LYS A 1 362 ? 15.383 -13.506 -19.240 1.00 95.69 362 LYS A N 1
ATOM 2902 C CA . LYS A 1 362 ? 16.575 -12.649 -19.122 1.00 95.69 362 LYS A CA 1
ATOM 2903 C C . LYS A 1 362 ? 16.602 -11.873 -17.805 1.00 95.69 362 LYS A C 1
ATOM 2905 O O . LYS A 1 362 ? 17.661 -11.785 -17.180 1.00 95.69 362 LYS A O 1
ATOM 2910 N N . LEU A 1 363 ? 15.462 -11.328 -17.382 1.00 95.69 363 LEU A N 1
ATOM 2911 C CA . LEU A 1 363 ? 15.339 -10.597 -16.117 1.00 95.69 363 LEU A CA 1
ATOM 2912 C C . LEU A 1 363 ? 15.494 -11.533 -14.909 1.00 95.69 363 LEU A C 1
ATOM 2914 O O . LEU A 1 363 ? 16.193 -11.190 -13.955 1.00 95.69 363 LEU A O 1
ATOM 2918 N N . GLN A 1 364 ? 14.940 -12.745 -14.983 1.00 96.00 364 GLN A N 1
ATOM 2919 C CA . GLN A 1 364 ? 15.102 -13.768 -13.947 1.00 96.00 364 GLN A CA 1
ATOM 2920 C C . GLN A 1 364 ? 16.557 -14.234 -13.831 1.00 96.00 364 GLN A C 1
ATOM 2922 O O . GLN A 1 364 ? 17.090 -14.337 -12.724 1.00 96.00 364 GLN A O 1
ATOM 2927 N N . ALA A 1 365 ? 17.236 -14.457 -14.961 1.00 97.19 365 ALA A N 1
ATOM 2928 C CA . ALA A 1 365 ? 18.652 -14.817 -14.977 1.00 97.19 365 ALA A CA 1
ATOM 2929 C C . ALA A 1 365 ? 19.537 -13.716 -14.365 1.00 97.19 365 ALA A C 1
ATOM 2931 O O . ALA A 1 365 ? 20.477 -14.016 -13.622 1.00 97.19 365 ALA A O 1
ATOM 2932 N N . GLU A 1 366 ? 19.226 -12.442 -14.627 1.00 97.56 366 GLU A N 1
ATOM 2933 C CA . GLU A 1 366 ? 19.889 -11.321 -13.959 1.00 97.56 366 GLU A CA 1
ATOM 2934 C C . GLU A 1 366 ? 19.634 -11.322 -12.450 1.00 97.56 366 GLU A C 1
ATOM 2936 O O . GLU A 1 366 ? 20.591 -11.224 -11.678 1.00 97.56 366 GLU A O 1
ATOM 2941 N N . ALA A 1 367 ? 18.379 -11.465 -12.017 1.00 97.56 367 ALA A N 1
ATOM 2942 C CA . ALA A 1 367 ? 18.031 -11.525 -10.600 1.00 97.56 367 ALA A CA 1
ATOM 2943 C C . ALA A 1 367 ? 18.804 -12.648 -9.889 1.00 97.56 367 ALA A C 1
ATOM 2945 O O . ALA A 1 367 ? 19.393 -12.449 -8.826 1.00 97.56 367 ALA A O 1
ATOM 2946 N N . GLU A 1 368 ? 18.891 -13.831 -10.500 1.00 97.88 368 GLU A N 1
ATOM 2947 C CA . GLU A 1 368 ? 19.701 -14.924 -9.973 1.00 97.88 368 GLU A CA 1
ATOM 2948 C C . GLU A 1 368 ? 21.185 -14.578 -9.858 1.00 97.88 368 GLU A C 1
ATOM 2950 O O . GLU A 1 368 ? 21.832 -14.966 -8.881 1.00 97.88 368 GLU A O 1
ATOM 2955 N N . GLN A 1 369 ? 21.744 -13.905 -10.864 1.00 98.19 369 GLN A N 1
ATOM 2956 C CA . GLN A 1 369 ? 23.140 -13.493 -10.852 1.00 98.19 369 GLN A CA 1
ATOM 2957 C C . GLN A 1 369 ? 23.405 -12.492 -9.722 1.00 98.19 369 GLN A C 1
ATOM 2959 O O . GLN A 1 369 ? 24.364 -12.676 -8.973 1.00 98.19 369 GLN A O 1
ATOM 2964 N N . LEU A 1 370 ? 22.542 -11.487 -9.558 1.00 97.88 370 LEU A N 1
ATOM 2965 C CA . LEU A 1 370 ? 22.619 -10.501 -8.475 1.00 97.88 370 LEU A CA 1
ATOM 2966 C C . LEU A 1 370 ? 22.532 -11.176 -7.102 1.00 97.88 370 LEU A C 1
ATOM 2968 O O . LEU A 1 370 ? 23.376 -10.942 -6.233 1.00 97.88 370 LEU A O 1
ATOM 2972 N N . ARG A 1 371 ? 21.598 -12.121 -6.944 1.00 97.38 371 ARG A N 1
ATOM 2973 C CA . ARG A 1 371 ? 21.467 -12.935 -5.731 1.00 97.38 371 ARG A CA 1
ATOM 2974 C C . ARG A 1 371 ? 22.737 -13.740 -5.442 1.00 97.38 371 ARG A C 1
ATOM 2976 O O . ARG A 1 371 ? 23.215 -13.743 -4.311 1.00 97.38 371 ARG A O 1
ATOM 2983 N N . LYS A 1 372 ? 23.329 -14.392 -6.454 1.00 97.31 372 LYS A N 1
ATOM 2984 C CA . LYS A 1 372 ? 24.605 -15.135 -6.331 1.00 97.31 372 LYS A CA 1
ATOM 2985 C C . LYS A 1 372 ? 25.781 -14.218 -5.960 1.00 97.31 372 LYS A C 1
ATOM 2987 O O . LYS A 1 372 ? 26.742 -14.686 -5.356 1.00 97.31 372 LYS A O 1
ATOM 2992 N N . GLN A 1 373 ? 25.704 -12.930 -6.294 1.00 98.12 373 GLN A N 1
ATOM 2993 C CA . GLN A 1 373 ? 26.685 -11.904 -5.921 1.00 98.12 373 GLN A CA 1
ATOM 2994 C C . GLN A 1 373 ? 26.453 -11.314 -4.519 1.00 98.12 373 GLN A C 1
ATOM 2996 O O . GLN A 1 373 ? 27.210 -10.439 -4.103 1.00 98.12 373 GLN A O 1
ATOM 3001 N N . GLY A 1 374 ? 25.435 -11.774 -3.784 1.00 97.31 374 GLY A N 1
ATOM 3002 C CA . GLY A 1 374 ? 25.106 -11.265 -2.453 1.00 97.31 374 GLY A CA 1
ATOM 3003 C C . GLY A 1 374 ? 24.377 -9.920 -2.460 1.00 97.31 374 GLY A C 1
ATOM 3004 O O . GLY A 1 374 ? 24.347 -9.248 -1.432 1.00 97.31 374 GLY A O 1
ATOM 3005 N N . GLN A 1 375 ? 23.811 -9.513 -3.600 1.00 98.12 375 GLN A N 1
ATOM 3006 C CA . GLN A 1 375 ? 22.956 -8.332 -3.698 1.00 98.12 375 GLN A CA 1
ATOM 3007 C C . GLN A 1 375 ? 21.505 -8.782 -3.563 1.00 98.12 375 GLN A C 1
ATOM 3009 O O . GLN A 1 375 ? 21.009 -9.515 -4.418 1.00 98.12 375 GLN A O 1
ATOM 3014 N N . TYR A 1 376 ? 20.846 -8.388 -2.474 1.00 97.62 376 TYR A N 1
ATOM 3015 C CA . TYR A 1 376 ? 19.507 -8.885 -2.150 1.00 97.62 376 TYR A CA 1
ATOM 3016 C C . TYR A 1 376 ? 18.422 -7.821 -2.214 1.00 97.62 376 TYR A C 1
ATOM 3018 O O . TYR A 1 376 ? 17.317 -8.146 -2.635 1.00 97.62 376 TYR A O 1
ATOM 3026 N N . ASP A 1 377 ? 18.739 -6.579 -1.859 1.00 97.56 377 ASP A N 1
ATOM 3027 C CA . ASP A 1 377 ? 17.736 -5.539 -1.656 1.00 97.56 377 ASP A CA 1
ATOM 3028 C C . ASP A 1 377 ? 17.787 -4.510 -2.785 1.00 97.56 377 ASP A C 1
ATOM 3030 O O . ASP A 1 377 ? 18.813 -3.866 -3.019 1.00 97.56 377 ASP A O 1
ATOM 3034 N N . PHE A 1 378 ? 16.662 -4.348 -3.477 1.00 96.69 378 PHE A N 1
ATOM 3035 C CA . PHE A 1 378 ? 16.513 -3.418 -4.592 1.00 96.69 378 PHE A CA 1
ATOM 3036 C C . PHE A 1 378 ? 15.295 -2.536 -4.360 1.00 96.69 378 PHE A C 1
ATOM 3038 O O . PHE A 1 378 ? 14.233 -3.037 -4.007 1.00 96.69 378 PHE A O 1
ATOM 3045 N N . LYS A 1 379 ? 15.445 -1.227 -4.582 1.00 94.06 379 LYS A N 1
ATOM 3046 C CA . LYS A 1 379 ? 14.337 -0.272 -4.523 1.00 94.06 379 LYS A CA 1
ATOM 3047 C C . LYS A 1 379 ? 13.936 0.140 -5.933 1.00 94.06 379 LYS A C 1
ATOM 3049 O O . LYS A 1 379 ? 14.761 0.666 -6.680 1.00 94.06 379 LYS A O 1
ATOM 3054 N N . PHE A 1 380 ? 12.676 -0.087 -6.269 1.00 90.81 380 PHE A N 1
ATOM 3055 C CA . PHE A 1 380 ? 12.047 0.304 -7.523 1.00 90.81 380 PHE A CA 1
ATOM 3056 C C . PHE A 1 380 ? 11.050 1.439 -7.291 1.00 90.81 380 PHE A C 1
ATOM 3058 O O . PHE A 1 380 ? 10.657 1.727 -6.157 1.00 90.81 380 PHE A O 1
ATOM 3065 N N . TYR A 1 381 ? 10.653 2.097 -8.378 1.00 82.44 381 TYR A N 1
ATOM 3066 C CA . TYR A 1 381 ? 9.476 2.951 -8.347 1.00 82.44 381 TYR A CA 1
ATOM 3067 C C . TYR A 1 381 ? 8.244 2.051 -8.260 1.00 82.44 381 TYR A C 1
ATOM 3069 O O . TYR A 1 381 ? 8.128 1.094 -9.026 1.00 82.44 381 TYR A O 1
ATOM 3077 N N . ASP A 1 382 ? 7.372 2.300 -7.289 1.00 74.19 382 ASP A N 1
ATOM 3078 C CA . ASP A 1 382 ? 6.193 1.463 -7.104 1.00 74.19 382 ASP A CA 1
ATOM 3079 C C . ASP A 1 382 ? 5.151 1.832 -8.166 1.00 74.19 382 ASP A C 1
ATOM 3081 O O . ASP A 1 382 ? 4.511 2.873 -8.074 1.00 74.19 382 ASP A O 1
ATOM 3085 N N . HIS A 1 383 ? 5.021 1.009 -9.207 1.00 70.69 383 HIS A N 1
ATOM 3086 C CA . HIS A 1 383 ? 3.991 1.157 -10.242 1.00 70.69 383 HIS A CA 1
ATOM 3087 C C . HIS A 1 383 ? 2.725 0.346 -9.926 1.00 70.69 383 HIS A C 1
ATOM 3089 O O . HIS A 1 383 ? 1.901 0.110 -10.807 1.00 70.69 383 HIS A O 1
ATOM 3095 N N . GLY A 1 384 ? 2.547 -0.053 -8.664 1.00 66.69 384 GLY A N 1
ATOM 3096 C CA . GLY A 1 384 ? 1.489 -0.953 -8.231 1.00 66.69 384 GLY A CA 1
ATOM 3097 C C . GLY A 1 384 ? 2.057 -2.303 -7.800 1.00 66.69 384 GLY A C 1
ATOM 3098 O O . GLY A 1 384 ? 2.987 -2.857 -8.406 1.00 66.69 384 GLY A O 1
ATOM 3099 N N . GLY A 1 385 ? 1.483 -2.823 -6.717 1.00 63.25 385 GLY A N 1
ATOM 3100 C CA . GLY A 1 385 ? 1.776 -4.157 -6.225 1.00 63.25 385 GLY A CA 1
ATOM 3101 C C . GLY A 1 385 ? 1.169 -5.230 -7.122 1.00 63.25 385 GLY A C 1
ATOM 3102 O O . GLY A 1 385 ? 0.179 -5.024 -7.823 1.00 63.25 385 GLY A O 1
ATOM 3103 N N . ASN A 1 386 ? 1.806 -6.388 -7.099 1.00 74.56 386 ASN A N 1
ATOM 3104 C CA . ASN A 1 386 ? 1.166 -7.641 -7.441 1.00 74.56 386 ASN A CA 1
ATOM 3105 C C . ASN A 1 386 ? 1.453 -8.617 -6.302 1.00 74.56 386 ASN A C 1
ATOM 3107 O O . ASN A 1 386 ? 2.411 -8.419 -5.545 1.00 74.56 386 ASN A O 1
ATOM 3111 N N . ASP A 1 387 ? 0.669 -9.688 -6.227 1.00 77.31 387 ASP A N 1
ATOM 3112 C CA . ASP A 1 387 ? 0.697 -10.643 -5.121 1.00 77.31 387 ASP A CA 1
ATOM 3113 C C . ASP A 1 387 ? 2.113 -11.117 -4.754 1.00 77.31 387 ASP A C 1
ATOM 3115 O O . ASP A 1 387 ? 2.418 -11.337 -3.584 1.00 77.31 387 ASP A O 1
ATOM 3119 N N . PHE A 1 388 ? 3.006 -11.260 -5.740 1.00 85.12 388 PHE A N 1
ATOM 3120 C CA . PHE A 1 388 ? 4.383 -11.705 -5.527 1.00 85.12 388 PHE A CA 1
ATOM 3121 C C . PHE A 1 388 ? 5.222 -10.640 -4.814 1.00 85.12 388 PHE A C 1
ATOM 3123 O O . PHE A 1 388 ? 5.888 -10.960 -3.827 1.00 85.12 388 PHE A O 1
ATOM 3130 N N . LYS A 1 389 ? 5.149 -9.374 -5.257 1.00 89.25 389 LYS A N 1
ATOM 3131 C CA . LYS A 1 389 ? 5.833 -8.240 -4.607 1.00 89.25 389 LYS A CA 1
ATOM 3132 C C . LYS A 1 389 ? 5.310 -8.041 -3.179 1.00 89.25 389 LYS A C 1
ATOM 3134 O O . LYS A 1 389 ? 6.093 -7.799 -2.261 1.00 89.25 389 LYS A O 1
ATOM 3139 N N . ASP A 1 390 ? 4.003 -8.178 -2.974 1.00 88.06 390 ASP A N 1
ATOM 3140 C CA . ASP A 1 390 ? 3.364 -8.001 -1.665 1.00 88.06 390 ASP A CA 1
ATOM 3141 C C . ASP A 1 390 ? 3.755 -9.110 -0.685 1.00 88.06 390 ASP A C 1
ATOM 3143 O O . ASP A 1 390 ? 4.236 -8.823 0.416 1.00 88.06 390 ASP A O 1
ATOM 3147 N N . LYS A 1 391 ? 3.675 -10.378 -1.114 1.00 89.56 391 LYS A N 1
ATOM 3148 C CA . LYS A 1 391 ? 4.170 -11.530 -0.343 1.00 89.56 391 LYS A CA 1
ATOM 3149 C C . LYS A 1 391 ? 5.663 -11.386 -0.030 1.00 89.56 391 LYS A C 1
ATOM 3151 O O . LYS A 1 391 ? 6.065 -11.613 1.110 1.00 89.56 391 LYS A O 1
ATOM 3156 N N . ASN A 1 392 ? 6.485 -10.981 -1.002 1.00 93.88 392 ASN A N 1
ATOM 3157 C CA . ASN A 1 392 ? 7.932 -10.816 -0.833 1.00 93.88 392 ASN A CA 1
ATOM 3158 C C . ASN A 1 392 ? 8.277 -9.816 0.282 1.00 93.88 392 ASN A C 1
ATOM 3160 O O . ASN A 1 392 ? 9.000 -10.164 1.221 1.00 93.88 392 ASN A O 1
ATOM 3164 N N . ARG A 1 393 ? 7.707 -8.609 0.205 1.00 94.50 393 ARG A N 1
ATOM 3165 C CA . ARG A 1 393 ? 7.865 -7.535 1.196 1.00 94.50 393 ARG A CA 1
ATOM 3166 C C . ARG A 1 393 ? 7.329 -7.935 2.560 1.00 94.50 393 ARG A C 1
ATOM 3168 O O . ARG A 1 393 ? 7.983 -7.763 3.585 1.00 94.50 393 ARG A O 1
ATOM 3175 N N . PHE A 1 394 ? 6.135 -8.521 2.601 1.00 93.69 394 PHE A N 1
ATOM 3176 C CA . PHE A 1 394 ? 5.535 -8.909 3.870 1.00 93.69 394 PHE A CA 1
ATOM 3177 C C . PHE A 1 394 ? 6.334 -10.019 4.570 1.00 93.69 394 PHE A C 1
ATOM 3179 O O . PHE A 1 394 ? 6.616 -9.896 5.761 1.00 93.69 394 PHE A O 1
ATOM 3186 N N . ILE A 1 395 ? 6.790 -11.046 3.839 1.00 92.75 395 ILE A N 1
ATOM 3187 C CA . ILE A 1 395 ? 7.657 -12.108 4.382 1.00 92.75 395 ILE A CA 1
ATOM 3188 C C . ILE A 1 395 ? 8.993 -11.544 4.873 1.00 92.75 395 ILE A C 1
ATOM 3190 O O . ILE A 1 395 ? 9.491 -11.974 5.918 1.00 92.75 395 ILE A O 1
ATOM 3194 N N . HIS A 1 396 ? 9.589 -10.607 4.132 1.00 95.75 396 HIS A N 1
ATOM 3195 C CA . HIS A 1 396 ? 10.803 -9.927 4.570 1.00 95.75 396 HIS A CA 1
ATOM 3196 C C . HIS A 1 396 ? 10.573 -9.216 5.910 1.00 95.75 396 HIS A C 1
ATOM 3198 O O . HIS A 1 396 ? 11.279 -9.493 6.884 1.00 95.75 396 HIS A O 1
ATOM 3204 N N . PHE A 1 397 ? 9.537 -8.379 5.979 1.00 95.94 397 PHE A N 1
ATOM 3205 C CA . PHE A 1 397 ? 9.216 -7.576 7.151 1.00 95.94 397 PHE A CA 1
ATOM 3206 C C . PHE A 1 397 ? 8.968 -8.426 8.403 1.00 95.94 397 PHE A C 1
ATOM 3208 O O . PHE A 1 397 ? 9.599 -8.200 9.438 1.00 95.94 397 PHE A O 1
ATOM 3215 N N . ILE A 1 398 ? 8.111 -9.453 8.321 1.00 93.44 398 ILE A N 1
ATOM 3216 C CA . ILE A 1 398 ? 7.806 -10.309 9.482 1.00 93.44 398 ILE A CA 1
ATOM 3217 C C . ILE A 1 398 ? 9.038 -11.064 9.986 1.00 93.44 398 ILE A C 1
ATOM 3219 O O . ILE A 1 398 ? 9.175 -11.244 11.194 1.00 93.44 398 ILE A O 1
ATOM 3223 N N . LYS A 1 399 ? 9.946 -11.482 9.090 1.00 91.81 399 LYS A N 1
ATOM 3224 C CA . LYS A 1 399 ? 11.183 -12.183 9.462 1.00 91.81 399 LYS A CA 1
ATOM 3225 C C . LYS A 1 399 ? 12.185 -11.235 10.099 1.00 91.81 399 LYS A C 1
ATOM 3227 O O . LYS A 1 399 ? 12.754 -11.564 11.135 1.00 91.81 399 LYS A O 1
ATOM 3232 N N . LYS A 1 400 ? 12.399 -10.073 9.480 1.00 94.25 400 LYS A N 1
ATOM 3233 C CA . LYS A 1 400 ? 13.337 -9.048 9.950 1.00 94.25 400 LYS A CA 1
ATOM 3234 C C . LYS A 1 400 ? 12.993 -8.582 11.362 1.00 94.25 400 LYS A C 1
ATOM 3236 O O . LYS A 1 400 ? 13.892 -8.420 12.181 1.00 94.25 400 LYS A O 1
ATOM 3241 N N . HIS A 1 401 ? 11.703 -8.410 11.635 1.00 90.69 401 HIS A N 1
ATOM 3242 C CA . HIS A 1 401 ? 11.208 -7.910 12.916 1.00 90.69 401 HIS A CA 1
ATOM 3243 C C . HIS A 1 401 ? 10.723 -9.010 13.860 1.00 90.69 401 HIS A C 1
ATOM 3245 O O . HIS A 1 401 ? 10.350 -8.714 14.983 1.00 90.69 401 HIS A O 1
ATOM 3251 N N . ASN A 1 402 ? 10.739 -10.282 13.453 1.00 89.38 402 ASN A N 1
ATOM 3252 C CA . ASN A 1 402 ? 10.233 -11.394 14.266 1.00 89.38 402 ASN A CA 1
ATOM 3253 C C . ASN A 1 402 ? 8.794 -11.145 14.787 1.00 89.38 402 ASN A C 1
ATOM 3255 O O . ASN A 1 402 ? 8.499 -11.351 15.962 1.00 89.38 402 ASN A O 1
ATOM 3259 N N . VAL A 1 403 ? 7.918 -10.655 13.901 1.00 84.38 403 VAL A N 1
ATOM 3260 C CA . VAL A 1 403 ? 6.561 -10.170 14.236 1.00 84.38 403 VAL A CA 1
ATOM 3261 C C . VAL A 1 403 ? 5.587 -11.339 14.351 1.00 84.38 403 VAL A C 1
ATOM 3263 O O . VAL A 1 403 ? 4.819 -11.433 15.297 1.00 84.38 403 VAL A O 1
ATOM 3266 N N . LEU A 1 404 ? 5.598 -12.254 13.379 1.00 82.56 404 LEU A N 1
ATOM 3267 C CA . LEU A 1 404 ? 4.662 -13.374 13.313 1.00 82.56 404 LEU A CA 1
ATOM 3268 C C . LEU A 1 404 ? 5.323 -14.590 12.673 1.00 82.56 404 LEU A C 1
ATOM 3270 O O . LEU A 1 404 ? 6.072 -14.460 11.705 1.00 82.56 404 LEU A O 1
ATOM 3274 N N . ASP A 1 405 ? 4.962 -15.778 13.157 1.00 81.50 405 ASP A N 1
ATOM 3275 C CA . ASP A 1 405 ? 5.042 -16.983 12.338 1.00 81.50 405 ASP A CA 1
ATOM 3276 C C . ASP A 1 405 ? 3.735 -17.087 11.558 1.00 81.50 405 ASP A C 1
ATOM 3278 O O . ASP A 1 405 ? 2.672 -17.328 12.133 1.00 81.50 405 ASP A O 1
ATOM 3282 N N . VAL A 1 406 ? 3.804 -16.848 10.254 1.00 81.62 406 VAL A N 1
ATOM 3283 C CA . VAL A 1 406 ? 2.637 -16.910 9.380 1.00 81.62 406 VAL A CA 1
ATOM 3284 C C . VAL A 1 406 ? 2.734 -18.098 8.444 1.00 81.62 406 VAL A C 1
ATOM 3286 O O . VAL A 1 406 ? 3.809 -18.516 8.004 1.00 81.62 406 VAL A O 1
ATOM 3289 N N . GLU A 1 407 ? 1.573 -18.630 8.117 1.00 83.25 407 GLU A N 1
ATOM 3290 C CA . GLU A 1 407 ? 1.382 -19.514 6.991 1.00 83.25 407 GLU A CA 1
ATOM 3291 C C . GLU A 1 407 ? 0.706 -18.722 5.880 1.00 83.25 407 GLU A C 1
ATOM 3293 O O . GLU A 1 407 ? -0.420 -18.248 6.044 1.00 83.25 407 GLU A O 1
ATOM 3298 N N . PHE A 1 408 ? 1.412 -18.572 4.761 1.00 81.69 408 PHE A N 1
ATOM 3299 C CA . PHE A 1 408 ? 0.779 -18.186 3.511 1.00 81.69 408 PHE A CA 1
ATOM 3300 C C . PHE A 1 408 ? 0.174 -19.438 2.915 1.00 81.69 408 PHE A C 1
ATOM 3302 O O . PHE A 1 408 ? 0.874 -20.431 2.699 1.00 81.69 408 PHE A O 1
ATOM 3309 N N . TRP A 1 409 ? -1.121 -19.381 2.664 1.00 77.44 409 TRP A N 1
ATOM 3310 C CA . TRP A 1 409 ? -1.782 -20.410 1.896 1.00 77.44 409 TRP A CA 1
ATOM 3311 C C . TRP A 1 409 ? -1.829 -19.922 0.454 1.00 77.44 409 TRP A C 1
ATOM 3313 O O . TRP A 1 409 ? -2.372 -18.855 0.169 1.00 77.44 409 TRP A O 1
ATOM 3323 N N . ASP A 1 410 ? -1.178 -20.674 -0.432 1.00 70.25 410 ASP A N 1
ATOM 3324 C CA . ASP A 1 410 ? -1.156 -20.409 -1.871 1.00 70.25 410 ASP A CA 1
ATOM 3325 C C . ASP A 1 410 ? -1.723 -21.618 -2.619 1.00 70.25 410 ASP A C 1
ATOM 3327 O O . ASP A 1 410 ? -1.055 -22.655 -2.717 1.00 70.25 410 ASP A O 1
ATOM 3331 N N . PRO A 1 411 ? -2.999 -21.562 -3.009 1.00 55.59 411 PRO A N 1
ATOM 3332 C CA . PRO A 1 411 ? -3.612 -22.689 -3.708 1.00 55.59 411 PRO A CA 1
ATOM 3333 C C . PRO A 1 411 ? -4.310 -22.306 -5.007 1.00 55.59 411 PRO A C 1
ATOM 3335 O O . PRO A 1 411 ? -4.710 -21.169 -5.242 1.00 55.59 411 PRO A O 1
ATOM 3338 N N . ASP A 1 412 ? -4.561 -23.344 -5.799 1.00 63.53 412 ASP A N 1
ATOM 3339 C CA . ASP A 1 412 ? -5.613 -23.414 -6.813 1.00 63.53 412 ASP A CA 1
ATOM 3340 C C . ASP A 1 412 ? -7.012 -23.296 -6.151 1.00 63.53 412 ASP A C 1
ATOM 3342 O O . ASP A 1 412 ? -7.818 -24.228 -6.191 1.00 63.53 412 ASP A O 1
ATOM 3346 N N . VAL A 1 413 ? -7.270 -22.199 -5.432 1.00 63.53 413 VAL A N 1
ATOM 3347 C CA . VAL A 1 413 ? -8.443 -22.022 -4.560 1.00 63.53 413 VAL A CA 1
ATOM 3348 C C . VAL A 1 413 ? -9.677 -21.808 -5.381 1.00 63.53 413 VAL A C 1
ATOM 3350 O O . VAL A 1 413 ? -9.699 -21.020 -6.326 1.00 63.53 413 VAL A O 1
ATOM 3353 N N . ASP A 1 414 ? -10.741 -22.446 -4.921 1.00 70.50 414 ASP A N 1
ATOM 3354 C CA . ASP A 1 414 ? -12.076 -22.013 -5.254 1.00 70.50 414 ASP A CA 1
ATOM 3355 C C . ASP A 1 414 ? -12.330 -20.630 -4.637 1.00 70.50 414 ASP A C 1
ATOM 3357 O O . ASP A 1 414 ? -12.711 -20.513 -3.474 1.00 70.50 414 ASP A O 1
ATOM 3361 N N . LEU A 1 415 ? -12.091 -19.571 -5.415 1.00 78.69 415 LEU A N 1
ATOM 3362 C CA . LEU A 1 415 ? -12.430 -18.184 -5.073 1.00 78.69 415 LEU A CA 1
ATOM 3363 C C . LEU A 1 415 ? -13.960 -17.948 -5.062 1.00 78.69 415 LEU A C 1
ATOM 3365 O O . LEU A 1 415 ? -14.431 -16.832 -5.286 1.00 78.69 415 LEU A O 1
ATOM 3369 N N . SER A 1 416 ? -14.754 -18.998 -4.836 1.00 83.50 416 SER A N 1
ATOM 3370 C CA . SER A 1 416 ? -16.171 -18.903 -4.514 1.00 83.50 416 SER A CA 1
ATOM 3371 C C . SER A 1 416 ? -16.373 -18.237 -3.157 1.00 83.50 416 SER A C 1
ATOM 3373 O O . SER A 1 416 ? -15.469 -18.145 -2.324 1.00 83.50 416 SER A O 1
ATOM 3375 N N . PHE A 1 417 ? -17.600 -17.776 -2.924 1.00 85.81 417 PHE A N 1
ATOM 3376 C CA . PHE A 1 417 ? -17.987 -17.249 -1.623 1.00 85.81 417 PHE A CA 1
ATOM 3377 C C . PHE A 1 417 ? -17.762 -18.296 -0.524 1.00 85.81 417 PHE A C 1
ATOM 3379 O O . PHE A 1 417 ? -17.144 -17.986 0.487 1.00 85.81 417 PHE A O 1
ATOM 3386 N N . GLU A 1 418 ? -18.169 -19.545 -0.764 1.00 87.88 418 GLU A N 1
ATOM 3387 C CA . GLU A 1 418 ? -18.030 -20.651 0.182 1.00 87.88 418 GLU A CA 1
ATOM 3388 C C . GLU A 1 418 ? -16.563 -20.960 0.519 1.00 87.88 418 GLU A C 1
ATOM 3390 O O . GLU A 1 418 ? -16.233 -21.226 1.677 1.00 87.88 418 GLU A O 1
ATOM 3395 N N . GLY A 1 419 ? -15.672 -20.903 -0.477 1.00 87.19 419 GLY A N 1
ATOM 3396 C CA . GLY A 1 419 ? -14.236 -21.077 -0.266 1.00 87.19 419 GLY A CA 1
ATOM 3397 C C . GLY A 1 419 ? -13.648 -19.978 0.619 1.00 87.19 419 GLY A C 1
ATOM 3398 O O . GLY A 1 419 ? -12.931 -20.274 1.576 1.00 87.19 419 GLY A O 1
ATOM 3399 N N . LEU A 1 420 ? -13.997 -18.715 0.355 1.00 87.81 420 LEU A N 1
ATOM 3400 C CA . LEU A 1 420 ? -13.533 -17.581 1.159 1.00 87.81 420 LEU A CA 1
ATOM 3401 C C . LEU A 1 420 ? -14.057 -17.628 2.598 1.00 87.81 420 LEU A C 1
ATOM 3403 O O . LEU A 1 420 ? -13.279 -17.421 3.530 1.00 87.81 420 LEU A O 1
ATOM 3407 N N . THR A 1 421 ? -15.345 -17.921 2.802 1.00 88.44 421 THR A N 1
ATOM 3408 C CA . THR A 1 421 ? -15.923 -17.990 4.153 1.00 88.44 421 THR A CA 1
ATOM 3409 C C . THR A 1 421 ? -15.336 -19.143 4.957 1.00 88.44 421 THR A C 1
ATOM 3411 O O . THR A 1 421 ? -15.019 -18.956 6.126 1.00 88.44 421 THR A O 1
ATOM 3414 N N . SER A 1 422 ? -15.075 -20.297 4.328 1.00 88.94 422 SER A N 1
ATOM 3415 C CA . SER A 1 422 ? -14.400 -21.415 5.001 1.00 88.94 422 SER A CA 1
ATOM 3416 C C . SER A 1 422 ? -13.009 -21.031 5.516 1.00 88.94 422 SER A C 1
ATOM 3418 O O . SER A 1 422 ? -12.603 -21.486 6.581 1.00 88.94 422 SER A O 1
ATOM 3420 N N . LEU A 1 423 ? -12.267 -20.197 4.782 1.00 88.31 423 LEU A N 1
ATOM 3421 C CA . LEU A 1 423 ? -10.938 -19.747 5.206 1.00 88.31 423 LEU A CA 1
ATOM 3422 C C . LEU A 1 423 ? -11.017 -18.754 6.364 1.00 88.31 423 LEU A C 1
ATOM 3424 O O . LEU A 1 423 ? -10.217 -18.840 7.297 1.00 88.31 423 LEU A O 1
ATOM 3428 N N . LEU A 1 424 ? -11.989 -17.841 6.325 1.00 88.88 424 LEU A N 1
ATOM 3429 C CA . LEU A 1 424 ? -12.264 -16.930 7.437 1.00 88.88 424 LEU A CA 1
ATOM 3430 C C . LEU A 1 424 ? -12.628 -17.711 8.707 1.00 88.88 424 LEU A C 1
ATOM 3432 O O . LEU A 1 424 ? -12.058 -17.443 9.765 1.00 88.88 424 LEU A O 1
ATOM 3436 N N . ASP A 1 425 ? -13.493 -18.722 8.590 1.00 89.56 425 ASP A N 1
ATOM 3437 C CA . ASP A 1 425 ? -13.888 -19.602 9.698 1.00 89.56 425 ASP A CA 1
ATOM 3438 C C . ASP A 1 425 ? -12.693 -20.386 10.265 1.00 89.56 425 ASP A C 1
ATOM 3440 O O . ASP A 1 425 ? -12.564 -20.563 11.480 1.00 89.56 425 ASP A O 1
ATOM 3444 N N . ASP A 1 426 ? -11.761 -20.787 9.398 1.00 87.81 426 ASP A N 1
ATOM 3445 C CA . ASP A 1 426 ? -10.498 -21.417 9.784 1.00 87.81 426 ASP A CA 1
ATOM 3446 C C . ASP A 1 426 ? -9.484 -20.423 10.383 1.00 87.81 426 ASP A C 1
ATOM 3448 O O . ASP A 1 426 ? -8.378 -20.817 10.772 1.00 87.81 426 ASP A O 1
ATOM 3452 N N . GLY A 1 427 ? -9.834 -19.142 10.504 1.00 87.25 427 GLY A N 1
ATOM 3453 C CA . GLY A 1 427 ? -9.016 -18.100 11.120 1.00 87.25 427 GLY A CA 1
ATOM 3454 C C . GLY A 1 427 ? -7.925 -17.538 10.211 1.00 87.25 427 GLY A C 1
ATOM 3455 O O . GLY A 1 427 ? -6.933 -17.007 10.719 1.00 87.25 427 GLY A O 1
ATOM 3456 N N . TYR A 1 428 ? -8.063 -17.675 8.890 1.00 88.81 428 TYR A N 1
ATOM 3457 C CA . TYR A 1 428 ? -7.230 -16.940 7.943 1.00 88.81 428 TYR A CA 1
ATOM 3458 C C . TYR A 1 428 ? -7.689 -15.484 7.863 1.00 88.81 428 TYR A C 1
ATOM 3460 O O . TYR A 1 428 ? -8.875 -15.180 7.778 1.00 88.81 428 TYR A O 1
ATOM 3468 N N . SER A 1 429 ? -6.723 -14.576 7.825 1.00 88.94 429 SER A N 1
ATOM 3469 C CA . SER A 1 429 ? -6.904 -13.236 7.290 1.00 88.94 429 SER A CA 1
ATOM 3470 C C . SER A 1 429 ? -6.943 -13.329 5.765 1.00 88.94 429 SER A C 1
ATOM 3472 O O . SER A 1 429 ? -6.061 -13.944 5.154 1.00 88.94 429 SER A O 1
ATOM 3474 N N . VAL A 1 430 ? -7.955 -12.718 5.155 1.00 89.44 430 VAL A N 1
ATOM 3475 C CA . VAL A 1 430 ? -8.221 -12.833 3.719 1.00 89.44 430 VAL A CA 1
ATOM 3476 C C . VAL A 1 430 ? -8.175 -11.452 3.081 1.00 89.44 430 VAL A C 1
ATOM 3478 O O . VAL A 1 430 ? -8.885 -10.543 3.502 1.00 89.44 430 VAL A O 1
ATOM 3481 N N . SER A 1 431 ? -7.361 -11.302 2.043 1.00 89.56 431 SER A N 1
ATOM 3482 C CA . SER A 1 431 ? -7.416 -10.163 1.130 1.00 89.56 431 SER A CA 1
ATOM 3483 C C . SER A 1 431 ? -7.754 -10.638 -0.270 1.00 89.56 431 SER A C 1
ATOM 3485 O O . SER A 1 431 ? -7.324 -11.718 -0.675 1.00 89.56 431 SER A O 1
ATOM 3487 N N . ILE A 1 432 ? -8.529 -9.840 -0.995 1.00 89.19 432 ILE A N 1
ATOM 3488 C CA . ILE A 1 432 ? -8.993 -10.143 -2.347 1.00 89.19 432 ILE A CA 1
ATOM 3489 C C . ILE A 1 432 ? -8.771 -8.942 -3.262 1.00 89.19 432 ILE A C 1
ATOM 3491 O O . ILE A 1 432 ? -8.979 -7.789 -2.874 1.00 89.19 432 ILE A O 1
ATOM 3495 N N . SER A 1 433 ? -8.404 -9.222 -4.509 1.00 87.12 433 SER A N 1
ATOM 3496 C CA . SER A 1 433 ? -8.414 -8.233 -5.581 1.00 87.12 433 SER A CA 1
ATOM 3497 C C . SER A 1 433 ? -9.769 -8.254 -6.276 1.00 87.12 433 SER A C 1
ATOM 3499 O O . SER A 1 433 ? -10.221 -9.282 -6.787 1.00 87.12 433 SER A O 1
ATOM 3501 N N . VAL A 1 434 ? -10.417 -7.097 -6.289 1.00 87.25 434 VAL A N 1
ATOM 3502 C CA . VAL A 1 434 ? -11.716 -6.851 -6.909 1.00 87.25 434 VAL A CA 1
ATOM 3503 C C . VAL A 1 434 ? -11.534 -5.933 -8.111 1.00 87.25 434 VAL A C 1
ATOM 3505 O O . VAL A 1 434 ? -10.804 -4.949 -8.041 1.00 87.25 434 VAL A O 1
ATOM 3508 N N . SER A 1 435 ? -12.216 -6.242 -9.212 1.00 83.69 435 SER A N 1
ATOM 3509 C CA . SER A 1 435 ? -12.167 -5.446 -10.438 1.00 83.69 435 SER A CA 1
ATOM 3510 C C . SER A 1 435 ? -13.524 -4.845 -10.751 1.00 83.69 435 SER A C 1
ATOM 3512 O O . SER A 1 435 ? -14.535 -5.543 -10.753 1.00 83.69 435 SER A O 1
ATOM 3514 N N . ASN A 1 436 ? -13.546 -3.547 -11.062 1.00 81.00 436 ASN A N 1
ATOM 3515 C CA . ASN A 1 436 ? -14.767 -2.788 -11.353 1.00 81.00 436 ASN A CA 1
ATOM 3516 C C . ASN A 1 436 ? -15.825 -2.927 -10.243 1.00 81.00 436 ASN A C 1
ATOM 3518 O O . ASN A 1 436 ? -16.996 -3.219 -10.507 1.00 81.00 436 ASN A O 1
ATOM 3522 N N . GLY A 1 437 ? -15.377 -2.753 -8.997 1.00 76.88 437 GLY A N 1
ATOM 3523 C CA . GLY A 1 437 ? -16.166 -3.051 -7.813 1.00 76.88 437 GLY A CA 1
ATOM 3524 C C . GLY A 1 437 ? -17.313 -2.071 -7.530 1.00 76.88 437 GLY A C 1
ATOM 3525 O O . GLY A 1 437 ? -17.260 -0.875 -7.823 1.00 76.88 437 GLY A O 1
ATOM 3526 N N . LEU A 1 438 ? -18.345 -2.617 -6.896 1.00 89.12 438 LEU A N 1
ATOM 3527 C CA . LEU A 1 438 ? -19.580 -2.015 -6.423 1.00 89.12 438 LEU A CA 1
ATOM 3528 C C . LEU A 1 438 ? -19.623 -2.312 -4.933 1.00 89.12 438 LEU A C 1
ATOM 3530 O O . LEU A 1 438 ? -19.912 -3.435 -4.524 1.00 89.12 438 LEU A O 1
ATOM 3534 N N . PHE A 1 439 ? -19.313 -1.305 -4.130 1.00 92.56 439 PHE A N 1
ATOM 3535 C CA . PHE A 1 439 ? -19.385 -1.436 -2.684 1.00 92.56 439 PHE A CA 1
ATOM 3536 C C . PHE A 1 439 ? -20.724 -0.922 -2.193 1.00 92.56 439 PHE A C 1
ATOM 3538 O O . PHE A 1 439 ? -21.216 0.119 -2.646 1.00 92.56 439 PHE A O 1
ATOM 3545 N N . GLU A 1 440 ? -21.294 -1.661 -1.257 1.00 94.44 440 GLU A N 1
ATOM 3546 C CA . GLU A 1 440 ? -22.616 -1.432 -0.704 1.00 94.44 440 GLU A CA 1
ATOM 3547 C C . GLU A 1 440 ? -22.530 -1.025 0.768 1.00 94.44 440 GLU A C 1
ATOM 3549 O O . GLU A 1 440 ? -21.522 -1.255 1.446 1.00 94.44 440 GLU A O 1
ATOM 3554 N N . ASP A 1 441 ? -23.596 -0.398 1.255 1.00 93.75 441 ASP A N 1
ATOM 3555 C CA . ASP A 1 441 ? -23.854 -0.255 2.681 1.00 93.75 441 ASP A CA 1
ATOM 3556 C C . ASP A 1 441 ? -24.541 -1.514 3.239 1.00 93.75 441 ASP A C 1
ATOM 3558 O O . ASP A 1 441 ? -24.831 -2.483 2.531 1.00 93.75 441 ASP A O 1
ATOM 3562 N N . GLU A 1 442 ? -24.819 -1.504 4.539 1.00 93.44 442 GLU A N 1
ATOM 3563 C CA . GLU A 1 442 ? -25.481 -2.615 5.233 1.00 93.44 442 GLU A CA 1
ATOM 3564 C C . GLU A 1 442 ? -26.869 -2.947 4.667 1.00 93.44 442 GLU A C 1
ATOM 3566 O O . GLU A 1 442 ? -27.271 -4.112 4.657 1.00 93.44 442 GLU A O 1
ATOM 3571 N N . ASN A 1 443 ? -27.555 -1.952 4.099 1.00 93.56 443 ASN A N 1
ATOM 3572 C CA . ASN A 1 443 ? -28.880 -2.078 3.499 1.00 93.56 443 ASN A CA 1
ATOM 3573 C C . ASN A 1 443 ? -28.823 -2.524 2.026 1.00 93.56 443 ASN A C 1
ATOM 3575 O O . ASN A 1 443 ? -29.868 -2.682 1.393 1.00 93.56 443 ASN A O 1
ATOM 3579 N N . GLY A 1 444 ? -27.623 -2.728 1.471 1.00 91.50 444 GLY A N 1
ATOM 3580 C CA . GLY A 1 444 ? -27.418 -3.116 0.076 1.00 91.50 444 GLY A CA 1
ATOM 3581 C C . GLY A 1 444 ? -27.513 -1.944 -0.903 1.00 91.50 444 GLY A C 1
ATOM 3582 O O . GLY A 1 444 ? -27.600 -2.165 -2.113 1.00 91.50 444 GLY A O 1
ATOM 3583 N N . ASN A 1 445 ? -27.514 -0.696 -0.418 1.00 93.31 445 ASN A N 1
ATOM 3584 C CA . ASN A 1 445 ? -27.451 0.465 -1.296 1.00 93.31 445 ASN A CA 1
ATOM 3585 C C . ASN A 1 445 ? -26.027 0.649 -1.802 1.00 93.31 445 ASN A C 1
ATOM 3587 O O . ASN A 1 445 ? -25.057 0.557 -1.055 1.00 93.31 445 ASN A O 1
ATOM 3591 N N . LYS A 1 446 ? -25.912 1.007 -3.075 1.00 91.94 446 LYS A N 1
ATOM 3592 C CA . LYS A 1 446 ? -24.653 1.376 -3.713 1.00 91.94 446 LYS A CA 1
ATOM 3593 C C . LYS A 1 446 ? -24.022 2.602 -3.044 1.00 91.94 446 LYS A C 1
ATOM 3595 O O . LYS A 1 446 ? -24.613 3.679 -3.056 1.00 91.94 446 LYS A O 1
ATOM 3600 N N . VAL A 1 447 ? -22.790 2.452 -2.560 1.00 91.06 447 VAL A N 1
ATOM 3601 C CA . VAL A 1 447 ? -21.985 3.534 -1.966 1.00 91.06 447 VAL A CA 1
ATOM 3602 C C . VAL A 1 447 ? -20.851 3.947 -2.897 1.00 91.06 447 VAL A C 1
ATOM 3604 O O . VAL A 1 447 ? -20.615 5.140 -3.078 1.00 91.06 447 VAL A O 1
ATOM 3607 N N . ILE A 1 448 ? -20.152 2.980 -3.502 1.00 87.81 448 ILE A N 1
ATOM 3608 C CA . ILE A 1 448 ? -19.003 3.241 -4.382 1.00 87.81 448 ILE A CA 1
ATOM 3609 C C . ILE A 1 448 ? -19.132 2.421 -5.663 1.00 87.81 448 ILE A C 1
ATOM 3611 O O . ILE A 1 448 ? -19.480 1.246 -5.623 1.00 87.81 448 ILE A O 1
ATOM 3615 N N . ASP A 1 449 ? -18.834 3.061 -6.793 1.00 85.88 449 ASP A N 1
ATOM 3616 C CA . ASP A 1 449 ? -18.606 2.437 -8.100 1.00 85.88 449 ASP A CA 1
ATOM 3617 C C . ASP A 1 449 ? -17.284 2.956 -8.619 1.00 85.88 449 ASP A C 1
ATOM 3619 O O . ASP A 1 449 ? -17.155 4.152 -8.894 1.00 85.88 449 ASP A O 1
ATOM 3623 N N . TYR A 1 450 ? -16.303 2.076 -8.711 1.00 81.50 450 TYR A N 1
ATOM 3624 C CA . TYR A 1 450 ? -15.012 2.431 -9.270 1.00 81.50 450 TYR A CA 1
ATOM 3625 C C . TYR A 1 450 ? -14.691 1.511 -10.444 1.00 81.50 450 TYR A C 1
ATOM 3627 O O . TYR A 1 450 ? -15.256 0.428 -10.604 1.00 81.50 450 TYR A O 1
ATOM 3635 N N . LYS A 1 451 ? -13.799 1.984 -11.313 1.00 82.94 451 LYS A N 1
ATOM 3636 C CA . LYS A 1 451 ? -13.309 1.245 -12.478 1.00 82.94 451 LYS A CA 1
ATOM 3637 C C . LYS A 1 451 ? -11.835 0.923 -12.267 1.00 82.94 451 LYS A C 1
ATOM 3639 O O . LYS A 1 451 ? -11.090 1.799 -11.838 1.00 82.94 451 LYS A O 1
ATOM 3644 N N . GLY A 1 452 ? -11.438 -0.306 -12.583 1.00 81.50 452 GLY A N 1
ATOM 3645 C CA . GLY A 1 452 ? -10.084 -0.822 -12.346 1.00 81.50 452 GLY A CA 1
ATOM 3646 C C . GLY A 1 452 ? -10.015 -1.866 -11.232 1.00 81.50 452 GLY A C 1
ATOM 3647 O O . GLY A 1 452 ? -11.043 -2.212 -10.650 1.00 81.50 452 GLY A O 1
ATOM 3648 N N . GLY A 1 453 ? -8.806 -2.369 -10.981 1.00 82.94 453 GLY A N 1
ATOM 3649 C CA . GLY A 1 453 ? -8.511 -3.305 -9.898 1.00 82.94 453 GLY A CA 1
ATOM 3650 C C . GLY A 1 453 ? -8.259 -2.576 -8.578 1.00 82.94 453 GLY A C 1
ATOM 3651 O O . GLY A 1 453 ? -7.661 -1.499 -8.563 1.00 82.94 453 GLY A O 1
ATOM 3652 N N . HIS A 1 454 ? -8.718 -3.153 -7.474 1.00 87.81 454 HIS A N 1
ATOM 3653 C CA . HIS A 1 454 ? -8.502 -2.655 -6.118 1.00 87.81 454 HIS A CA 1
ATOM 3654 C C . HIS A 1 454 ? -8.366 -3.826 -5.149 1.00 87.81 454 HIS A C 1
ATOM 3656 O O . HIS A 1 454 ? -9.027 -4.848 -5.310 1.00 87.81 454 HIS A O 1
ATOM 3662 N N . GLU A 1 455 ? -7.519 -3.689 -4.138 1.00 88.00 455 GLU A N 1
ATOM 3663 C CA . GLU A 1 455 ? -7.353 -4.712 -3.106 1.00 88.00 455 GLU A CA 1
ATOM 3664 C C . GLU A 1 455 ? -8.161 -4.336 -1.860 1.00 88.00 455 GLU A C 1
ATOM 3666 O O . GLU A 1 455 ? -8.138 -3.183 -1.417 1.00 88.00 455 GLU A O 1
ATOM 3671 N N . VAL A 1 456 ? -8.890 -5.303 -1.300 1.00 91.00 456 VAL A N 1
ATOM 3672 C CA . VAL A 1 456 ? -9.696 -5.116 -0.088 1.00 91.00 456 VAL A CA 1
ATOM 3673 C C . VAL A 1 456 ? -9.461 -6.238 0.909 1.00 91.00 456 VAL A C 1
ATOM 3675 O O . VAL A 1 456 ? -9.280 -7.397 0.539 1.00 91.00 456 VAL A O 1
ATOM 3678 N N . PHE A 1 457 ? -9.525 -5.892 2.193 1.00 91.06 457 PHE A N 1
ATOM 3679 C CA . PHE A 1 457 ? -9.380 -6.854 3.277 1.00 91.06 457 PHE A CA 1
ATOM 3680 C C . PHE A 1 457 ? -10.754 -7.367 3.704 1.00 91.06 457 PHE A C 1
ATOM 3682 O O . PHE A 1 457 ? -11.620 -6.571 4.063 1.00 91.06 457 PHE A O 1
ATOM 3689 N N . VAL A 1 458 ? -10.975 -8.677 3.678 1.00 92.12 458 VAL A N 1
ATOM 3690 C CA . VAL A 1 458 ? -12.234 -9.285 4.118 1.00 92.12 458 VAL A CA 1
ATOM 3691 C C . VAL A 1 458 ? -12.177 -9.489 5.624 1.00 92.12 458 VAL A C 1
ATOM 3693 O O . VAL A 1 458 ? -11.315 -10.198 6.141 1.00 92.12 458 VAL A O 1
ATOM 3696 N N . THR A 1 459 ? -13.092 -8.843 6.335 1.00 90.69 459 THR A N 1
ATOM 3697 C CA . THR A 1 459 ? -13.144 -8.885 7.797 1.00 90.69 459 THR A CA 1
ATOM 3698 C C . THR A 1 459 ? -14.148 -9.901 8.313 1.00 90.69 459 THR A C 1
ATOM 3700 O O . THR A 1 459 ? -13.938 -10.435 9.397 1.00 90.69 459 THR A O 1
ATOM 3703 N N . ASP A 1 460 ? -15.245 -10.114 7.581 1.00 93.19 460 ASP A N 1
ATOM 3704 C CA . ASP A 1 460 ? -16.347 -10.996 7.977 1.00 93.19 460 ASP A CA 1
ATOM 3705 C C . ASP A 1 460 ? -17.292 -11.241 6.778 1.00 93.19 460 ASP A C 1
ATOM 3707 O O . ASP A 1 460 ? -17.017 -10.794 5.660 1.00 93.19 460 ASP A O 1
ATOM 3711 N N . TYR A 1 461 ? -18.420 -11.911 6.990 1.00 95.25 461 TYR A N 1
ATOM 3712 C CA . TYR A 1 461 ? -19.483 -12.102 6.005 1.00 95.25 461 TYR A CA 1
ATOM 3713 C C . TYR A 1 461 ? -20.873 -12.057 6.657 1.00 95.25 461 TYR A C 1
ATOM 3715 O O . TYR A 1 461 ? -21.031 -12.191 7.867 1.00 95.25 461 TYR A O 1
ATOM 3723 N N . THR A 1 462 ? -21.904 -11.806 5.854 1.00 95.50 462 THR A N 1
ATOM 3724 C CA . THR A 1 462 ? -23.301 -11.718 6.298 1.00 95.50 462 THR A CA 1
ATOM 3725 C C . THR A 1 462 ? -24.085 -12.983 5.954 1.00 95.50 462 THR A C 1
ATOM 3727 O O . THR A 1 462 ? -23.795 -13.667 4.970 1.00 95.50 462 THR A O 1
ATOM 3730 N N . ASP A 1 463 ? -25.164 -13.239 6.701 1.00 93.69 463 ASP A N 1
ATOM 3731 C CA . ASP A 1 463 ? -26.086 -14.360 6.450 1.00 93.69 463 ASP A CA 1
ATOM 3732 C C . ASP A 1 463 ? -26.723 -14.327 5.047 1.00 93.69 463 ASP A C 1
ATOM 3734 O O . ASP A 1 463 ? -27.111 -15.363 4.505 1.00 93.69 463 ASP A O 1
ATOM 3738 N N . ASP A 1 464 ? -26.849 -13.139 4.441 1.00 93.88 464 ASP A N 1
ATOM 3739 C CA . ASP A 1 464 ? -27.400 -12.965 3.090 1.00 93.88 464 ASP A CA 1
ATOM 3740 C C . ASP A 1 464 ? -26.376 -13.200 1.960 1.00 93.88 464 ASP A C 1
ATOM 3742 O O . ASP A 1 464 ? -26.729 -13.134 0.777 1.00 93.88 464 ASP A O 1
ATOM 3746 N N . GLY A 1 465 ? -25.137 -13.561 2.307 1.00 92.88 465 GLY A N 1
ATOM 3747 C CA . GLY A 1 465 ? -24.104 -13.964 1.357 1.00 92.88 465 GLY A CA 1
ATOM 3748 C C . GLY A 1 465 ? -23.250 -12.816 0.819 1.00 92.88 465 GLY A C 1
ATOM 3749 O O . GLY A 1 465 ? -22.729 -12.927 -0.292 1.00 92.88 465 GLY A O 1
ATOM 3750 N N . ARG A 1 466 ? -23.124 -11.711 1.563 1.00 94.50 466 ARG A N 1
ATOM 3751 C CA . ARG A 1 466 ? -22.206 -10.608 1.247 1.00 94.50 466 ARG A CA 1
ATOM 3752 C C . ARG A 1 466 ? -20.942 -10.721 2.093 1.00 94.50 466 ARG A C 1
ATOM 3754 O O . ARG A 1 466 ? -20.979 -11.162 3.237 1.00 94.50 466 ARG A O 1
ATOM 3761 N N . LEU A 1 467 ? -19.815 -10.293 1.541 1.00 94.56 467 LEU A N 1
ATOM 3762 C CA . LEU A 1 467 ? -18.579 -10.117 2.296 1.00 94.56 467 LEU A CA 1
ATOM 3763 C C . LEU A 1 467 ? -18.599 -8.750 2.978 1.00 94.56 467 LEU A C 1
ATOM 3765 O O . LEU A 1 467 ? -18.967 -7.749 2.363 1.00 94.56 467 LEU A O 1
ATOM 3769 N N . ILE A 1 468 ? -18.168 -8.706 4.231 1.00 95.06 468 ILE A N 1
ATOM 3770 C CA . ILE A 1 468 ? -17.861 -7.475 4.947 1.00 95.06 468 ILE A CA 1
ATOM 3771 C C . ILE A 1 468 ? -16.383 -7.190 4.709 1.00 95.06 468 ILE A C 1
ATOM 3773 O O . ILE A 1 468 ? -15.521 -8.009 5.032 1.00 95.06 468 ILE A O 1
ATOM 3777 N N . ILE A 1 469 ? -16.093 -6.035 4.119 1.00 93.38 469 ILE A N 1
ATOM 3778 C CA . ILE A 1 469 ? -14.742 -5.667 3.705 1.00 93.38 469 ILE A CA 1
ATOM 3779 C C . ILE A 1 469 ? -14.304 -4.351 4.342 1.00 93.38 469 ILE A C 1
ATOM 3781 O O . ILE A 1 469 ? -15.108 -3.451 4.597 1.00 93.38 469 ILE A O 1
ATOM 3785 N N . SER A 1 470 ? -12.999 -4.231 4.550 1.00 91.12 470 SER A N 1
ATOM 3786 C CA . SER A 1 470 ? -12.317 -2.999 4.903 1.00 91.12 470 SER A CA 1
ATOM 3787 C C . SER A 1 470 ? -11.588 -2.447 3.684 1.00 91.12 470 SER A C 1
ATOM 3789 O O . SER A 1 470 ? -10.776 -3.131 3.056 1.00 91.12 470 SER A O 1
ATOM 3791 N N . SER A 1 471 ? -11.901 -1.202 3.331 1.00 89.31 471 SER A N 1
ATOM 3792 C CA . SER A 1 471 ? -11.264 -0.473 2.235 1.00 89.31 471 SER A CA 1
ATOM 3793 C C . SER A 1 471 ? -11.197 1.009 2.577 1.00 89.31 471 SER A C 1
ATOM 3795 O O . SER A 1 471 ? -12.148 1.560 3.126 1.00 89.31 471 SER A O 1
ATOM 3797 N N . TRP A 1 472 ? -10.076 1.671 2.281 1.00 87.00 472 TRP A N 1
ATOM 3798 C CA . TRP A 1 472 ? -9.864 3.092 2.602 1.00 87.00 472 TRP A CA 1
ATOM 3799 C C . TRP A 1 472 ? -10.237 3.454 4.052 1.00 87.00 472 TRP A C 1
ATOM 3801 O O . TRP A 1 472 ? -10.779 4.526 4.320 1.00 87.00 472 TRP A O 1
ATOM 3811 N N . GLY A 1 473 ? -9.959 2.542 4.987 1.00 83.56 473 GLY A N 1
ATOM 3812 C CA . GLY A 1 473 ? -10.262 2.673 6.411 1.00 83.56 473 GLY A CA 1
ATOM 3813 C C . GLY A 1 473 ? -11.742 2.666 6.776 1.00 83.56 473 GLY A C 1
ATOM 3814 O O . GLY A 1 473 ? -12.117 3.115 7.858 1.00 83.56 473 GLY A O 1
ATOM 3815 N N . ARG A 1 474 ? -12.598 2.167 5.882 1.00 86.81 474 ARG A N 1
ATOM 3816 C CA . ARG A 1 474 ? -14.051 2.142 6.041 1.00 86.81 474 ARG A CA 1
ATOM 3817 C C . ARG A 1 474 ? -14.603 0.741 5.819 1.00 86.81 474 ARG A C 1
ATOM 3819 O O . ARG A 1 474 ? -14.049 -0.045 5.051 1.00 86.81 474 ARG A O 1
ATOM 3826 N N . LYS A 1 475 ? -15.716 0.462 6.496 1.00 91.19 475 LYS A N 1
ATOM 3827 C CA . LYS A 1 475 ? -16.503 -0.756 6.318 1.00 91.19 475 LYS A CA 1
ATOM 3828 C C . LYS A 1 475 ? -17.355 -0.633 5.062 1.00 91.19 475 LYS A C 1
ATOM 3830 O O . LYS A 1 475 ? -18.052 0.367 4.885 1.00 91.19 475 LYS A O 1
ATOM 3835 N N . PHE A 1 476 ? -17.340 -1.669 4.240 1.00 93.38 476 PHE A N 1
ATOM 3836 C CA . PHE A 1 476 ? -18.259 -1.830 3.122 1.00 93.38 476 PHE A CA 1
ATOM 3837 C C . PHE A 1 476 ? -18.775 -3.261 3.051 1.00 93.38 476 PHE A C 1
ATOM 3839 O O . PHE A 1 476 ? -18.259 -4.162 3.714 1.00 93.38 476 PHE A O 1
ATOM 3846 N N . TYR A 1 477 ? -19.780 -3.455 2.208 1.00 94.88 477 TYR A N 1
ATOM 3847 C CA . TYR A 1 477 ? -20.320 -4.758 1.870 1.00 94.88 477 TYR A CA 1
ATOM 3848 C C . TYR A 1 477 ? -20.085 -5.026 0.386 1.00 94.88 477 TYR A C 1
ATOM 3850 O O . TYR A 1 477 ? -20.216 -4.131 -0.451 1.00 94.88 477 TYR A O 1
ATOM 3858 N N . LEU A 1 478 ? -19.719 -6.259 0.064 1.00 93.56 478 LEU A N 1
ATOM 3859 C CA . LEU A 1 478 ? -19.465 -6.717 -1.293 1.00 93.56 478 LEU A CA 1
ATOM 3860 C C . LEU A 1 478 ? -20.349 -7.927 -1.564 1.00 93.56 478 LEU A C 1
ATOM 3862 O O . LEU A 1 478 ? -20.222 -8.936 -0.878 1.00 93.56 478 LEU A O 1
ATOM 3866 N N . ASP A 1 479 ? -21.230 -7.845 -2.555 1.00 92.19 479 ASP A N 1
ATOM 3867 C CA . ASP A 1 479 ? -22.033 -8.987 -2.994 1.00 92.19 479 ASP A CA 1
ATOM 3868 C C . ASP A 1 479 ? -21.297 -9.725 -4.127 1.00 92.19 479 ASP A C 1
ATOM 3870 O O . ASP A 1 479 ? -21.259 -9.220 -5.258 1.00 92.19 479 ASP A O 1
ATOM 3874 N N . PRO A 1 480 ? -20.737 -10.926 -3.882 1.00 88.50 480 PRO A N 1
ATOM 3875 C CA . PRO A 1 480 ? -20.018 -11.670 -4.913 1.00 88.50 480 PRO A CA 1
ATOM 3876 C C . PRO A 1 480 ? -20.904 -11.980 -6.128 1.00 88.50 480 PRO A C 1
ATOM 3878 O O . PRO A 1 480 ? -20.424 -11.992 -7.260 1.00 88.50 480 PRO A O 1
ATOM 3881 N N . LYS A 1 481 ? -22.220 -12.162 -5.941 1.00 85.56 481 LYS A N 1
ATOM 3882 C CA . LYS A 1 481 ? -23.153 -12.495 -7.033 1.00 85.56 481 LYS A CA 1
ATOM 3883 C C . LYS A 1 481 ? -23.357 -11.323 -7.986 1.00 85.56 481 LYS A C 1
ATOM 3885 O O . LYS A 1 481 ? -23.537 -11.538 -9.182 1.00 85.56 481 LYS A O 1
ATOM 3890 N N . LYS A 1 482 ? -23.306 -10.088 -7.479 1.00 85.31 482 LYS A N 1
ATOM 3891 C CA . LYS A 1 482 ? -23.346 -8.864 -8.302 1.00 85.31 482 LYS A CA 1
ATOM 3892 C C . LYS A 1 482 ? -22.004 -8.578 -8.984 1.00 85.31 482 LYS A C 1
ATOM 3894 O O . LYS A 1 482 ? -21.941 -7.714 -9.858 1.00 85.31 482 LYS A O 1
ATOM 3899 N N . HIS A 1 483 ? -20.946 -9.291 -8.603 1.00 76.88 483 HIS A N 1
ATOM 3900 C CA . HIS A 1 483 ? -19.588 -9.118 -9.120 1.00 76.88 483 HIS A CA 1
ATOM 3901 C C . HIS A 1 483 ? -19.092 -10.205 -10.055 1.00 76.88 483 HIS A C 1
ATOM 3903 O O . HIS A 1 483 ? -18.172 -9.949 -10.823 1.00 76.88 483 HIS A O 1
ATOM 3909 N N . ALA A 1 484 ? -19.758 -11.353 -10.101 1.00 64.69 484 ALA A N 1
ATOM 3910 C CA . ALA A 1 484 ? -19.439 -12.463 -10.991 1.00 64.69 484 ALA A CA 1
ATOM 3911 C C . ALA A 1 484 ? -19.772 -12.211 -12.483 1.00 64.69 484 ALA A C 1
ATOM 3913 O O . ALA A 1 484 ? -20.242 -13.123 -13.163 1.00 64.69 484 ALA A O 1
ATOM 3914 N N . GLY A 1 485 ? -19.566 -10.999 -13.016 1.00 54.31 485 GLY A N 1
ATOM 3915 C CA . GLY A 1 485 ? -19.928 -10.629 -14.393 1.00 54.31 485 GLY A CA 1
ATOM 3916 C C . GLY A 1 485 ? -19.321 -11.533 -15.480 1.00 54.31 485 GLY A C 1
ATOM 3917 O O . GLY A 1 485 ? -19.883 -11.635 -16.569 1.00 54.31 485 GLY A O 1
ATOM 3918 N N . ASP A 1 486 ? -18.225 -12.230 -15.173 1.00 54.12 486 ASP A N 1
ATOM 3919 C CA . ASP A 1 486 ? -17.551 -13.225 -16.017 1.00 54.12 486 ASP A CA 1
ATOM 3920 C C . ASP A 1 486 ? -17.439 -14.627 -15.367 1.00 54.12 486 ASP A C 1
ATOM 3922 O O . ASP A 1 486 ? -16.788 -15.521 -15.912 1.00 54.12 486 ASP A O 1
ATOM 3926 N N . GLY A 1 487 ? -18.080 -14.837 -14.211 1.00 52.22 487 GLY A N 1
ATOM 3927 C CA . GLY A 1 487 ? -17.983 -16.064 -13.416 1.00 52.22 487 GLY A CA 1
ATOM 3928 C C . GLY A 1 487 ? -16.784 -16.140 -12.461 1.00 52.22 487 GLY A C 1
ATOM 3929 O O . GLY A 1 487 ? -16.670 -17.140 -11.755 1.00 52.22 487 GLY A O 1
ATOM 3930 N N . ARG A 1 488 ? -15.916 -15.118 -12.390 1.00 56.91 488 ARG A N 1
ATOM 3931 C CA . ARG A 1 488 ? -14.878 -14.982 -11.356 1.00 56.91 488 ARG A CA 1
ATOM 3932 C C . ARG A 1 488 ? -15.153 -13.726 -10.538 1.00 56.91 488 ARG A C 1
ATOM 3934 O O . ARG A 1 488 ? -15.067 -12.613 -11.032 1.00 56.91 488 ARG A O 1
ATOM 3941 N N . CYS A 1 489 ? -15.497 -13.897 -9.266 1.00 60.38 489 CYS A N 1
ATOM 3942 C CA . CYS A 1 489 ? -15.779 -12.760 -8.387 1.00 60.38 489 CYS A CA 1
ATOM 3943 C C . CYS A 1 489 ? -14.516 -11.961 -8.024 1.00 60.38 489 CYS A C 1
ATOM 3945 O O . CYS A 1 489 ? -14.617 -10.782 -7.687 1.00 60.38 489 CYS A O 1
ATOM 3947 N N . PHE A 1 490 ? -13.347 -12.606 -8.075 1.00 77.75 490 PHE A N 1
ATOM 3948 C CA . PHE A 1 490 ? -12.075 -12.080 -7.583 1.00 77.75 490 PHE A CA 1
ATOM 3949 C C . PHE A 1 490 ? -10.953 -12.455 -8.548 1.00 77.75 490 PHE A C 1
ATOM 3951 O O . PHE A 1 490 ? -10.944 -13.561 -9.097 1.00 77.75 490 PHE A O 1
ATOM 3958 N N . GLU A 1 491 ? -10.021 -11.531 -8.767 1.00 72.88 491 GLU A N 1
ATOM 3959 C CA . GLU A 1 491 ? -8.893 -11.757 -9.677 1.00 72.88 491 GLU A CA 1
ATOM 3960 C C . GLU A 1 491 ? -7.790 -12.562 -8.997 1.00 72.88 491 GLU A C 1
ATOM 3962 O O . GLU A 1 491 ? -7.268 -13.504 -9.586 1.00 72.88 491 GLU A O 1
ATOM 3967 N N . ASN A 1 492 ? -7.507 -12.202 -7.746 1.00 78.38 492 ASN A N 1
ATOM 3968 C CA . ASN A 1 492 ? -6.440 -12.722 -6.908 1.00 78.38 492 ASN A CA 1
ATOM 3969 C C . ASN A 1 492 ? -6.886 -12.708 -5.441 1.00 78.38 492 ASN A C 1
ATOM 3971 O O . ASN A 1 492 ? -7.817 -11.983 -5.069 1.00 78.38 492 ASN A O 1
ATOM 3975 N N . ALA A 1 493 ? -6.203 -13.484 -4.601 1.00 83.31 493 ALA A N 1
ATOM 3976 C CA . ALA A 1 493 ? -6.408 -13.455 -3.162 1.00 83.31 493 ALA A CA 1
ATOM 3977 C C . ALA A 1 493 ? -5.126 -13.804 -2.402 1.00 83.31 493 ALA A C 1
ATOM 3979 O O . ALA A 1 493 ? -4.348 -14.671 -2.806 1.00 83.31 493 ALA A O 1
ATOM 3980 N N . MET A 1 494 ? -4.940 -13.153 -1.256 1.00 84.31 494 MET A N 1
ATOM 3981 C CA . MET A 1 494 ? -3.893 -13.478 -0.300 1.00 84.31 494 MET A CA 1
ATOM 3982 C C . MET A 1 494 ? -4.522 -13.997 0.989 1.00 84.31 494 MET A C 1
ATOM 3984 O O . MET A 1 494 ? -5.312 -13.313 1.639 1.00 84.31 494 MET A O 1
ATOM 3988 N N . PHE A 1 495 ? -4.114 -15.202 1.375 1.00 85.06 495 PHE A N 1
ATOM 3989 C CA . PHE A 1 495 ? -4.586 -15.882 2.573 1.00 85.06 495 PHE A CA 1
ATOM 3990 C C . PHE A 1 495 ? -3.430 -16.043 3.546 1.00 85.06 495 PHE A C 1
ATOM 3992 O O . PHE A 1 495 ? -2.422 -16.687 3.236 1.00 85.06 495 PHE A O 1
ATOM 3999 N N . VAL A 1 496 ? -3.575 -15.463 4.732 1.00 84.38 496 VAL A N 1
ATOM 4000 C CA . VAL A 1 496 ? -2.533 -15.503 5.755 1.00 84.38 496 VAL A CA 1
ATOM 4001 C C . VAL A 1 496 ? -3.134 -15.924 7.073 1.00 84.38 496 VAL A C 1
ATOM 4003 O O . VAL A 1 496 ? -4.070 -15.306 7.562 1.00 84.38 496 VAL A O 1
ATOM 4006 N N . LYS A 1 497 ? -2.559 -16.946 7.692 1.00 84.81 497 LYS A N 1
ATOM 4007 C CA . LYS A 1 497 ? -2.913 -17.339 9.053 1.00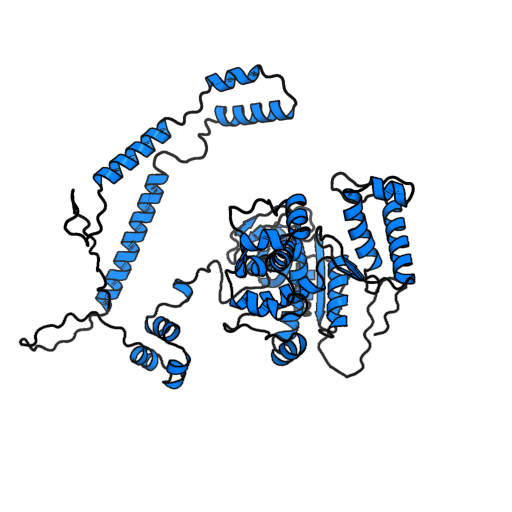 84.81 497 LYS A CA 1
ATOM 4008 C C . LYS A 1 497 ? -1.700 -17.187 9.944 1.00 84.81 497 LYS A C 1
ATOM 4010 O O . LYS A 1 497 ? -0.646 -17.765 9.678 1.00 84.81 497 LYS A O 1
ATOM 4015 N N . ALA A 1 498 ? -1.842 -16.423 11.021 1.00 79.19 498 ALA A N 1
ATOM 4016 C CA . ALA A 1 498 ? -0.863 -16.466 12.095 1.00 79.19 498 ALA A CA 1
ATOM 4017 C C . ALA A 1 498 ? -0.907 -17.872 12.706 1.00 79.19 498 ALA A C 1
ATOM 4019 O O . ALA A 1 498 ? -1.963 -18.330 13.154 1.00 79.19 498 ALA A O 1
ATOM 4020 N N . LYS A 1 499 ? 0.224 -18.579 12.731 1.00 77.00 499 LYS A N 1
ATOM 4021 C CA . LYS A 1 499 ? 0.307 -19.850 13.445 1.00 77.00 499 LYS A CA 1
ATOM 4022 C C . LYS A 1 499 ? 0.123 -19.521 14.917 1.00 77.00 499 LYS A C 1
ATOM 4024 O O . LYS A 1 499 ? 0.973 -18.866 15.517 1.00 77.00 499 LYS A O 1
ATOM 4029 N N . THR A 1 500 ? -1.016 -19.907 15.489 1.00 57.38 500 THR A N 1
ATOM 4030 C CA . THR A 1 500 ? -1.309 -19.670 16.905 1.00 57.38 500 THR A CA 1
ATOM 4031 C C . THR A 1 500 ? -0.120 -20.128 17.732 1.00 57.38 500 THR A C 1
ATOM 4033 O O . THR A 1 500 ? 0.254 -21.301 17.720 1.00 57.38 500 THR A O 1
ATOM 4036 N N . SER A 1 501 ? 0.499 -19.170 18.411 1.00 42.75 501 SER A N 1
ATOM 4037 C CA . SER A 1 501 ? 1.706 -19.363 19.187 1.00 42.75 501 SER A CA 1
ATOM 4038 C C . SER A 1 501 ? 1.453 -20.346 20.332 1.00 42.75 501 SER A C 1
ATOM 4040 O O . SER A 1 501 ? 1.083 -19.952 21.436 1.00 42.75 501 SER A O 1
ATOM 4042 N N . HIS A 1 502 ? 1.770 -21.619 20.134 1.00 39.59 502 HIS A N 1
ATOM 4043 C CA . HIS A 1 502 ? 2.614 -22.264 21.126 1.00 39.59 502 HIS A CA 1
ATOM 4044 C C . HIS A 1 502 ? 4.032 -21.788 20.829 1.00 39.59 502 HIS A C 1
ATOM 4046 O O . HIS A 1 502 ? 4.758 -22.422 20.070 1.00 39.59 502 HIS A O 1
ATOM 4052 N N . MET A 1 503 ? 4.403 -20.624 21.377 1.00 37.03 503 MET A N 1
ATOM 4053 C CA . MET A 1 503 ? 5.797 -20.184 21.411 1.00 37.03 503 MET A CA 1
ATOM 4054 C C . MET A 1 503 ? 6.597 -21.184 22.254 1.00 37.03 503 MET A C 1
ATOM 4056 O O . MET A 1 503 ? 6.856 -20.973 23.434 1.00 37.03 503 MET A O 1
ATOM 4060 N N . VAL A 1 504 ? 6.980 -22.303 21.648 1.00 34.69 504 VAL A N 1
ATOM 4061 C CA . VAL A 1 504 ? 8.154 -23.055 22.065 1.00 34.69 504 VAL A CA 1
ATOM 4062 C C . VAL A 1 504 ? 9.321 -22.317 21.428 1.00 34.69 504 VAL A C 1
ATOM 4064 O O . VAL A 1 504 ? 9.437 -22.274 20.204 1.00 34.69 504 VAL A O 1
ATOM 4067 N N . HIS A 1 505 ? 10.167 -21.696 22.249 1.00 36.38 505 HIS A N 1
ATOM 4068 C CA . HIS A 1 505 ? 11.482 -21.238 21.807 1.00 36.38 505 HIS A CA 1
ATOM 4069 C C . HIS A 1 505 ? 12.161 -22.366 21.005 1.00 36.38 505 HIS A C 1
ATOM 4071 O O . HIS A 1 505 ? 12.473 -23.414 21.568 1.00 36.38 505 HIS A O 1
ATOM 4077 N N . GLY A 1 506 ? 12.362 -22.163 19.697 1.00 44.03 506 GLY A N 1
ATOM 4078 C CA . GLY A 1 506 ? 13.123 -23.076 18.832 1.00 44.03 506 GLY A CA 1
ATOM 4079 C C . GLY A 1 506 ? 12.370 -23.810 17.712 1.00 44.03 506 GLY A C 1
ATOM 4080 O O . GLY A 1 506 ? 12.931 -24.755 17.158 1.00 44.03 506 GLY A O 1
ATOM 4081 N N . ALA A 1 507 ? 11.143 -23.432 17.345 1.00 33.12 507 ALA A N 1
ATOM 4082 C CA . ALA A 1 507 ? 10.447 -24.082 16.229 1.00 33.12 507 ALA A CA 1
ATOM 4083 C C . ALA A 1 507 ? 10.893 -23.546 14.852 1.00 33.12 507 ALA A C 1
ATOM 4085 O O . ALA A 1 507 ? 10.796 -22.356 14.567 1.00 33.12 507 ALA A O 1
ATOM 4086 N N . LYS A 1 508 ? 11.344 -24.461 13.985 1.00 38.12 508 LYS A N 1
ATOM 4087 C CA . LYS A 1 508 ? 11.675 -24.216 12.576 1.00 38.12 508 LYS A CA 1
ATOM 4088 C C . LYS A 1 508 ? 10.444 -24.478 11.708 1.00 38.12 508 LYS A C 1
ATOM 4090 O O . LYS A 1 508 ? 10.038 -25.632 11.568 1.00 38.12 508 LYS A O 1
ATOM 4095 N N . GLY A 1 509 ? 9.837 -23.448 11.128 1.00 37.22 509 GLY A N 1
ATOM 4096 C CA . GLY A 1 509 ? 8.785 -23.628 10.121 1.00 37.22 509 GLY A CA 1
ATOM 4097 C C . GLY A 1 509 ? 9.351 -24.071 8.764 1.00 37.22 509 GLY A C 1
ATOM 4098 O O . GLY A 1 509 ? 10.505 -23.805 8.438 1.00 37.22 509 GLY A O 1
ATOM 4099 N N . ARG A 1 510 ? 8.534 -24.759 7.960 1.00 36.94 510 ARG A N 1
ATOM 4100 C CA . ARG A 1 510 ? 8.801 -25.010 6.536 1.00 36.94 510 ARG A CA 1
ATOM 4101 C C . ARG A 1 510 ? 7.763 -24.267 5.715 1.00 36.94 510 ARG A C 1
ATOM 4103 O O . ARG A 1 510 ? 6.571 -24.472 5.913 1.00 36.94 510 ARG A O 1
ATOM 4110 N N . MET A 1 511 ? 8.229 -23.440 4.793 1.00 39.78 511 MET A N 1
ATOM 4111 C CA . MET A 1 511 ? 7.412 -22.863 3.735 1.00 39.78 511 MET A CA 1
ATOM 4112 C C . MET A 1 511 ? 7.594 -23.757 2.504 1.00 39.78 511 MET A C 1
ATOM 4114 O O . MET A 1 511 ? 8.725 -24.118 2.177 1.00 39.78 511 MET A O 1
ATOM 4118 N N . ARG A 1 512 ? 6.510 -24.170 1.840 1.00 36.84 512 ARG A N 1
ATOM 4119 C CA . ARG A 1 512 ? 6.623 -24.754 0.497 1.00 36.84 512 ARG A CA 1
ATOM 4120 C C . ARG A 1 512 ? 6.806 -23.591 -0.471 1.00 36.84 512 ARG A C 1
ATOM 4122 O O . ARG A 1 512 ? 5.834 -23.009 -0.922 1.00 36.84 512 ARG A O 1
ATOM 4129 N N . THR A 1 513 ? 8.052 -23.220 -0.713 1.00 42.44 513 THR A N 1
ATOM 4130 C CA . THR A 1 513 ? 8.422 -22.288 -1.782 1.00 42.44 513 THR A CA 1
ATOM 4131 C C . THR A 1 513 ? 8.900 -23.070 -2.998 1.00 42.44 513 THR A C 1
ATOM 4133 O O . THR A 1 513 ? 9.107 -24.283 -2.893 1.00 42.44 513 THR A O 1
ATOM 4136 N N . ASP A 1 514 ? 9.069 -22.376 -4.126 1.00 37.28 514 ASP A N 1
ATOM 4137 C CA . ASP A 1 514 ? 9.617 -22.884 -5.389 1.00 37.28 514 ASP A CA 1
ATOM 4138 C C . ASP A 1 514 ? 10.608 -24.055 -5.227 1.00 37.28 514 ASP A C 1
ATOM 4140 O O . ASP A 1 514 ? 11.478 -24.012 -4.342 1.00 37.28 514 ASP A O 1
ATOM 4144 N N . PRO A 1 515 ? 10.537 -25.090 -6.091 1.00 33.75 515 PRO A N 1
ATOM 4145 C CA . PRO A 1 515 ? 11.444 -26.231 -6.041 1.00 33.75 515 PRO A CA 1
ATOM 4146 C C . PRO A 1 515 ? 12.897 -25.766 -6.230 1.00 33.75 515 PRO A C 1
ATOM 4148 O O . PRO A 1 515 ? 13.371 -25.582 -7.345 1.00 33.75 515 PRO A O 1
ATOM 4151 N N . GLY A 1 516 ? 13.611 -25.568 -5.119 1.00 37.75 516 GLY A N 1
ATOM 4152 C CA . GLY A 1 516 ? 15.003 -25.111 -5.116 1.00 37.75 516 GLY A CA 1
ATOM 4153 C C . GLY A 1 516 ? 15.396 -24.175 -3.971 1.00 37.75 516 GLY A C 1
ATOM 4154 O O . GLY A 1 516 ? 16.592 -23.967 -3.773 1.00 37.75 516 GLY A O 1
ATOM 4155 N N . ILE A 1 517 ? 14.447 -23.636 -3.197 1.00 41.78 517 ILE A N 1
ATOM 4156 C CA . ILE A 1 517 ? 14.765 -22.809 -2.024 1.00 41.78 517 ILE A CA 1
ATOM 4157 C C . ILE A 1 517 ? 14.441 -23.587 -0.741 1.00 41.78 517 ILE A C 1
ATOM 4159 O O . ILE A 1 517 ? 13.308 -23.594 -0.272 1.00 41.78 517 ILE A O 1
ATOM 4163 N N . ASP A 1 518 ? 15.445 -24.252 -0.163 1.00 37.19 518 ASP A N 1
ATOM 4164 C CA . ASP A 1 518 ? 15.341 -24.822 1.186 1.00 37.19 518 ASP A CA 1
ATOM 4165 C C . ASP A 1 518 ? 15.619 -23.713 2.210 1.00 37.19 518 ASP A C 1
ATOM 4167 O O . ASP A 1 518 ? 16.762 -23.459 2.597 1.00 37.19 518 ASP A O 1
ATOM 4171 N N . ILE A 1 519 ? 14.572 -22.982 2.599 1.00 41.94 519 ILE A N 1
ATOM 4172 C CA . ILE A 1 519 ? 14.655 -22.032 3.712 1.00 41.94 519 ILE A CA 1
ATOM 4173 C C . ILE A 1 519 ? 14.381 -22.813 4.994 1.00 41.94 519 ILE A C 1
ATOM 4175 O O . ILE A 1 519 ? 13.250 -22.862 5.481 1.00 41.94 519 ILE A O 1
ATOM 4179 N N . SER A 1 520 ? 15.415 -23.439 5.553 1.00 31.53 520 SER A N 1
ATOM 4180 C CA . SER A 1 520 ? 15.333 -23.907 6.932 1.00 31.53 520 SER A CA 1
ATOM 4181 C C . SER A 1 520 ? 15.268 -22.684 7.849 1.00 31.53 520 SER A C 1
ATOM 4183 O O . SER A 1 520 ? 16.240 -21.928 7.915 1.00 31.53 520 SER A O 1
ATOM 4185 N N . ILE A 1 521 ? 14.132 -22.495 8.521 1.00 40.91 521 ILE A N 1
ATOM 4186 C CA . ILE A 1 521 ? 13.980 -21.530 9.620 1.00 40.91 521 ILE A CA 1
ATOM 4187 C C . ILE A 1 521 ? 14.912 -21.910 10.781 1.00 40.91 521 ILE A C 1
ATOM 4189 O O . ILE A 1 521 ? 15.220 -23.121 10.946 1.00 40.91 521 ILE A O 1
#